Protein AF-X1F990-F1 (afdb_monomer_lite)

Radius of gyration: 34.31 Å; chains: 1; bounding box: 71×65×107 Å

Sequence (516 aa):
ATIVMFDCMPLAVFDMVDQRFFQLLRELHVYDAATDAAPYEYGYCLPLPPQQFTSSYEPVAVVFAPAGTKLKVTMGASLLGLRFLLVNPTTREPLGEGFLIDRHPSLYATPFRVALDMWKLDEDRINKLAQHGITNARVTDAHKKAEEYLKAAEDRLHERQYDEFFTAARSAWSYESRAYPDVRKTADDVVKGVLFYLALLMPFAFFAERLFLAGREIKVQILGVAGFFVGIFLLIAAVHPAFAITFTPMIILLAFIILALTVIVVSIIIQKFEEQMKQVKYEQTGIREADVGRLSATGAAFGLGIANMRRRKVRTLLTCSTLVLLTFTVLSCTSVVQTVRSNRIRLPHPAKYNGIMIRDKTWTPIGEPTARVMRNEFGEQYPVAPRAWYFSSRVGEQSFVNVSRGPLAYAATAMVGMTPEETLVSKPQECLKPGGRWFESGDHLACVVPQEMAEKLGIKPEDVGNVHVSVFGTSLRVLGIADSDELKKIEDIDGEQITPVDYLLMSEQMAQRQQM

Structure (mmCIF, N/CA/C/O backbone):
data_AF-X1F990-F1
#
_entry.id   AF-X1F990-F1
#
loop_
_atom_site.group_PDB
_atom_site.id
_atom_site.type_symbol
_atom_site.label_atom_id
_atom_site.label_alt_id
_atom_site.label_comp_id
_atom_site.label_asym_id
_atom_site.label_entity_id
_atom_site.label_seq_id
_atom_site.pdbx_PDB_ins_code
_atom_site.Cartn_x
_atom_site.Cartn_y
_atom_site.Cartn_z
_atom_site.occupancy
_atom_site.B_iso_or_equiv
_atom_site.auth_seq_id
_atom_site.auth_comp_id
_atom_site.auth_asym_id
_atom_site.auth_atom_id
_atom_site.pdbx_PDB_model_num
ATOM 1 N N . ALA A 1 1 ? 21.759 -20.761 14.686 1.00 53.62 1 ALA A N 1
ATOM 2 C CA . ALA A 1 1 ? 20.327 -20.623 15.009 1.00 53.62 1 ALA A CA 1
ATOM 3 C C . ALA A 1 1 ? 19.725 -22.018 15.051 1.00 53.62 1 ALA A C 1
ATOM 5 O O . ALA A 1 1 ? 20.041 -22.808 14.169 1.00 53.62 1 ALA A O 1
ATOM 6 N N . THR A 1 2 ? 18.941 -22.344 16.076 1.00 65.00 2 THR A N 1
ATOM 7 C CA . THR A 1 2 ? 18.201 -23.612 16.138 1.00 65.00 2 THR A CA 1
ATOM 8 C C . THR A 1 2 ? 17.088 -23.558 15.097 1.00 65.00 2 THR A C 1
ATOM 10 O O . THR A 1 2 ? 16.240 -22.673 15.166 1.00 65.00 2 THR A O 1
ATOM 13 N N . ILE A 1 3 ? 17.130 -24.445 14.104 1.00 71.75 3 ILE A N 1
ATOM 14 C CA . ILE A 1 3 ? 16.081 -24.559 13.088 1.00 71.75 3 ILE A CA 1
ATOM 15 C C . ILE A 1 3 ? 15.017 -25.489 13.666 1.00 71.75 3 ILE A C 1
ATOM 17 O O . ILE A 1 3 ? 15.294 -26.659 13.919 1.00 71.75 3 ILE A O 1
ATOM 21 N N . VAL A 1 4 ? 13.826 -24.954 13.929 1.00 74.62 4 VAL A N 1
ATOM 22 C CA . VAL A 1 4 ? 12.673 -25.758 14.347 1.00 74.62 4 VAL A CA 1
ATOM 23 C C . VAL A 1 4 ? 12.100 -26.414 13.095 1.00 74.62 4 VAL A C 1
ATOM 25 O O . VAL A 1 4 ? 11.736 -25.720 12.149 1.00 74.62 4 VAL A O 1
ATOM 28 N N . MET A 1 5 ? 12.074 -27.745 13.074 1.00 87.12 5 MET A N 1
ATOM 29 C CA . MET A 1 5 ? 11.506 -28.540 11.986 1.00 87.12 5 MET A CA 1
ATOM 30 C C . MET A 1 5 ? 10.202 -29.182 12.448 1.00 87.12 5 MET A C 1
ATOM 32 O O . MET A 1 5 ? 10.138 -29.704 13.557 1.00 87.12 5 MET A O 1
ATOM 36 N N . PHE A 1 6 ? 9.190 -29.155 11.588 1.00 92.75 6 PHE A N 1
ATOM 37 C CA . PHE A 1 6 ? 7.883 -29.764 11.811 1.00 92.75 6 PHE A CA 1
ATOM 38 C C . PHE A 1 6 ? 7.310 -30.232 10.468 1.00 92.75 6 PHE A C 1
ATOM 40 O O . PHE A 1 6 ? 7.681 -29.702 9.414 1.00 92.75 6 PHE A O 1
ATOM 47 N N . ASP A 1 7 ? 6.422 -31.225 10.499 1.00 93.56 7 ASP A N 1
ATOM 48 C CA . ASP A 1 7 ? 5.715 -31.675 9.301 1.00 93.56 7 ASP A CA 1
ATOM 49 C C . ASP A 1 7 ? 4.756 -30.575 8.842 1.00 93.56 7 ASP A C 1
ATOM 51 O O . ASP A 1 7 ? 3.873 -30.142 9.585 1.00 93.56 7 ASP A O 1
ATOM 55 N N . CYS A 1 8 ? 4.947 -30.089 7.617 1.00 94.00 8 CYS A N 1
ATOM 56 C CA . CYS A 1 8 ? 4.243 -28.914 7.126 1.00 94.00 8 CYS A CA 1
ATOM 57 C C . CYS A 1 8 ? 3.746 -29.069 5.691 1.00 94.00 8 CYS A C 1
ATOM 59 O O . CYS A 1 8 ? 4.297 -29.818 4.883 1.00 94.00 8 CYS A O 1
ATOM 61 N N . MET A 1 9 ? 2.700 -28.312 5.377 1.00 94.94 9 MET A N 1
ATOM 62 C CA . MET A 1 9 ? 2.215 -28.082 4.022 1.00 94.94 9 MET A CA 1
ATOM 63 C C . MET A 1 9 ? 2.496 -26.629 3.616 1.00 94.94 9 MET A C 1
ATOM 65 O O . MET A 1 9 ? 2.546 -25.762 4.490 1.00 94.94 9 MET A O 1
ATOM 69 N N . PRO A 1 10 ? 2.699 -26.342 2.319 1.00 95.19 10 PRO A N 1
ATOM 70 C CA . PRO A 1 10 ? 2.905 -24.984 1.833 1.00 95.19 10 PRO A CA 1
ATOM 71 C C . PRO A 1 10 ? 1.585 -24.302 1.441 1.00 95.19 10 PRO A C 1
ATOM 73 O O . PRO A 1 10 ? 0.685 -24.933 0.897 1.00 95.19 10 PRO A O 1
ATOM 76 N N . LEU A 1 11 ? 1.522 -22.987 1.631 1.00 95.81 11 LEU A N 1
ATOM 77 C CA . LEU A 1 11 ? 0.506 -22.072 1.115 1.00 95.81 11 LEU A CA 1
ATOM 78 C C . LEU A 1 11 ? 1.221 -20.952 0.352 1.00 95.81 11 LEU A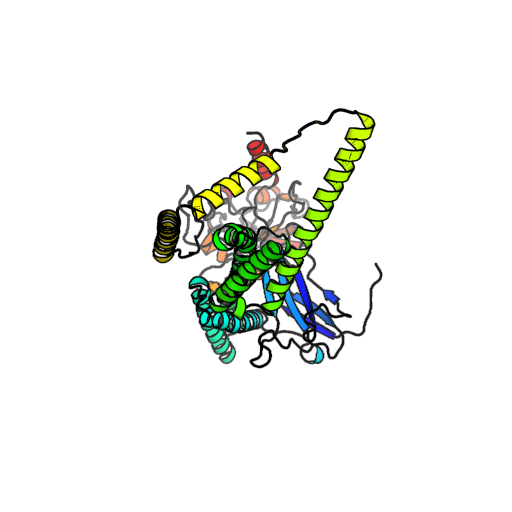 C 1
ATOM 80 O O . LEU A 1 11 ? 1.782 -20.041 0.966 1.00 95.81 11 LEU A O 1
ATOM 84 N N . ALA A 1 12 ? 1.221 -21.018 -0.979 1.00 95.44 12 ALA A N 1
ATOM 85 C CA . ALA A 1 12 ? 1.821 -19.979 -1.817 1.00 95.44 12 ALA A CA 1
ATOM 86 C C . ALA A 1 12 ? 0.870 -18.788 -2.026 1.00 95.44 12 ALA A C 1
ATOM 88 O O . ALA A 1 12 ? -0.315 -18.960 -2.330 1.00 95.44 12 ALA A O 1
ATOM 89 N N . VAL A 1 13 ? 1.411 -17.579 -1.903 1.00 94.44 13 VAL A N 1
ATOM 90 C CA . VAL A 1 13 ? 0.717 -16.295 -2.032 1.00 94.44 13 VAL A CA 1
ATOM 91 C C . VAL A 1 13 ? 1.468 -15.432 -3.046 1.00 94.44 13 VAL A C 1
ATOM 93 O O . VAL A 1 13 ? 2.682 -15.284 -2.937 1.00 94.44 13 VAL A O 1
ATOM 96 N N . PHE A 1 14 ? 0.763 -14.864 -4.026 1.00 92.31 14 PHE A N 1
ATOM 97 C CA . PHE A 1 14 ? 1.363 -14.143 -5.155 1.00 92.31 14 PHE A CA 1
ATOM 98 C C . PHE A 1 14 ? 1.057 -12.639 -5.111 1.00 92.31 14 PHE A C 1
ATOM 100 O O . PHE A 1 14 ? 0.181 -12.190 -4.378 1.00 92.31 14 PHE A O 1
ATOM 107 N N . ASP A 1 15 ? 1.753 -11.868 -5.949 1.00 88.12 15 ASP A N 1
ATOM 108 C CA . ASP A 1 15 ? 1.516 -10.435 -6.185 1.00 88.12 15 ASP A CA 1
ATOM 109 C C . ASP A 1 15 ? 1.535 -9.598 -4.890 1.00 88.12 15 ASP A C 1
ATOM 111 O O . ASP A 1 15 ? 0.641 -8.808 -4.595 1.00 88.12 15 ASP A O 1
ATOM 115 N N . MET A 1 16 ? 2.592 -9.780 -4.092 1.00 87.31 16 MET A N 1
ATOM 116 C CA . MET A 1 16 ? 2.819 -9.074 -2.820 1.00 87.31 16 MET A CA 1
ATOM 117 C C . MET A 1 16 ? 3.259 -7.612 -2.992 1.00 87.31 16 MET A C 1
ATOM 119 O O . MET A 1 16 ? 4.044 -7.088 -2.199 1.00 87.31 16 MET A O 1
ATOM 123 N N . VAL A 1 17 ? 2.813 -6.958 -4.059 1.00 86.94 17 VAL A N 1
ATOM 124 C CA . VAL A 1 17 ? 3.163 -5.577 -4.386 1.00 86.94 17 VAL A CA 1
ATOM 125 C C . VAL A 1 17 ? 1.984 -4.686 -4.023 1.00 86.94 17 VAL A C 1
ATOM 127 O O . VAL A 1 17 ? 0.855 -4.929 -4.440 1.00 86.94 17 VAL A O 1
ATOM 130 N N . ASP A 1 18 ? 2.232 -3.644 -3.235 1.00 85.06 18 ASP A N 1
ATOM 131 C CA . ASP A 1 18 ? 1.213 -2.640 -2.945 1.00 85.06 18 ASP A CA 1
ATOM 132 C C . ASP A 1 18 ? 0.819 -1.898 -4.231 1.00 85.06 18 ASP A C 1
ATOM 134 O O . ASP A 1 18 ? 1.667 -1.330 -4.918 1.00 85.06 18 ASP A O 1
ATOM 138 N N . GLN A 1 19 ? -0.478 -1.857 -4.538 1.00 85.06 19 GLN A N 1
ATOM 139 C CA . GLN A 1 19 ? -0.993 -1.305 -5.801 1.00 85.06 19 GLN A CA 1
ATOM 140 C C . GLN A 1 19 ? -0.987 0.231 -5.859 1.00 85.06 19 GLN A C 1
ATOM 142 O O . GLN A 1 19 ? -1.420 0.821 -6.846 1.00 85.06 19 GLN A O 1
ATOM 147 N N . ARG A 1 20 ? -0.538 0.909 -4.796 1.00 82.50 20 ARG A N 1
ATOM 148 C CA . ARG A 1 20 ? -0.490 2.376 -4.720 1.00 82.50 20 ARG A CA 1
ATOM 149 C C . ARG A 1 20 ? 0.930 2.913 -4.782 1.00 82.50 20 ARG A C 1
ATOM 151 O O . ARG A 1 20 ? 1.155 3.964 -5.375 1.00 82.50 20 ARG A O 1
ATOM 158 N N . PHE A 1 21 ? 1.855 2.232 -4.117 1.00 80.00 21 PHE A N 1
ATOM 159 C CA . PHE A 1 21 ? 3.254 2.631 -3.997 1.00 80.00 21 PHE A CA 1
ATOM 160 C C . PHE A 1 21 ? 4.197 1.738 -4.806 1.00 80.00 21 PHE A C 1
ATOM 162 O O . PHE A 1 21 ? 5.371 2.075 -4.928 1.00 80.00 21 PHE A O 1
ATOM 169 N N . PHE A 1 22 ? 3.707 0.616 -5.344 1.00 83.25 22 PHE A N 1
ATOM 170 C CA . PHE A 1 22 ? 4.496 -0.382 -6.072 1.00 83.25 22 PHE A CA 1
ATOM 171 C C . PHE A 1 22 ? 5.698 -0.901 -5.273 1.00 83.25 22 PHE A C 1
ATOM 173 O O . PHE A 1 22 ? 6.774 -1.192 -5.801 1.00 83.25 22 PHE A O 1
ATOM 180 N N . GLN A 1 23 ? 5.500 -1.004 -3.958 1.00 81.44 23 GLN A N 1
ATOM 181 C CA . GLN A 1 23 ? 6.483 -1.511 -3.016 1.00 81.44 23 GLN A CA 1
ATOM 182 C C . GLN A 1 23 ? 6.140 -2.939 -2.619 1.00 81.44 23 GLN A C 1
ATOM 184 O O . GLN A 1 23 ? 4.976 -3.286 -2.418 1.00 81.44 23 GLN A O 1
ATOM 189 N N . LEU A 1 24 ? 7.178 -3.752 -2.468 1.00 86.00 24 LEU A N 1
ATOM 190 C CA . LEU A 1 24 ? 7.056 -5.103 -1.952 1.00 86.00 24 LEU A CA 1
ATOM 191 C C . LEU A 1 24 ? 6.617 -5.064 -0.483 1.00 86.00 24 LEU A C 1
ATOM 193 O O . LEU A 1 24 ? 7.259 -4.421 0.351 1.00 86.00 24 LEU A O 1
ATOM 197 N N . LEU A 1 25 ? 5.546 -5.782 -0.164 1.00 88.38 25 LEU A N 1
ATOM 198 C CA . LEU A 1 25 ? 5.085 -5.981 1.203 1.00 88.38 25 LEU A CA 1
ATOM 199 C C . LEU A 1 25 ? 6.013 -6.984 1.892 1.00 88.38 25 LEU A C 1
ATOM 201 O O . LEU A 1 25 ? 6.135 -8.132 1.469 1.00 88.38 25 LEU A O 1
ATOM 205 N N . ARG A 1 26 ? 6.716 -6.532 2.933 1.00 84.62 26 ARG A N 1
ATOM 206 C CA . ARG A 1 26 ? 7.786 -7.305 3.592 1.00 84.62 26 ARG A CA 1
ATOM 207 C C . ARG A 1 26 ? 7.421 -7.792 4.983 1.00 84.62 26 ARG A C 1
ATOM 209 O O . ARG A 1 26 ? 8.068 -8.697 5.498 1.00 84.62 26 ARG A O 1
ATOM 216 N N . GLU A 1 27 ? 6.428 -7.180 5.606 1.00 89.19 27 GLU A N 1
ATOM 217 C CA . GLU A 1 27 ? 5.953 -7.594 6.919 1.00 89.19 27 GLU A CA 1
ATOM 218 C C . GLU A 1 27 ? 4.797 -8.554 6.698 1.00 89.19 27 GLU A C 1
ATOM 220 O O . GLU A 1 27 ? 3.735 -8.128 6.256 1.00 89.19 27 GLU A O 1
ATOM 225 N N . LEU A 1 28 ? 5.024 -9.842 6.946 1.00 91.69 28 LEU A N 1
ATOM 226 C CA . LEU A 1 28 ? 4.013 -10.887 6.841 1.00 91.69 28 LEU A CA 1
ATOM 227 C C . LEU A 1 28 ? 3.656 -11.374 8.244 1.00 91.69 28 LEU A C 1
ATOM 229 O O . LEU A 1 28 ? 4.535 -11.707 9.039 1.00 91.69 28 LEU A O 1
ATOM 233 N N . HIS A 1 29 ? 2.360 -11.433 8.528 1.00 93.75 29 HIS A N 1
ATOM 234 C CA . HIS A 1 29 ? 1.817 -11.988 9.759 1.00 93.75 29 HIS A CA 1
ATOM 235 C C . HIS A 1 29 ? 0.873 -13.140 9.426 1.00 93.75 29 HIS A C 1
ATOM 237 O O . HIS A 1 29 ? -0.026 -12.997 8.592 1.00 93.75 29 HIS A O 1
ATOM 243 N N . VAL A 1 30 ? 1.090 -14.269 10.097 1.00 94.50 30 VAL A N 1
ATOM 244 C CA . VAL A 1 30 ? 0.280 -15.484 9.980 1.00 94.50 30 VAL A CA 1
ATOM 245 C C . VAL A 1 30 ? -0.525 -15.646 11.257 1.00 94.50 30 VAL A C 1
ATOM 247 O O . VAL A 1 30 ? 0.034 -15.528 12.348 1.00 94.50 30 VAL A O 1
ATOM 250 N N . TYR A 1 31 ? -1.811 -15.945 11.117 1.00 95.19 31 TYR A N 1
ATOM 251 C CA . TYR A 1 31 ? -2.702 -16.214 12.239 1.00 95.19 31 TYR A CA 1
ATOM 252 C C . TYR A 1 31 ? -3.426 -17.542 12.045 1.00 95.19 31 TYR A C 1
ATOM 254 O O . TYR A 1 31 ? -3.820 -17.885 10.929 1.00 95.19 31 TYR A O 1
ATOM 262 N N . ASP A 1 32 ? -3.625 -18.266 13.138 1.00 94.06 32 ASP A N 1
ATOM 263 C CA . ASP A 1 32 ? -4.552 -19.385 13.212 1.00 94.06 32 ASP A CA 1
ATOM 264 C C . ASP A 1 32 ? -5.983 -18.838 13.306 1.00 94.06 32 ASP A C 1
ATOM 266 O O . ASP A 1 32 ? -6.293 -18.029 14.182 1.00 94.06 32 ASP A O 1
ATOM 270 N N . ALA A 1 33 ? -6.866 -19.278 12.411 1.00 92.56 33 ALA A N 1
ATOM 271 C CA . ALA A 1 33 ? -8.233 -18.776 12.343 1.00 92.56 33 ALA A CA 1
ATOM 272 C C . ALA A 1 33 ? -9.096 -19.102 13.575 1.00 92.56 33 ALA A C 1
ATOM 274 O O . ALA A 1 33 ? -10.105 -18.436 13.782 1.00 92.56 33 ALA A O 1
ATOM 275 N N . ALA A 1 34 ? -8.735 -20.107 14.379 1.00 89.88 34 ALA A N 1
ATOM 276 C CA . ALA A 1 34 ? -9.472 -20.474 15.586 1.00 89.88 34 ALA A CA 1
ATOM 277 C C . ALA A 1 34 ? -9.124 -19.591 16.793 1.00 89.88 34 ALA A C 1
ATOM 279 O O . ALA A 1 34 ? -9.944 -19.447 17.698 1.00 89.88 34 ALA A O 1
ATOM 280 N N . THR A 1 35 ? -7.913 -19.027 16.833 1.00 90.69 35 THR A N 1
ATOM 281 C CA . THR A 1 35 ? -7.426 -18.245 17.987 1.00 90.69 35 THR A CA 1
ATOM 282 C C . THR A 1 35 ? -7.129 -16.784 17.661 1.00 90.69 35 THR A C 1
ATOM 284 O O . THR A 1 35 ? -6.922 -15.999 18.584 1.00 90.69 35 THR A O 1
ATOM 287 N N . ASP A 1 36 ? -7.069 -16.423 16.374 1.00 89.56 36 ASP A N 1
ATOM 288 C CA . ASP A 1 36 ? -6.574 -15.137 15.864 1.00 89.56 36 ASP A CA 1
ATOM 289 C C . ASP A 1 36 ? -5.172 -14.762 16.394 1.00 89.56 36 ASP A C 1
ATOM 291 O O . ASP A 1 36 ? -4.757 -13.600 16.377 1.00 89.56 36 ASP A O 1
ATOM 295 N N . ALA A 1 37 ? -4.409 -15.762 16.841 1.00 92.75 37 ALA A N 1
ATOM 296 C CA . ALA A 1 37 ? -3.032 -15.639 17.293 1.00 92.75 37 ALA A CA 1
ATOM 297 C C . ALA A 1 37 ? -2.082 -16.320 16.302 1.00 92.75 37 ALA A C 1
ATOM 299 O O . ALA A 1 37 ? -2.507 -17.073 15.426 1.00 92.75 37 ALA A O 1
ATOM 300 N N . ALA A 1 38 ? -0.780 -16.058 16.430 1.00 93.00 38 ALA A N 1
ATOM 301 C CA . ALA A 1 38 ? 0.210 -16.788 15.647 1.00 93.00 38 ALA A CA 1
ATOM 302 C C . ALA A 1 38 ? 0.103 -18.298 15.952 1.00 93.00 38 ALA A C 1
ATOM 304 O O . ALA A 1 38 ? 0.041 -18.651 17.136 1.00 93.00 38 ALA A O 1
ATOM 305 N N . PRO A 1 39 ? 0.086 -19.182 14.934 1.00 92.25 39 PRO A N 1
ATOM 306 C CA . PRO A 1 39 ? 0.080 -20.621 15.166 1.00 92.25 39 PRO A CA 1
ATOM 307 C C . PRO A 1 39 ? 1.286 -21.049 16.011 1.00 92.25 39 PRO A C 1
ATOM 309 O O . PRO A 1 39 ? 2.346 -20.425 15.956 1.00 92.25 39 PRO A O 1
ATOM 312 N N . TYR A 1 40 ? 1.148 -22.138 16.768 1.00 89.75 40 TYR A N 1
ATOM 313 C CA . TYR A 1 40 ? 2.272 -22.694 17.533 1.00 89.75 40 TYR A CA 1
ATOM 314 C C . TYR A 1 40 ? 3.409 -23.167 16.619 1.00 89.75 40 TYR A C 1
ATOM 316 O O . TYR A 1 40 ? 4.580 -22.936 16.913 1.00 89.75 40 TYR A O 1
ATOM 324 N N . GLU A 1 41 ? 3.053 -23.795 15.498 1.00 92.06 41 GLU A N 1
ATOM 325 C CA . GLU A 1 41 ? 3.979 -24.338 14.509 1.00 92.06 41 GLU A CA 1
ATOM 326 C C . GLU A 1 41 ? 3.700 -23.674 13.161 1.00 92.06 41 GLU A C 1
ATOM 328 O O . GLU A 1 41 ? 2.680 -23.928 12.522 1.00 92.06 41 GLU A O 1
ATOM 333 N N . TYR A 1 42 ? 4.587 -22.776 12.737 1.00 93.62 42 TYR A N 1
ATOM 334 C CA . TYR A 1 42 ? 4.534 -22.187 11.404 1.00 93.62 42 TYR A CA 1
ATOM 335 C C . TYR A 1 42 ? 5.907 -21.671 10.977 1.00 93.62 42 TYR A C 1
ATOM 337 O O . TYR A 1 42 ? 6.801 -21.428 11.788 1.00 93.62 42 TYR A O 1
ATOM 345 N N . GLY A 1 43 ? 6.059 -21.475 9.675 1.00 92.75 43 GLY A N 1
ATOM 346 C CA . GLY A 1 43 ? 7.200 -20.805 9.073 1.00 92.75 43 GLY A CA 1
ATOM 347 C C . GLY A 1 43 ? 6.761 -20.067 7.821 1.00 92.75 43 GLY A C 1
ATOM 348 O O . GLY A 1 43 ? 5.646 -20.249 7.338 1.00 92.75 43 GLY A O 1
ATOM 349 N N . TYR A 1 44 ? 7.624 -19.225 7.272 1.00 93.38 44 TYR A N 1
ATOM 350 C CA . TYR A 1 44 ? 7.370 -18.624 5.971 1.00 93.38 44 TYR A CA 1
ATOM 351 C C . TYR A 1 44 ? 8.675 -18.275 5.266 1.00 93.38 44 TYR A C 1
ATOM 353 O O . TYR A 1 44 ? 9.687 -17.961 5.894 1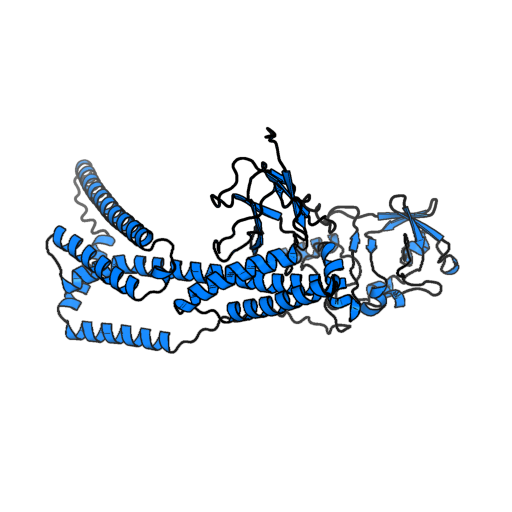.00 93.38 44 TYR A O 1
ATOM 361 N N . CYS A 1 45 ? 8.627 -18.295 3.943 1.00 91.25 45 CYS A N 1
ATOM 362 C CA . CYS A 1 45 ? 9.660 -17.766 3.076 1.00 91.25 45 CYS A CA 1
ATOM 363 C C . CYS A 1 45 ? 9.127 -16.496 2.421 1.00 91.25 45 CYS A C 1
ATOM 365 O O . CYS A 1 45 ? 8.093 -16.511 1.754 1.00 91.25 45 CYS A O 1
ATOM 367 N N . LEU A 1 46 ? 9.853 -15.404 2.629 1.00 89.50 46 LEU A N 1
ATOM 368 C CA . LEU A 1 46 ? 9.690 -14.166 1.884 1.00 89.50 46 LEU A CA 1
ATOM 369 C C . LEU A 1 46 ? 10.791 -14.090 0.825 1.00 89.50 46 LEU A C 1
ATOM 371 O O . LEU A 1 46 ? 11.872 -14.652 1.036 1.00 89.50 46 LEU A O 1
ATOM 375 N N . PRO A 1 47 ? 10.560 -13.373 -0.283 1.00 83.00 47 PRO A N 1
ATOM 376 C CA . PRO A 1 47 ? 11.620 -13.075 -1.222 1.00 83.00 47 PRO A CA 1
ATOM 377 C C . PRO A 1 47 ? 12.743 -12.361 -0.484 1.00 83.00 47 PRO A C 1
ATOM 379 O O . PRO A 1 47 ? 12.507 -11.530 0.405 1.00 83.00 47 PRO A O 1
ATOM 382 N N . LEU A 1 48 ? 13.977 -12.698 -0.858 1.00 74.12 48 LEU A N 1
ATOM 383 C CA . LEU A 1 48 ? 15.133 -11.976 -0.355 1.00 74.12 48 LEU A CA 1
ATOM 384 C C . LEU A 1 48 ? 14.902 -10.490 -0.626 1.00 74.12 48 LEU A C 1
ATOM 386 O O . LEU A 1 48 ? 14.495 -10.138 -1.739 1.00 74.12 48 LEU A O 1
ATOM 390 N N . PRO A 1 49 ? 15.121 -9.616 0.373 1.00 66.62 49 PRO A N 1
ATOM 391 C CA . PRO A 1 49 ? 15.029 -8.198 0.114 1.00 66.62 49 PRO A CA 1
ATOM 392 C C . PRO A 1 49 ? 15.951 -7.894 -1.062 1.00 66.62 49 PRO A C 1
ATOM 394 O O . PRO A 1 49 ? 17.096 -8.367 -1.045 1.00 66.62 49 PRO A O 1
ATOM 397 N N . PRO A 1 50 ? 15.464 -7.168 -2.084 1.00 65.31 50 PRO A N 1
ATOM 398 C CA . PRO A 1 50 ? 16.314 -6.827 -3.204 1.00 65.31 50 PRO A CA 1
ATOM 399 C C . PRO A 1 50 ? 17.581 -6.192 -2.640 1.00 65.31 50 PRO A C 1
ATOM 401 O O . PRO A 1 50 ? 17.519 -5.370 -1.715 1.00 65.31 50 PRO A O 1
ATOM 404 N N . GLN A 1 51 ? 18.735 -6.621 -3.154 1.00 68.94 51 GLN A N 1
ATOM 405 C CA . GLN A 1 51 ? 19.986 -5.955 -2.818 1.00 68.94 51 GLN A CA 1
ATOM 406 C C . GLN A 1 51 ? 19.820 -4.461 -3.106 1.00 68.94 51 GLN A C 1
ATOM 408 O O . GLN A 1 51 ? 19.015 -4.065 -3.955 1.00 68.94 51 GLN A O 1
ATOM 413 N N . GLN A 1 52 ? 20.548 -3.621 -2.374 1.00 67.50 52 GLN A N 1
ATOM 414 C CA . GLN A 1 52 ? 20.461 -2.177 -2.563 1.00 67.50 52 GLN A CA 1
ATOM 415 C C . GLN A 1 52 ? 20.604 -1.844 -4.060 1.00 67.50 52 GLN A C 1
ATOM 417 O O . GLN A 1 52 ? 21.510 -2.352 -4.714 1.00 67.50 52 GLN A O 1
ATOM 422 N N . PHE A 1 53 ? 19.688 -1.036 -4.596 1.00 71.25 53 PHE A N 1
ATOM 423 C CA . PHE A 1 53 ? 19.613 -0.689 -6.023 1.00 71.25 53 PHE A CA 1
ATOM 424 C C . PHE A 1 53 ? 19.253 -1.827 -7.004 1.00 71.25 53 PHE A C 1
ATOM 426 O O . PHE A 1 53 ? 19.448 -1.685 -8.206 1.00 71.25 53 PHE A O 1
ATOM 433 N N . THR A 1 54 ? 18.637 -2.917 -6.538 1.00 80.88 54 THR A N 1
ATOM 434 C CA . THR A 1 54 ? 18.061 -3.958 -7.411 1.00 80.88 54 THR A CA 1
ATOM 435 C C . THR A 1 54 ? 16.543 -3.800 -7.535 1.00 80.88 54 THR A C 1
ATOM 437 O O . THR A 1 54 ? 15.840 -3.721 -6.531 1.00 80.88 54 THR A O 1
ATOM 440 N N . SER A 1 55 ? 16.018 -3.774 -8.764 1.00 82.12 55 SER A N 1
ATOM 441 C CA . SER A 1 55 ? 14.570 -3.741 -9.043 1.00 82.12 55 SER A CA 1
ATOM 442 C C . SER A 1 55 ? 13.939 -5.127 -9.201 1.00 82.12 55 SER A C 1
ATOM 444 O O . SER A 1 55 ? 12.723 -5.260 -9.077 1.00 82.12 55 SER A O 1
ATOM 446 N N . SER A 1 56 ? 14.737 -6.158 -9.485 1.00 83.12 56 SER A N 1
ATOM 447 C CA . SER A 1 56 ? 14.239 -7.515 -9.715 1.00 83.12 56 SER A CA 1
ATOM 448 C C . SER A 1 56 ? 14.008 -8.255 -8.399 1.00 83.12 56 SER A C 1
ATOM 450 O O . SER A 1 56 ? 14.912 -8.370 -7.570 1.00 83.12 56 SER A O 1
ATOM 452 N N . TYR A 1 57 ? 12.792 -8.758 -8.216 1.00 83.62 57 TYR A N 1
ATOM 453 C CA . TYR A 1 57 ? 12.417 -9.655 -7.131 1.00 83.62 57 TYR A CA 1
ATOM 454 C C . TYR A 1 57 ? 11.186 -10.461 -7.541 1.00 83.62 57 TYR A C 1
ATOM 456 O O . TYR A 1 57 ? 10.358 -9.998 -8.325 1.00 83.62 57 TYR A O 1
ATOM 464 N N . GLU A 1 58 ? 11.040 -11.656 -6.978 1.00 85.44 58 GLU A N 1
ATOM 465 C CA . GLU A 1 58 ? 9.844 -12.472 -7.159 1.00 85.44 58 GLU A CA 1
ATOM 466 C C . GLU A 1 58 ? 8.822 -12.125 -6.060 1.00 85.44 58 GLU A C 1
ATOM 468 O O . GLU A 1 58 ? 9.098 -12.344 -4.882 1.00 85.44 58 GLU A O 1
ATOM 473 N N . PRO A 1 59 ? 7.650 -11.544 -6.380 1.00 88.06 59 PRO A N 1
ATOM 474 C CA . PRO A 1 59 ? 6.685 -11.095 -5.377 1.00 88.06 59 PRO A CA 1
ATOM 475 C C . PRO A 1 59 ? 5.812 -12.256 -4.871 1.00 88.06 59 PRO A C 1
ATOM 477 O O . PRO A 1 59 ? 4.585 -12.195 -4.963 1.00 88.06 59 PRO A O 1
ATOM 480 N N . VAL A 1 60 ? 6.442 -13.319 -4.364 1.00 91.81 60 VAL A N 1
ATOM 481 C CA . VAL A 1 60 ? 5.779 -14.539 -3.880 1.00 91.81 60 VAL A CA 1
ATOM 482 C C . VAL A 1 60 ? 6.218 -14.854 -2.454 1.00 91.81 60 VAL A C 1
ATOM 484 O O . VAL A 1 60 ? 7.411 -14.880 -2.164 1.00 91.81 60 VAL A O 1
ATOM 487 N N . ALA A 1 61 ? 5.258 -15.127 -1.572 1.00 93.06 61 ALA A N 1
ATOM 488 C CA . ALA A 1 61 ? 5.511 -15.703 -0.256 1.00 93.06 61 ALA A CA 1
ATOM 489 C C . ALA A 1 61 ? 5.014 -17.137 -0.211 1.00 93.06 61 ALA A C 1
ATOM 491 O O . ALA A 1 61 ? 4.010 -17.488 -0.831 1.00 93.06 61 ALA A O 1
ATOM 492 N N . VAL A 1 62 ? 5.682 -17.948 0.599 1.00 94.56 62 VAL A N 1
ATOM 493 C CA . VAL A 1 62 ? 5.207 -19.285 0.942 1.00 94.56 62 VAL A CA 1
ATOM 494 C C . VAL A 1 62 ? 5.095 -19.367 2.450 1.00 94.56 62 VAL A C 1
ATOM 496 O O . VAL A 1 62 ? 6.073 -19.123 3.151 1.00 94.56 62 VAL A O 1
ATOM 499 N N . VAL A 1 63 ? 3.907 -19.686 2.948 1.00 95.19 63 VAL A N 1
ATOM 500 C CA . VAL A 1 63 ? 3.657 -19.936 4.371 1.00 95.19 63 VAL A CA 1
ATOM 501 C C . VAL A 1 63 ? 3.594 -21.443 4.599 1.00 95.19 63 VAL A C 1
ATOM 503 O O . VAL A 1 63 ? 3.024 -22.162 3.787 1.00 95.19 63 VAL A O 1
ATOM 506 N N . PHE A 1 64 ? 4.173 -21.919 5.694 1.00 95.25 64 PHE A N 1
ATOM 507 C CA . PHE A 1 64 ? 4.212 -23.325 6.082 1.00 95.25 64 PHE A CA 1
ATOM 508 C C . PHE A 1 64 ? 3.491 -23.511 7.413 1.00 95.25 64 PHE A C 1
ATOM 510 O O . PHE A 1 64 ? 3.784 -22.786 8.364 1.00 95.25 64 PHE A O 1
ATOM 517 N N . ALA A 1 65 ? 2.586 -24.485 7.497 1.00 95.00 65 ALA A N 1
ATOM 518 C CA . ALA A 1 65 ? 1.922 -24.886 8.742 1.00 95.00 65 ALA A CA 1
ATOM 519 C C . ALA A 1 65 ? 1.547 -26.383 8.711 1.00 95.00 65 ALA A C 1
ATOM 521 O O . ALA A 1 65 ? 1.519 -26.971 7.623 1.00 95.00 65 ALA A O 1
ATOM 522 N N . PRO A 1 66 ? 1.257 -27.012 9.865 1.00 95.12 66 PRO A N 1
ATOM 523 C CA . PRO A 1 66 ? 0.772 -28.387 9.924 1.00 95.12 66 PRO A CA 1
ATOM 524 C C . PRO A 1 66 ? -0.543 -28.589 9.168 1.00 95.12 66 PRO A C 1
ATOM 526 O O . PRO A 1 66 ? -1.371 -27.678 9.061 1.00 95.12 66 PRO A O 1
ATOM 529 N N . ALA A 1 67 ? -0.761 -29.814 8.691 1.00 94.38 67 ALA A N 1
ATOM 530 C CA . ALA A 1 67 ? -2.030 -30.234 8.103 1.00 94.38 67 ALA A CA 1
ATOM 531 C C . ALA A 1 67 ? -3.206 -30.003 9.075 1.00 94.38 67 ALA A C 1
ATOM 533 O O . ALA A 1 67 ? -3.061 -30.127 10.291 1.00 94.38 67 ALA A O 1
ATOM 534 N N . GLY A 1 68 ? -4.377 -29.655 8.549 1.00 93.19 68 GLY A N 1
ATOM 535 C CA . GLY A 1 68 ? -5.568 -29.303 9.323 1.00 93.19 68 GLY A CA 1
ATOM 536 C C . GLY A 1 68 ? -5.623 -27.847 9.799 1.00 93.19 68 GLY A C 1
ATOM 537 O O . GLY A 1 68 ? -6.669 -27.413 10.287 1.00 93.19 68 GLY A O 1
ATOM 538 N N . THR A 1 69 ? -4.547 -27.070 9.635 1.00 94.25 69 THR A N 1
ATOM 539 C CA . THR A 1 69 ? -4.496 -25.675 10.096 1.00 94.25 69 THR A CA 1
ATOM 540 C C . THR A 1 69 ? -5.228 -24.742 9.130 1.00 94.25 69 THR A C 1
ATOM 542 O O . THR A 1 69 ? -4.998 -24.757 7.916 1.00 94.25 69 THR A O 1
ATOM 545 N N . LYS A 1 70 ? -6.101 -23.882 9.670 1.00 95.38 70 LYS A N 1
ATOM 546 C CA . LYS A 1 70 ? -6.724 -22.779 8.928 1.00 95.38 70 LYS A CA 1
ATOM 547 C C . LYS A 1 70 ? -5.941 -21.497 9.166 1.00 95.38 70 LYS A C 1
ATOM 549 O O . LYS A 1 70 ? -5.889 -21.006 10.290 1.00 95.38 70 LYS A O 1
ATOM 554 N N . LEU A 1 71 ? -5.364 -20.946 8.106 1.00 95.88 71 LEU A N 1
ATOM 555 C CA . LEU A 1 71 ? -4.500 -19.775 8.188 1.00 95.88 71 LEU A CA 1
ATOM 556 C C . LEU A 1 71 ? -5.190 -18.512 7.682 1.00 95.88 71 LEU A C 1
ATOM 558 O O . LEU A 1 71 ? -5.843 -18.513 6.639 1.00 95.88 71 LEU A O 1
ATOM 562 N N . LYS A 1 72 ? -4.961 -17.409 8.383 1.00 96.44 72 LYS A N 1
ATOM 563 C CA . LYS A 1 72 ? -5.163 -16.050 7.887 1.00 96.44 72 LYS A CA 1
ATOM 564 C C . LYS A 1 72 ? -3.791 -15.431 7.647 1.00 96.44 72 LYS A C 1
ATOM 566 O O . LYS A 1 72 ? -2.888 -15.584 8.469 1.00 96.44 72 LYS A O 1
ATOM 571 N N . VAL A 1 73 ? -3.628 -14.728 6.534 1.00 95.25 73 VAL A N 1
ATOM 572 C CA . VAL A 1 73 ? -2.369 -14.066 6.177 1.00 95.25 73 VAL A CA 1
ATOM 573 C C . VAL A 1 73 ? -2.639 -12.586 6.004 1.00 95.25 73 VAL A C 1
ATOM 575 O O . VAL A 1 73 ? -3.524 -12.186 5.251 1.00 95.25 73 VAL A O 1
ATOM 578 N N . THR A 1 74 ? -1.860 -11.756 6.684 1.00 94.19 74 THR A N 1
ATOM 579 C CA . THR A 1 74 ? -1.875 -10.314 6.441 1.00 94.19 74 THR A CA 1
ATOM 580 C C . THR A 1 74 ? -0.475 -9.833 6.127 1.00 94.19 74 THR A C 1
ATOM 582 O O . THR A 1 74 ? 0.500 -10.382 6.643 1.00 94.19 74 THR A O 1
ATOM 585 N N . MET A 1 75 ? -0.372 -8.815 5.278 1.00 92.25 75 MET A N 1
ATOM 586 C CA . MET A 1 75 ? 0.904 -8.182 4.989 1.00 92.25 75 MET A CA 1
ATOM 587 C C . MET A 1 75 ? 0.816 -6.663 5.038 1.00 92.25 75 MET A C 1
ATOM 589 O O . MET A 1 75 ? -0.232 -6.054 4.784 1.00 92.25 75 MET A O 1
ATOM 593 N N . GLY A 1 76 ? 1.943 -6.049 5.371 1.00 87.06 76 GLY A N 1
ATOM 594 C CA . GLY A 1 76 ? 2.085 -4.611 5.498 1.00 87.06 76 GLY A CA 1
ATOM 595 C C . GLY A 1 76 ? 3.420 -4.087 4.989 1.00 87.06 76 GLY A C 1
ATOM 596 O O . GLY A 1 76 ? 4.322 -4.828 4.580 1.00 87.06 76 GLY A O 1
ATOM 597 N N . ALA A 1 77 ? 3.513 -2.763 5.023 1.00 73.75 77 ALA A N 1
ATOM 598 C CA . ALA A 1 77 ? 4.721 -2.015 4.721 1.00 73.75 77 ALA A CA 1
ATOM 599 C C . ALA A 1 77 ? 5.005 -1.031 5.861 1.00 73.75 77 ALA A C 1
ATOM 601 O O . ALA A 1 77 ? 4.672 0.144 5.751 1.00 73.75 77 ALA A O 1
ATOM 602 N N . SER A 1 78 ? 5.582 -1.510 6.966 1.00 66.44 78 SER A N 1
ATOM 603 C CA . SER A 1 78 ? 6.111 -0.748 8.106 1.00 66.44 78 SER A CA 1
ATOM 604 C C . SER A 1 78 ? 5.274 0.472 8.518 1.00 66.44 78 SER A C 1
ATOM 606 O O . SER A 1 78 ? 4.298 0.351 9.256 1.00 66.44 78 SER A O 1
ATOM 608 N N . LEU A 1 79 ? 5.598 1.663 8.006 1.00 60.44 79 LEU A N 1
ATOM 609 C CA . LEU A 1 79 ? 4.920 2.924 8.334 1.00 60.44 79 LEU A CA 1
ATOM 610 C C . LEU A 1 79 ? 3.494 3.049 7.767 1.00 60.44 79 LEU A C 1
ATOM 612 O O . LEU A 1 79 ? 2.721 3.894 8.217 1.00 60.44 79 LEU A O 1
ATOM 616 N N . LEU A 1 80 ? 3.140 2.250 6.760 1.00 62.41 80 LEU A N 1
ATOM 617 C CA . LEU A 1 80 ? 1.876 2.335 6.025 1.00 62.41 80 LEU A CA 1
ATOM 618 C C . LEU A 1 80 ? 0.785 1.406 6.578 1.00 62.41 80 LEU A C 1
ATOM 620 O O . LEU A 1 80 ? -0.360 1.511 6.123 1.00 62.41 80 LEU A O 1
ATOM 624 N N . GLY A 1 81 ? 1.120 0.539 7.542 1.00 74.12 81 GLY A N 1
ATOM 625 C CA . GLY A 1 81 ? 0.218 -0.445 8.145 1.00 74.12 81 GLY A CA 1
ATOM 626 C C . GLY A 1 81 ? -0.093 -1.645 7.241 1.00 74.12 81 GLY A C 1
ATOM 627 O O . GLY A 1 81 ? 0.577 -1.874 6.232 1.00 74.12 81 GLY A O 1
ATOM 628 N N . LEU A 1 82 ? -1.125 -2.412 7.611 1.00 82.56 82 LEU A N 1
ATOM 629 C CA . LEU A 1 82 ? -1.614 -3.561 6.839 1.00 82.56 82 LEU A CA 1
ATOM 630 C C . LEU A 1 82 ? -2.273 -3.097 5.531 1.00 82.56 82 LEU A C 1
ATOM 632 O O . LEU A 1 82 ? -3.134 -2.215 5.542 1.00 82.56 82 LEU A O 1
ATOM 636 N N . ARG A 1 83 ? -1.865 -3.704 4.415 1.00 87.50 83 ARG A N 1
ATOM 637 C CA . ARG A 1 83 ? -2.324 -3.385 3.046 1.00 87.50 83 ARG A CA 1
ATOM 638 C C . ARG A 1 83 ? -2.818 -4.605 2.281 1.00 87.50 83 ARG A C 1
ATOM 640 O O . ARG A 1 83 ? -3.326 -4.464 1.176 1.00 87.50 83 ARG A O 1
ATOM 647 N N . PHE A 1 84 ? -2.660 -5.780 2.867 1.00 92.31 84 PHE A N 1
ATOM 648 C CA . PHE A 1 84 ? -2.935 -7.061 2.250 1.00 92.31 84 PHE A CA 1
ATOM 649 C C . PHE A 1 84 ? -3.577 -7.953 3.299 1.00 92.31 84 PHE A C 1
ATOM 651 O O . PHE A 1 84 ? -2.988 -8.174 4.359 1.00 92.31 84 PHE A O 1
ATOM 658 N N . LEU A 1 85 ? -4.794 -8.414 3.036 1.00 93.62 85 LEU A N 1
ATOM 659 C CA . LEU A 1 85 ? -5.557 -9.258 3.944 1.00 93.62 85 LEU A CA 1
ATOM 660 C C . LEU A 1 85 ? -6.104 -10.456 3.170 1.00 93.62 85 LEU A C 1
ATOM 662 O O . LEU A 1 85 ? -6.856 -10.290 2.219 1.00 93.62 85 LEU A O 1
ATOM 666 N N . LEU A 1 86 ? -5.730 -11.651 3.613 1.00 95.25 86 LEU A N 1
ATOM 667 C CA . LEU A 1 86 ? -6.304 -12.926 3.209 1.00 95.25 86 LEU A CA 1
ATOM 668 C C . LEU A 1 86 ? -6.853 -13.590 4.466 1.00 95.25 86 LEU A C 1
ATOM 670 O O . LEU A 1 86 ? -6.120 -14.234 5.219 1.00 95.25 86 LEU A O 1
ATOM 674 N N . VAL A 1 87 ? -8.145 -13.406 4.708 1.00 95.19 87 VAL A N 1
ATOM 675 C CA . VAL A 1 87 ? -8.825 -13.890 5.918 1.00 95.19 87 VAL A CA 1
ATOM 676 C C . VAL A 1 87 ? -10.059 -14.740 5.612 1.00 95.19 87 VAL A C 1
ATOM 678 O O . VAL A 1 87 ? -10.536 -15.433 6.504 1.00 95.19 87 VAL A O 1
ATOM 681 N N . ASN A 1 88 ? -10.533 -14.757 4.364 1.00 95.12 88 ASN A N 1
ATOM 682 C CA . ASN A 1 88 ? -11.715 -15.481 3.899 1.00 95.12 88 ASN A CA 1
ATOM 683 C C . ASN A 1 88 ? -12.999 -15.175 4.712 1.00 95.12 88 ASN A C 1
ATOM 685 O O . ASN A 1 88 ? -13.514 -16.072 5.391 1.00 95.12 88 ASN A O 1
ATOM 689 N N . PRO A 1 89 ? -13.520 -13.926 4.700 1.00 94.19 89 PRO A N 1
ATOM 690 C CA . PRO A 1 89 ? -14.767 -13.563 5.381 1.00 94.19 89 PRO A CA 1
ATOM 691 C C . PRO A 1 89 ? -15.973 -14.337 4.849 1.00 94.19 89 PRO A C 1
ATOM 693 O O . PRO A 1 89 ? -16.213 -14.395 3.634 1.00 94.19 89 PRO A O 1
ATOM 696 N N . THR A 1 90 ? -16.785 -14.866 5.765 1.00 91.81 90 THR A N 1
ATOM 697 C CA . THR A 1 90 ? -18.081 -15.480 5.456 1.00 91.81 90 THR A CA 1
ATOM 698 C C . THR A 1 90 ? -19.203 -14.751 6.190 1.00 91.81 90 THR A C 1
ATOM 700 O O . THR A 1 90 ? -18.974 -13.964 7.103 1.00 91.81 90 THR A O 1
ATOM 703 N N . THR A 1 91 ? -20.454 -15.011 5.808 1.00 87.44 91 THR A N 1
ATOM 704 C CA . THR A 1 91 ? -21.621 -14.444 6.506 1.00 87.44 91 THR A CA 1
ATOM 705 C C . THR A 1 91 ? -21.752 -14.943 7.945 1.00 87.44 91 THR A C 1
ATOM 707 O O . THR A 1 91 ? -22.384 -14.281 8.763 1.00 87.44 91 THR A O 1
ATOM 710 N N . ARG A 1 92 ? -21.176 -16.113 8.254 1.00 88.44 92 ARG A N 1
ATOM 711 C CA . ARG A 1 92 ? -21.151 -16.690 9.603 1.00 88.44 92 ARG A CA 1
ATOM 712 C C . ARG A 1 92 ? -19.986 -16.160 10.426 1.00 88.44 92 ARG A C 1
ATOM 714 O O . ARG A 1 92 ? -20.173 -15.912 11.610 1.00 88.44 92 ARG A O 1
ATOM 721 N N . GLU A 1 93 ? -18.833 -15.969 9.792 1.00 89.44 93 GLU A N 1
ATOM 722 C CA . GLU A 1 93 ? -17.617 -15.455 10.418 1.00 89.44 93 GLU A CA 1
ATOM 723 C C . GLU A 1 93 ? -17.107 -14.221 9.647 1.00 89.44 93 GLU A C 1
ATOM 725 O O . GLU A 1 93 ? -16.255 -14.341 8.755 1.00 89.44 93 GLU A O 1
ATOM 730 N N . PRO A 1 94 ? -17.624 -13.014 9.962 1.00 87.62 94 PRO A N 1
ATOM 731 C CA . PRO A 1 94 ? -17.250 -11.780 9.264 1.00 87.62 94 PRO A CA 1
ATOM 732 C C . PRO A 1 94 ? -15.765 -11.421 9.405 1.00 87.62 94 PRO A C 1
ATOM 734 O O . PRO A 1 94 ? -15.214 -10.727 8.555 1.00 87.62 94 PRO A O 1
ATOM 737 N N . LEU A 1 95 ? -15.098 -11.901 10.463 1.00 87.31 95 LEU A N 1
ATOM 738 C CA . LEU A 1 95 ? -13.661 -11.704 10.690 1.00 87.31 95 LEU A CA 1
ATOM 739 C C . LEU A 1 95 ? -12.784 -12.713 9.930 1.00 87.31 95 LEU A C 1
ATOM 741 O O . LEU A 1 95 ? -11.553 -12.640 10.004 1.00 87.31 95 LEU A O 1
ATOM 745 N N . GLY A 1 96 ? -13.401 -13.639 9.195 1.00 92.31 96 GLY A N 1
ATOM 746 C CA . GLY A 1 96 ? -12.718 -14.614 8.364 1.00 92.31 96 GLY A CA 1
ATOM 747 C C . GLY A 1 96 ? -12.629 -16.006 8.973 1.00 92.31 96 GLY A C 1
ATOM 748 O O . GLY A 1 96 ? -12.222 -16.166 10.120 1.00 92.31 96 GLY A O 1
ATOM 749 N N . GLU A 1 97 ? -12.928 -17.034 8.177 1.00 94.19 97 GLU A N 1
ATOM 750 C CA . GLU A 1 97 ? -12.725 -18.437 8.571 1.00 94.19 97 GLU A CA 1
ATOM 751 C C . GLU A 1 97 ? -11.291 -18.928 8.313 1.00 94.19 97 GLU A C 1
ATOM 753 O O . GLU A 1 97 ? -10.935 -20.035 8.718 1.00 94.19 97 GLU A O 1
ATOM 758 N N . GLY A 1 98 ? -10.470 -18.129 7.626 1.00 94.31 98 GLY A N 1
ATOM 759 C CA . GLY A 1 98 ? -9.151 -18.525 7.146 1.00 94.31 98 GLY A CA 1
ATOM 760 C C . GLY A 1 98 ? -9.190 -19.532 5.992 1.00 94.31 98 GLY A C 1
ATOM 761 O O . GLY A 1 98 ? -10.242 -19.990 5.534 1.00 94.31 98 GLY A O 1
ATOM 762 N N . PHE A 1 99 ? -8.001 -19.871 5.505 1.00 95.19 99 PHE A N 1
ATOM 763 C CA . PHE A 1 99 ? -7.764 -20.817 4.423 1.00 95.19 99 PHE A CA 1
ATOM 764 C C . PHE A 1 99 ? -7.189 -22.111 4.995 1.00 95.19 99 PHE A C 1
ATOM 766 O O . PHE A 1 99 ? -6.126 -22.104 5.612 1.00 95.19 99 PHE A O 1
ATOM 773 N N . LEU A 1 100 ? -7.890 -23.228 4.789 1.00 95.38 100 LEU A N 1
ATOM 774 C CA . LEU A 1 100 ? -7.396 -24.549 5.179 1.00 95.38 100 LEU A CA 1
ATOM 775 C C . LEU A 1 100 ? -6.213 -24.945 4.288 1.00 95.38 100 LEU A C 1
ATOM 777 O O . LEU A 1 100 ? -6.385 -25.076 3.072 1.00 95.38 100 LEU A O 1
ATOM 781 N N . ILE A 1 101 ? -5.045 -25.158 4.892 1.00 93.94 101 ILE A N 1
ATOM 782 C CA . ILE A 1 101 ? -3.799 -25.382 4.151 1.00 93.94 101 ILE A CA 1
ATOM 783 C C . ILE A 1 101 ? -3.852 -26.632 3.260 1.00 93.94 101 ILE A C 1
ATOM 785 O O . ILE A 1 101 ? -3.396 -26.601 2.122 1.00 93.94 101 ILE A O 1
ATOM 789 N N . ASP A 1 102 ? -4.545 -27.680 3.707 1.00 93.56 102 ASP A N 1
ATOM 790 C CA . ASP A 1 102 ? -4.721 -28.952 2.995 1.00 93.56 102 ASP A CA 1
ATOM 791 C C . ASP A 1 102 ? -5.431 -28.794 1.645 1.00 93.56 102 ASP A C 1
ATOM 793 O O . ASP A 1 102 ? -5.223 -29.573 0.717 1.00 93.56 102 ASP A O 1
ATOM 797 N N . ARG A 1 103 ? -6.317 -27.796 1.537 1.00 93.44 103 ARG A N 1
ATOM 798 C CA . ARG A 1 103 ? -7.115 -27.535 0.326 1.00 93.44 103 ARG A CA 1
ATOM 799 C C . ARG A 1 103 ? -6.532 -26.429 -0.538 1.00 93.44 103 ARG A C 1
ATOM 801 O O . ARG A 1 103 ? -6.959 -26.256 -1.679 1.00 93.44 103 ARG A O 1
ATOM 808 N N . HIS A 1 104 ? -5.590 -25.667 0.003 1.00 92.25 104 HIS A N 1
ATOM 809 C CA . HIS A 1 104 ? -5.053 -24.477 -0.629 1.00 92.25 104 HIS A CA 1
ATOM 810 C C . HIS A 1 104 ? -3.525 -24.525 -0.635 1.00 92.25 104 HIS A C 1
ATOM 812 O O . HIS A 1 104 ? -2.896 -23.764 0.086 1.00 92.25 104 HIS A O 1
ATOM 818 N N . PRO A 1 105 ? -2.896 -25.341 -1.500 1.00 89.88 105 PRO A N 1
ATOM 819 C CA . PRO A 1 105 ? -1.445 -25.274 -1.678 1.00 89.88 105 PRO A CA 1
ATOM 820 C C . PRO A 1 105 ? -0.996 -23.919 -2.258 1.00 89.88 105 PRO A C 1
ATOM 822 O O . PRO A 1 105 ? 0.162 -23.516 -2.161 1.00 89.88 105 PRO A O 1
ATOM 825 N N . SER A 1 106 ? -1.907 -23.201 -2.921 1.00 93.75 106 SER A N 1
ATOM 826 C CA . SER A 1 106 ? -1.652 -21.913 -3.564 1.00 93.75 106 SER A CA 1
ATOM 827 C C . SER A 1 106 ? -2.929 -21.077 -3.645 1.00 93.75 106 SER A C 1
ATOM 829 O O . SER A 1 106 ? -4.012 -21.594 -3.937 1.00 93.75 106 SER A O 1
ATOM 831 N N . LEU A 1 107 ? -2.809 -19.769 -3.418 1.00 93.31 107 LEU A N 1
ATOM 832 C CA . LEU A 1 107 ? -3.910 -18.813 -3.526 1.00 93.31 107 LEU A CA 1
ATOM 833 C C . LEU A 1 107 ? -3.819 -18.026 -4.836 1.00 93.31 107 LEU A C 1
ATOM 835 O O . LEU A 1 107 ? -3.342 -16.895 -4.860 1.00 93.31 107 LEU A O 1
ATOM 839 N N . TYR A 1 108 ? -4.296 -18.622 -5.929 1.00 90.94 108 TYR A N 1
ATOM 840 C CA . TYR A 1 108 ? -4.357 -17.966 -7.241 1.00 90.94 108 TYR A CA 1
ATOM 841 C C . TYR A 1 108 ? -5.248 -16.721 -7.244 1.00 90.94 108 TYR A C 1
ATOM 843 O O . TYR A 1 108 ? -6.157 -16.598 -6.422 1.00 90.94 108 TYR A O 1
ATOM 851 N N . ALA A 1 109 ? -5.015 -15.828 -8.212 1.00 92.19 109 ALA A N 1
ATOM 852 C CA . ALA A 1 109 ? -5.717 -14.549 -8.327 1.00 92.19 109 ALA A CA 1
ATOM 853 C C . ALA A 1 109 ? -5.674 -13.743 -7.015 1.00 92.19 109 ALA A C 1
ATOM 855 O O . ALA A 1 109 ? -6.676 -13.189 -6.563 1.00 92.19 109 ALA A O 1
ATOM 856 N N . THR A 1 110 ? -4.498 -13.709 -6.384 1.00 94.19 110 THR A N 1
ATOM 857 C CA . THR A 1 110 ? -4.301 -13.086 -5.074 1.00 94.19 110 THR A CA 1
ATOM 858 C C . THR A 1 110 ? -4.794 -11.634 -5.005 1.00 94.19 110 THR A C 1
ATOM 860 O O . THR A 1 110 ? -5.515 -11.347 -4.052 1.00 94.19 110 THR A O 1
ATOM 863 N N . PRO A 1 111 ? -4.545 -10.747 -5.998 1.00 93.69 111 PRO A N 1
ATOM 864 C CA . PRO A 1 111 ? -5.079 -9.380 -5.976 1.00 93.69 111 PRO A CA 1
ATOM 865 C C . PRO A 1 111 ? -6.600 -9.320 -5.814 1.00 93.69 111 PRO A C 1
ATOM 867 O O . PRO A 1 111 ? -7.107 -8.537 -5.016 1.00 93.69 111 PRO A O 1
ATOM 870 N N . PHE A 1 112 ? -7.326 -10.191 -6.522 1.00 96.06 112 PHE A N 1
ATOM 871 C CA . PHE A 1 112 ? -8.783 -10.263 -6.441 1.00 96.06 112 PHE A CA 1
ATOM 872 C C . PHE A 1 112 ? -9.240 -10.758 -5.068 1.00 96.06 112 PHE A C 1
ATOM 874 O O . PHE A 1 112 ? -10.122 -10.161 -4.463 1.00 96.06 112 PHE A O 1
ATOM 881 N N . ARG A 1 113 ? -8.608 -11.816 -4.539 1.00 95.81 113 ARG A N 1
ATOM 882 C CA . ARG A 1 113 ? -8.946 -12.355 -3.211 1.00 95.81 113 ARG A CA 1
ATOM 883 C C . ARG A 1 113 ? -8.695 -11.343 -2.102 1.00 95.81 113 ARG A C 1
ATOM 885 O O . ARG A 1 113 ? -9.533 -11.201 -1.226 1.00 95.81 113 ARG A O 1
ATOM 892 N N . VAL A 1 114 ? -7.575 -10.626 -2.166 1.00 95.62 114 VAL A N 1
ATOM 893 C CA . VAL A 1 114 ? -7.254 -9.568 -1.204 1.00 95.62 114 VAL A CA 1
ATOM 894 C C . VAL A 1 114 ? -8.281 -8.446 -1.281 1.00 95.62 114 VAL A C 1
ATOM 896 O O . VAL A 1 114 ? -8.817 -8.050 -0.251 1.00 95.62 114 VAL A O 1
ATOM 899 N N . ALA A 1 115 ? -8.593 -7.960 -2.486 1.00 96.25 115 ALA A N 1
ATOM 900 C CA . ALA A 1 115 ? -9.610 -6.929 -2.668 1.00 96.25 115 ALA A CA 1
ATOM 901 C C . ALA A 1 115 ? -10.972 -7.375 -2.117 1.00 96.25 115 ALA A C 1
ATOM 903 O O . ALA A 1 115 ? -11.608 -6.625 -1.385 1.00 96.25 115 ALA A O 1
ATOM 904 N N . LEU A 1 116 ? -11.391 -8.606 -2.416 1.00 96.44 116 LEU A N 1
ATOM 905 C CA . LEU A 1 116 ? -12.668 -9.160 -1.975 1.00 96.44 116 LEU A CA 1
ATOM 906 C C . LEU A 1 116 ? -12.734 -9.351 -0.455 1.00 96.44 116 LEU A C 1
ATOM 908 O O . LEU A 1 116 ? -13.746 -9.019 0.160 1.00 96.44 116 LEU A O 1
ATOM 912 N N . ASP A 1 117 ? -11.677 -9.884 0.156 1.00 96.06 117 ASP A N 1
ATOM 913 C CA . ASP A 1 117 ? -11.605 -10.091 1.603 1.00 96.06 117 ASP A CA 1
ATOM 914 C C . ASP A 1 117 ? -11.608 -8.755 2.353 1.00 96.06 117 ASP A C 1
ATOM 916 O O . ASP A 1 117 ? -12.315 -8.613 3.352 1.00 96.06 117 ASP A O 1
ATOM 920 N N . MET A 1 118 ? -10.859 -7.763 1.859 1.00 95.00 118 MET A N 1
ATOM 921 C CA . MET A 1 118 ? -10.875 -6.408 2.414 1.00 95.00 118 MET A CA 1
ATOM 922 C C . MET A 1 118 ? -12.256 -5.774 2.274 1.00 95.00 118 MET A C 1
ATOM 924 O O . MET A 1 118 ? -12.799 -5.315 3.275 1.00 95.00 118 MET A O 1
ATOM 928 N N . TRP A 1 119 ? -12.855 -5.848 1.081 1.00 96.44 119 TRP A N 1
ATOM 929 C CA . TRP A 1 119 ? -14.180 -5.301 0.812 1.00 96.44 119 TRP A CA 1
ATOM 930 C C . TRP A 1 119 ? -15.240 -5.923 1.728 1.00 96.44 119 TRP A C 1
ATOM 932 O O . TRP A 1 119 ? -15.960 -5.207 2.408 1.00 96.44 119 TRP A O 1
ATOM 942 N N . LYS A 1 120 ? -15.306 -7.254 1.851 1.00 95.94 120 LYS A N 1
ATOM 943 C CA . LYS A 1 120 ? -16.296 -7.908 2.730 1.00 95.94 120 LYS A CA 1
ATOM 944 C C . LYS A 1 120 ? -16.136 -7.516 4.199 1.00 95.94 120 LYS A C 1
ATOM 946 O O . LYS A 1 120 ? -17.129 -7.343 4.904 1.00 95.94 120 LYS A O 1
ATOM 951 N N . LEU A 1 121 ? -14.892 -7.412 4.665 1.00 93.06 121 LEU A N 1
ATOM 952 C CA . LEU A 1 121 ? -14.592 -7.015 6.036 1.00 93.06 121 LEU A CA 1
ATOM 953 C C . LEU A 1 121 ? -14.962 -5.547 6.286 1.00 93.06 121 LEU A C 1
ATOM 955 O O . LEU A 1 121 ? -15.496 -5.215 7.348 1.00 93.06 121 LEU A O 1
ATOM 959 N N . ASP A 1 122 ? -14.684 -4.676 5.320 1.00 93.75 122 ASP A N 1
ATOM 960 C CA . ASP A 1 122 ? -15.042 -3.266 5.389 1.00 93.75 122 ASP A CA 1
ATOM 961 C C . ASP A 1 122 ? -16.548 -3.052 5.270 1.00 93.75 122 ASP A C 1
ATOM 963 O O . ASP A 1 122 ? -17.073 -2.246 6.027 1.00 93.75 122 ASP A O 1
ATOM 967 N N . GLU A 1 123 ? -17.265 -3.815 4.448 1.00 94.81 123 GLU A N 1
ATOM 968 C CA . GLU A 1 123 ? -18.723 -3.734 4.311 1.00 94.81 123 GLU A CA 1
ATOM 969 C C . GLU A 1 123 ? -19.422 -4.000 5.659 1.00 94.81 123 GLU A C 1
ATOM 971 O O . GLU A 1 123 ? -20.261 -3.212 6.102 1.00 94.81 123 GLU A O 1
ATOM 976 N N . ASP A 1 124 ? -19.030 -5.053 6.390 1.00 91.56 124 ASP A N 1
ATOM 977 C CA . ASP A 1 124 ? -19.558 -5.323 7.740 1.00 91.56 124 ASP A CA 1
ATOM 978 C C . ASP A 1 124 ? -19.241 -4.177 8.718 1.00 91.56 124 ASP A C 1
ATOM 980 O O . ASP A 1 124 ? -20.107 -3.719 9.472 1.00 91.56 124 ASP A O 1
ATOM 984 N N . ARG A 1 125 ? -18.008 -3.662 8.690 1.00 90.44 125 ARG A N 1
ATOM 985 C CA . ARG A 1 125 ? -17.569 -2.582 9.586 1.00 90.44 125 ARG A CA 1
ATOM 986 C C . ARG A 1 125 ? -18.245 -1.250 9.274 1.00 90.44 125 ARG A C 1
ATOM 988 O O . ARG A 1 125 ? -18.680 -0.566 10.199 1.00 90.44 125 ARG A O 1
ATOM 995 N N . ILE A 1 126 ? -18.340 -0.879 8.002 1.00 92.69 126 ILE A N 1
ATOM 996 C CA . ILE A 1 126 ? -18.992 0.342 7.524 1.00 92.69 126 ILE A CA 1
ATOM 997 C C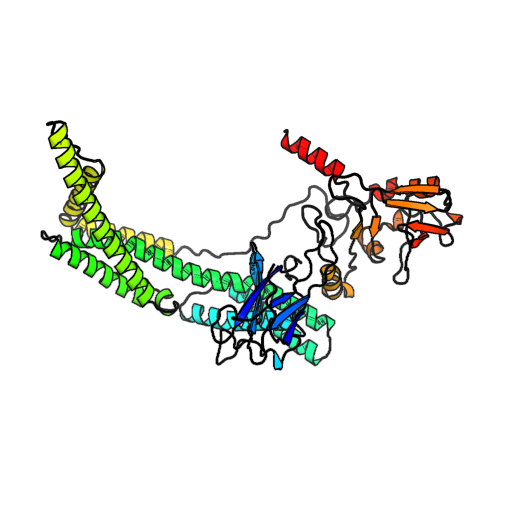 . ILE A 1 126 ? -20.469 0.297 7.898 1.00 92.69 126 ILE A C 1
ATOM 999 O O . ILE A 1 126 ? -20.964 1.261 8.478 1.00 92.69 126 ILE A O 1
ATOM 1003 N N . ASN A 1 127 ? -21.150 -0.827 7.665 1.00 91.69 127 ASN A N 1
ATOM 1004 C CA . ASN A 1 127 ? -22.553 -0.986 8.035 1.00 91.69 127 ASN A CA 1
ATOM 1005 C C . ASN A 1 127 ? -22.765 -0.886 9.551 1.00 91.69 127 ASN A C 1
ATOM 1007 O O . ASN A 1 127 ? -23.663 -0.167 9.996 1.00 91.69 127 ASN A O 1
ATOM 1011 N N . LYS A 1 128 ? -21.907 -1.520 10.362 1.00 88.06 128 LYS A N 1
ATOM 1012 C CA . LYS A 1 128 ? -21.942 -1.382 11.830 1.00 88.06 128 LYS A CA 1
ATOM 1013 C C . LYS A 1 128 ? -21.740 0.062 12.282 1.00 88.06 128 LYS A C 1
ATOM 1015 O O . LYS A 1 128 ? -22.462 0.524 13.163 1.00 88.06 128 LYS A O 1
ATOM 1020 N N . LEU A 1 129 ? -20.792 0.793 11.695 1.00 88.69 129 LEU A N 1
ATOM 1021 C CA . LEU A 1 129 ? -20.565 2.207 12.012 1.00 88.69 129 LEU A CA 1
ATOM 1022 C C . LEU A 1 129 ? -21.761 3.078 11.588 1.00 88.69 129 LEU A C 1
ATOM 1024 O O . LEU A 1 129 ? -22.228 3.909 12.371 1.00 88.69 129 LEU A O 1
ATOM 1028 N N . ALA A 1 130 ? -22.306 2.842 10.394 1.00 89.88 130 ALA A N 1
ATOM 1029 C CA . ALA A 1 130 ? -23.422 3.597 9.834 1.00 89.88 130 ALA A CA 1
ATOM 1030 C C . ALA A 1 130 ? -24.720 3.417 10.636 1.00 89.88 130 ALA A C 1
ATOM 1032 O O . ALA A 1 130 ? -25.415 4.401 10.888 1.00 89.88 130 ALA A O 1
ATOM 1033 N N . GLN A 1 131 ? -25.012 2.202 11.118 1.00 88.50 131 GLN A N 1
ATOM 1034 C CA . GLN A 1 131 ? -26.142 1.929 12.025 1.00 88.50 131 GLN A CA 1
ATOM 1035 C C . GLN A 1 131 ? -26.097 2.777 13.305 1.00 88.50 131 GLN A C 1
ATOM 1037 O O . GLN A 1 131 ? -27.132 3.073 13.895 1.00 88.50 131 GLN A O 1
ATOM 1042 N N . HIS A 1 132 ? -24.900 3.203 13.706 1.00 84.25 132 HIS A N 1
ATOM 1043 C CA . HIS A 1 132 ? -24.656 4.033 14.880 1.00 84.25 132 HIS A CA 1
ATOM 1044 C C . HIS A 1 132 ? -24.418 5.516 14.533 1.00 84.25 132 HIS A C 1
ATOM 1046 O O . HIS A 1 132 ? -23.921 6.278 15.363 1.00 84.25 132 HIS A O 1
ATOM 1052 N N . GLY A 1 133 ? -24.756 5.940 13.310 1.00 84.06 133 GLY A N 1
ATOM 1053 C CA . GLY A 1 133 ? -24.652 7.330 12.859 1.00 84.06 133 GLY A CA 1
ATOM 1054 C C . GLY A 1 133 ? -23.229 7.800 12.544 1.00 84.06 133 GLY A C 1
ATOM 1055 O O . GLY A 1 133 ? -23.013 8.995 12.350 1.00 84.06 133 GLY A O 1
ATOM 1056 N N . ILE A 1 134 ? -22.250 6.892 12.487 1.00 85.69 134 ILE A N 1
ATOM 1057 C CA . ILE A 1 134 ? -20.864 7.212 12.135 1.00 85.69 134 ILE A CA 1
ATOM 1058 C C . ILE A 1 134 ? -20.663 6.902 10.654 1.00 85.69 134 ILE A C 1
ATOM 1060 O O . ILE A 1 134 ? -20.498 5.752 10.255 1.00 85.69 134 ILE A O 1
ATOM 1064 N N . THR A 1 135 ? -20.667 7.946 9.830 1.00 85.38 135 THR A N 1
ATOM 1065 C CA . THR A 1 135 ? -20.484 7.828 8.379 1.00 85.38 135 THR A CA 1
ATOM 1066 C C . THR A 1 135 ? -19.255 8.592 7.920 1.00 85.38 135 THR A C 1
ATOM 1068 O O . THR A 1 135 ? -19.006 9.712 8.369 1.00 85.38 135 THR A O 1
ATOM 1071 N N . ASN A 1 136 ? -18.518 8.025 6.970 1.00 85.25 136 ASN A N 1
ATOM 1072 C CA . ASN A 1 136 ? -17.357 8.664 6.368 1.00 85.25 136 ASN A CA 1
ATOM 1073 C C . ASN A 1 136 ? -17.485 8.610 4.844 1.00 85.25 136 ASN A C 1
ATOM 1075 O O . ASN A 1 136 ? -17.168 7.595 4.233 1.00 85.25 136 ASN A O 1
ATOM 1079 N N . ALA A 1 137 ? -17.929 9.714 4.234 1.00 86.00 137 ALA A N 1
ATOM 1080 C CA . ALA A 1 137 ? -18.207 9.776 2.797 1.00 86.00 137 ALA A CA 1
ATOM 1081 C C . ALA A 1 137 ? -17.011 9.335 1.937 1.00 86.00 137 ALA A C 1
ATOM 1083 O O . ALA A 1 137 ? -17.177 8.606 0.969 1.00 86.00 137 ALA A O 1
ATOM 1084 N N . ARG A 1 138 ? -15.783 9.696 2.334 1.00 85.06 138 ARG A N 1
ATOM 1085 C CA . ARG A 1 138 ? -14.561 9.307 1.614 1.00 85.06 138 ARG A CA 1
ATOM 1086 C C . ARG A 1 138 ? -14.351 7.794 1.595 1.00 85.06 138 ARG A C 1
ATOM 1088 O O . ARG A 1 138 ? -13.884 7.259 0.592 1.00 85.06 138 ARG A O 1
ATOM 1095 N N . VAL A 1 139 ? -14.629 7.140 2.719 1.00 89.94 139 VAL A N 1
ATOM 1096 C CA . VAL A 1 139 ? -14.547 5.684 2.849 1.00 89.94 139 VAL A CA 1
ATOM 1097 C C . VAL A 1 139 ? -15.643 5.038 2.016 1.00 89.94 139 VAL A C 1
ATOM 1099 O O . VAL A 1 139 ? -15.337 4.178 1.203 1.00 89.94 139 VAL A O 1
ATOM 1102 N N . THR A 1 140 ? -16.884 5.510 2.150 1.00 91.25 140 THR A N 1
ATOM 1103 C CA . THR A 1 140 ? -18.031 4.997 1.393 1.00 91.25 140 THR A CA 1
ATOM 1104 C C . THR A 1 140 ? -17.819 5.112 -0.119 1.00 91.25 140 THR A C 1
ATOM 1106 O O . THR A 1 140 ? -18.070 4.154 -0.842 1.00 91.25 140 THR A O 1
ATOM 1109 N N . ASP A 1 141 ? -17.285 6.235 -0.606 1.00 91.88 141 ASP A N 1
ATOM 1110 C CA . ASP A 1 141 ? -16.989 6.433 -2.029 1.00 91.88 141 ASP A CA 1
ATOM 1111 C C . ASP A 1 141 ? -15.893 5.484 -2.533 1.00 91.88 141 ASP A C 1
ATOM 1113 O O . ASP A 1 141 ? -15.991 4.950 -3.638 1.00 91.88 141 ASP A O 1
ATOM 1117 N N . ALA A 1 142 ? -14.827 5.285 -1.749 1.00 92.62 142 ALA A N 1
ATOM 1118 C CA . ALA A 1 142 ? -13.760 4.352 -2.105 1.00 92.62 142 ALA A CA 1
ATOM 1119 C C . ALA A 1 142 ? -14.275 2.906 -2.118 1.00 92.62 142 ALA A C 1
ATOM 1121 O O . ALA A 1 142 ? -14.007 2.179 -3.070 1.00 92.62 142 ALA A O 1
ATOM 1122 N N . HIS A 1 143 ? -15.060 2.537 -1.110 1.00 96.00 143 HIS A N 1
ATOM 1123 C CA . HIS A 1 143 ? -15.643 1.212 -0.953 1.00 96.00 143 HIS A CA 1
ATOM 1124 C C . HIS A 1 143 ? -16.628 0.864 -2.080 1.00 96.00 143 HIS A C 1
ATOM 1126 O O . HIS A 1 143 ? -16.573 -0.214 -2.668 1.00 96.00 143 HIS A O 1
ATOM 1132 N N . LYS A 1 144 ? -17.470 1.826 -2.476 1.00 96.12 144 LYS A N 1
ATOM 1133 C CA . LYS A 1 144 ? -18.375 1.667 -3.618 1.00 96.12 144 LYS A CA 1
ATOM 1134 C C . LYS A 1 144 ? -17.618 1.495 -4.937 1.00 96.12 144 LYS A C 1
ATOM 1136 O O . LYS A 1 144 ? -17.966 0.642 -5.744 1.00 96.12 144 LYS A O 1
ATOM 1141 N N . LYS A 1 145 ? -16.553 2.273 -5.162 1.00 96.56 145 LYS A N 1
ATOM 1142 C CA . LYS A 1 145 ? -15.706 2.095 -6.354 1.00 96.56 145 LYS A CA 1
ATOM 1143 C C . LYS A 1 145 ? -15.029 0.730 -6.367 1.00 96.56 145 LYS A C 1
ATOM 1145 O O . LYS A 1 145 ? -14.945 0.112 -7.421 1.00 96.56 145 LYS A O 1
ATOM 1150 N N . ALA A 1 146 ? -14.555 0.253 -5.220 1.00 97.31 146 ALA A N 1
ATOM 1151 C CA . ALA A 1 146 ? -14.008 -1.092 -5.123 1.00 97.31 146 ALA A CA 1
ATOM 1152 C C . ALA A 1 146 ? -15.046 -2.163 -5.491 1.00 97.31 146 ALA A C 1
ATOM 1154 O O . ALA A 1 146 ? -14.704 -3.077 -6.234 1.00 97.31 146 ALA A O 1
ATOM 1155 N N . GLU A 1 147 ? -16.302 -2.016 -5.057 1.00 97.88 147 GLU A N 1
ATOM 1156 C CA . GLU A 1 147 ? -17.407 -2.901 -5.452 1.00 97.88 147 GLU A CA 1
ATOM 1157 C C . GLU A 1 147 ? -17.604 -2.930 -6.978 1.00 97.88 147 GLU A C 1
ATOM 1159 O O . GLU A 1 147 ? -17.723 -4.002 -7.570 1.00 97.88 147 GLU A O 1
ATOM 1164 N N . GLU A 1 148 ? -17.608 -1.760 -7.625 1.00 98.19 148 GLU A N 1
ATOM 1165 C CA . GLU A 1 148 ? -17.736 -1.634 -9.085 1.00 98.19 148 GLU A CA 1
ATOM 1166 C C . GLU A 1 148 ? -16.609 -2.389 -9.812 1.00 98.19 148 GLU A C 1
ATOM 1168 O O . GLU A 1 148 ? -16.875 -3.159 -10.736 1.00 98.19 148 GLU A O 1
ATOM 1173 N N . TYR A 1 149 ? -15.360 -2.233 -9.358 1.00 98.00 149 TYR A N 1
ATOM 1174 C CA . TYR A 1 149 ? -14.212 -2.941 -9.931 1.00 98.00 149 TYR A CA 1
ATOM 1175 C C . TYR A 1 149 ? -14.190 -4.440 -9.602 1.00 98.00 149 TYR A C 1
ATOM 1177 O O . TYR A 1 149 ? -13.748 -5.225 -10.438 1.00 98.00 149 TYR A O 1
ATOM 1185 N N . LEU A 1 150 ? -14.671 -4.863 -8.428 1.00 98.12 150 LEU A N 1
ATOM 1186 C CA . LEU A 1 150 ? -14.794 -6.282 -8.078 1.00 98.12 150 LEU A CA 1
ATOM 1187 C C . LEU A 1 150 ? -15.806 -6.991 -8.978 1.00 98.12 150 LEU A C 1
ATOM 1189 O O . LEU A 1 150 ? -15.491 -8.053 -9.507 1.00 98.12 150 LEU A O 1
ATOM 1193 N N . LYS A 1 151 ? -16.974 -6.378 -9.209 1.00 98.00 151 LYS A N 1
ATOM 1194 C CA . LYS A 1 151 ? -17.983 -6.904 -10.143 1.00 98.00 151 LYS A CA 1
ATOM 1195 C C . LYS A 1 151 ? -17.433 -6.988 -11.561 1.00 98.00 151 LYS A C 1
ATOM 1197 O O . LYS A 1 151 ? -17.517 -8.038 -12.186 1.00 98.00 151 LYS A O 1
ATOM 1202 N N . ALA A 1 152 ? -16.780 -5.920 -12.027 1.00 97.62 152 ALA A N 1
ATOM 1203 C CA . ALA A 1 152 ? -16.120 -5.934 -13.326 1.00 97.62 152 ALA A CA 1
ATOM 1204 C C . ALA A 1 152 ? -15.068 -7.053 -13.414 1.00 97.62 152 ALA A C 1
ATOM 1206 O O . ALA A 1 152 ? -15.015 -7.756 -14.414 1.00 97.62 152 ALA A O 1
ATOM 1207 N N . ALA A 1 153 ? -14.259 -7.267 -12.373 1.00 97.56 153 ALA A N 1
ATOM 1208 C CA . ALA A 1 153 ? -13.293 -8.361 -12.347 1.00 97.56 153 ALA A CA 1
ATOM 1209 C C . ALA A 1 153 ? -13.987 -9.734 -12.457 1.00 97.56 153 ALA A C 1
ATOM 1211 O O . ALA A 1 153 ? -13.570 -10.561 -13.265 1.00 97.56 153 ALA A O 1
ATOM 1212 N N . GLU A 1 154 ? -15.061 -9.979 -11.704 1.00 97.19 154 GLU A N 1
ATOM 1213 C CA . GLU A 1 154 ? -15.830 -11.228 -11.808 1.00 97.19 154 GLU A CA 1
ATOM 1214 C C . GLU A 1 154 ? -16.340 -11.469 -13.237 1.00 97.19 154 GLU A C 1
ATOM 1216 O O . GLU A 1 154 ? -16.112 -12.550 -13.788 1.00 97.19 154 GLU A O 1
ATOM 1221 N N . ASP A 1 155 ? -16.923 -10.452 -13.876 1.00 97.56 155 ASP A N 1
ATOM 1222 C CA . ASP A 1 155 ? -17.411 -10.536 -15.258 1.00 97.56 155 ASP A CA 1
ATOM 1223 C C . ASP A 1 155 ? -16.277 -10.889 -16.243 1.00 97.56 155 ASP A C 1
ATOM 1225 O O . ASP A 1 155 ? -16.392 -11.831 -17.032 1.00 97.56 155 ASP A O 1
ATOM 1229 N N . ARG A 1 156 ? -15.120 -10.216 -16.146 1.00 96.38 156 ARG A N 1
ATOM 1230 C CA . ARG A 1 156 ? -13.948 -10.489 -17.008 1.00 96.38 156 ARG A CA 1
ATOM 1231 C C . ARG A 1 156 ? -13.358 -11.872 -16.785 1.00 96.38 156 ARG A C 1
ATOM 1233 O O . ARG A 1 156 ? -12.891 -12.510 -17.731 1.00 96.38 156 ARG A O 1
ATOM 1240 N N . LEU A 1 157 ? -13.399 -12.368 -15.550 1.00 96.00 157 LEU A N 1
ATOM 1241 C CA . LEU A 1 157 ? -12.980 -13.728 -15.236 1.00 96.00 157 LEU A CA 1
ATOM 1242 C C . LEU A 1 157 ? -13.914 -14.758 -15.886 1.00 96.00 157 LEU A C 1
ATOM 1244 O O . LEU A 1 157 ? -13.429 -15.752 -16.434 1.00 96.00 157 LEU A O 1
ATOM 1248 N N . HIS A 1 158 ? -15.229 -14.515 -15.868 1.00 96.31 158 HIS A N 1
ATOM 1249 C CA . HIS A 1 158 ? -16.213 -15.355 -16.557 1.00 96.31 158 HIS A CA 1
ATOM 1250 C C . HIS A 1 158 ? -15.992 -15.378 -18.076 1.00 96.31 158 HIS A C 1
ATOM 1252 O O . HIS A 1 158 ? -16.076 -16.444 -18.693 1.00 96.31 158 HIS A O 1
ATOM 1258 N N . GLU A 1 159 ? -15.625 -14.239 -18.662 1.00 97.06 159 GLU A N 1
ATOM 1259 C CA . GLU A 1 159 ? -15.283 -14.094 -20.084 1.00 97.06 159 GLU A CA 1
ATOM 1260 C C . GLU A 1 159 ? -13.870 -14.593 -20.443 1.00 97.06 159 GLU A C 1
ATOM 1262 O O . GLU A 1 159 ? -13.516 -14.657 -21.620 1.00 97.06 159 GLU A O 1
ATOM 1267 N N . ARG A 1 160 ? -13.070 -15.013 -19.449 1.00 95.88 160 ARG A N 1
ATOM 1268 C CA . ARG A 1 160 ? -11.669 -15.463 -19.592 1.00 95.88 160 ARG A CA 1
ATOM 1269 C C . ARG A 1 160 ? -10.712 -14.377 -20.105 1.00 95.88 160 ARG A C 1
ATOM 1271 O O . ARG A 1 160 ? -9.661 -14.690 -20.663 1.00 95.88 160 ARG A O 1
ATOM 1278 N N . GLN A 1 161 ? -11.046 -13.110 -19.883 1.00 94.81 161 GLN A N 1
ATOM 1279 C CA . GLN A 1 161 ? -10.200 -11.954 -20.181 1.00 94.81 161 GLN A CA 1
ATOM 1280 C C . GLN A 1 161 ? -9.261 -11.687 -18.996 1.00 94.81 161 GLN A C 1
ATOM 1282 O O . GLN A 1 161 ? -9.528 -10.847 -18.139 1.00 94.81 161 GLN A O 1
ATOM 1287 N N . TYR A 1 162 ? -8.170 -12.454 -18.903 1.00 92.12 162 TYR A N 1
ATOM 1288 C CA . TYR A 1 162 ? -7.302 -12.442 -17.718 1.00 92.12 162 TYR A CA 1
ATOM 1289 C C . TYR A 1 162 ? -6.557 -11.121 -17.496 1.00 92.12 162 TYR A C 1
ATOM 1291 O O . TYR A 1 162 ? -6.371 -10.727 -16.345 1.00 92.12 162 TYR A O 1
ATOM 1299 N N . ASP A 1 163 ? -6.151 -10.429 -18.560 1.00 90.62 163 ASP A N 1
ATOM 1300 C CA . ASP A 1 163 ? -5.436 -9.156 -18.439 1.00 90.62 163 ASP A CA 1
ATOM 1301 C C . ASP A 1 163 ? -6.338 -8.085 -17.816 1.00 90.62 163 ASP A C 1
ATOM 1303 O O . ASP A 1 163 ? -5.997 -7.508 -16.780 1.00 90.62 163 ASP A O 1
ATOM 1307 N N . GLU A 1 164 ? -7.543 -7.922 -18.368 1.00 92.56 164 GLU A N 1
ATOM 1308 C CA . GLU A 1 164 ? -8.563 -7.007 -17.853 1.00 92.56 164 GLU A CA 1
ATOM 1309 C C . GLU A 1 164 ? -9.068 -7.408 -16.460 1.00 92.56 164 GLU A C 1
ATOM 1311 O O . GLU A 1 164 ? -9.300 -6.546 -15.610 1.00 92.56 164 GLU A O 1
ATOM 1316 N N . PHE A 1 165 ? -9.176 -8.713 -16.182 1.00 95.50 165 PHE A N 1
ATOM 1317 C CA . PHE A 1 165 ? -9.486 -9.223 -14.846 1.00 95.50 165 PHE A CA 1
ATOM 1318 C C . PHE A 1 165 ? -8.474 -8.738 -13.804 1.00 95.50 165 PHE A C 1
ATOM 1320 O O . PHE A 1 165 ? -8.865 -8.227 -12.752 1.00 95.50 165 PHE A O 1
ATOM 1327 N N . PHE A 1 166 ? -7.172 -8.879 -14.076 1.00 93.19 166 PHE A N 1
ATOM 1328 C CA . PHE A 1 166 ? -6.139 -8.445 -13.136 1.00 93.19 166 PHE A CA 1
ATOM 1329 C C . PHE A 1 166 ? -6.086 -6.923 -12.993 1.00 93.19 166 PHE A C 1
ATOM 1331 O O . PHE A 1 166 ? -5.861 -6.443 -11.882 1.00 93.19 166 PHE A O 1
ATOM 1338 N N . THR A 1 167 ? -6.332 -6.176 -14.069 1.00 93.00 167 THR A N 1
ATOM 1339 C CA . THR A 1 167 ? -6.481 -4.713 -14.043 1.00 93.00 167 THR A CA 1
ATOM 1340 C C . THR A 1 167 ? -7.625 -4.282 -13.113 1.00 93.00 167 THR A C 1
ATOM 1342 O O . THR A 1 167 ? -7.430 -3.509 -12.168 1.00 93.00 167 THR A O 1
ATOM 1345 N N . ALA A 1 168 ? -8.816 -4.864 -13.282 1.00 95.75 168 ALA A N 1
ATOM 1346 C CA . ALA A 1 168 ? -9.965 -4.581 -12.425 1.00 95.75 168 ALA A CA 1
ATOM 1347 C C . ALA A 1 168 ? -9.717 -5.006 -10.963 1.00 95.75 168 ALA A C 1
ATOM 1349 O O . ALA A 1 168 ? -9.985 -4.241 -10.035 1.00 95.75 168 ALA A O 1
ATOM 1350 N N . ALA A 1 169 ? -9.116 -6.177 -10.736 1.00 96.06 169 ALA A N 1
ATOM 1351 C CA . ALA A 1 169 ? -8.791 -6.667 -9.397 1.00 96.06 169 ALA A CA 1
ATOM 1352 C C . ALA A 1 169 ? -7.778 -5.771 -8.656 1.00 96.06 169 ALA A C 1
ATOM 1354 O O . ALA A 1 169 ? -7.967 -5.462 -7.476 1.00 96.06 169 ALA A O 1
ATOM 1355 N N . ARG A 1 170 ? -6.713 -5.318 -9.331 1.00 94.06 170 ARG A N 1
ATOM 1356 C CA . ARG A 1 170 ? -5.730 -4.381 -8.754 1.00 94.06 170 ARG A CA 1
ATOM 1357 C C . ARG A 1 170 ? -6.349 -3.017 -8.490 1.00 94.06 170 ARG A C 1
ATOM 1359 O O . ARG A 1 170 ? -6.087 -2.427 -7.441 1.00 94.06 170 ARG A O 1
ATOM 1366 N N . SER A 1 171 ? -7.217 -2.554 -9.388 1.00 94.00 171 SER A N 1
ATOM 1367 C CA . SER A 1 171 ? -7.991 -1.331 -9.190 1.00 94.00 171 SER A CA 1
ATOM 1368 C C . SER A 1 171 ? -8.856 -1.421 -7.935 1.00 94.00 171 SER A C 1
ATOM 1370 O O . SER A 1 171 ? -8.748 -0.546 -7.073 1.00 94.00 171 SER A O 1
ATOM 1372 N N . ALA A 1 172 ? -9.617 -2.505 -7.754 1.00 96.38 172 ALA A N 1
ATOM 1373 C CA . ALA A 1 172 ? -10.393 -2.743 -6.538 1.00 96.38 172 ALA A CA 1
ATOM 1374 C C . ALA A 1 172 ? -9.514 -2.742 -5.277 1.00 96.38 172 ALA A C 1
ATOM 1376 O O . ALA A 1 172 ? -9.794 -2.019 -4.317 1.00 96.38 172 ALA A O 1
ATOM 1377 N N . TRP A 1 173 ? -8.394 -3.473 -5.303 1.00 94.81 173 TRP A N 1
ATOM 1378 C CA . TRP A 1 173 ? -7.446 -3.511 -4.189 1.00 94.81 173 TRP A CA 1
ATOM 1379 C C . TRP A 1 173 ? -6.867 -2.121 -3.868 1.00 94.81 173 TRP A C 1
ATOM 1381 O O . TRP A 1 173 ? -6.705 -1.752 -2.702 1.00 94.81 173 TRP A O 1
ATOM 1391 N N . SER A 1 174 ? -6.598 -1.286 -4.874 1.00 91.69 174 SER A N 1
ATOM 1392 C CA . SER A 1 174 ? -6.103 0.080 -4.666 1.00 91.69 174 SER A CA 1
ATOM 1393 C C . SER A 1 174 ? -7.104 0.970 -3.906 1.00 91.69 174 SER A C 1
ATOM 1395 O O . SER A 1 174 ? -6.695 1.799 -3.083 1.00 91.69 174 SER A O 1
ATOM 1397 N N . TYR A 1 175 ? -8.409 0.780 -4.129 1.00 93.50 175 TYR A N 1
ATOM 1398 C CA . TYR A 1 175 ? -9.469 1.494 -3.418 1.00 93.50 175 TYR A CA 1
ATOM 1399 C C . TYR A 1 175 ? -9.663 0.947 -2.000 1.00 93.50 175 TYR A C 1
ATOM 1401 O O . TYR A 1 175 ? -9.665 1.737 -1.054 1.00 93.50 175 TYR A O 1
ATOM 1409 N N . GLU A 1 176 ? -9.704 -0.374 -1.822 1.00 93.25 176 GLU A N 1
ATOM 1410 C CA . GLU A 1 176 ? -9.841 -1.005 -0.499 1.00 93.25 176 GLU A CA 1
ATOM 1411 C C . GLU A 1 176 ? -8.629 -0.769 0.398 1.00 93.25 176 GLU A C 1
ATOM 1413 O O . GLU A 1 176 ? -8.753 -0.440 1.575 1.00 93.25 176 GLU A O 1
ATOM 1418 N N . SER A 1 177 ? -7.420 -0.796 -0.164 1.00 89.69 177 SER A N 1
ATOM 1419 C CA . SER A 1 177 ? -6.216 -0.428 0.583 1.00 89.69 177 SER A CA 1
ATOM 1420 C C . SER A 1 177 ? -6.273 1.015 1.095 1.00 89.69 177 SER A C 1
ATOM 1422 O O . SER A 1 177 ? -5.592 1.341 2.066 1.00 89.69 177 SER A O 1
ATOM 1424 N N . ARG A 1 178 ? -7.079 1.904 0.496 1.00 85.94 178 ARG A N 1
ATOM 1425 C CA . ARG A 1 178 ? -7.371 3.235 1.052 1.00 85.94 178 ARG A CA 1
ATOM 1426 C C . ARG A 1 178 ? -8.484 3.181 2.094 1.00 85.94 178 ARG A C 1
ATOM 1428 O O . ARG A 1 178 ? -8.294 3.779 3.145 1.00 85.94 178 ARG A O 1
ATOM 1435 N N . ALA A 1 179 ? -9.591 2.499 1.809 1.00 90.25 179 ALA A N 1
ATOM 1436 C CA . ALA A 1 179 ? -10.758 2.432 2.687 1.00 90.25 179 ALA A CA 1
ATOM 1437 C C . ALA A 1 179 ? -10.439 1.757 4.033 1.00 90.25 179 ALA A C 1
ATOM 1439 O O . ALA A 1 179 ? -10.675 2.358 5.081 1.00 90.25 179 ALA A O 1
ATOM 1440 N N . TYR A 1 180 ? -9.777 0.602 4.018 1.00 89.69 180 TYR A N 1
ATOM 1441 C CA . TYR A 1 180 ? -9.561 -0.237 5.199 1.00 89.69 180 TYR A CA 1
ATOM 1442 C C . TYR A 1 180 ? -8.855 0.462 6.372 1.00 89.69 180 TYR A C 1
ATOM 1444 O O . TYR A 1 180 ? -9.382 0.456 7.495 1.00 89.69 180 TYR A O 1
ATOM 1452 N N . PRO A 1 181 ? -7.696 1.133 6.181 1.00 87.75 181 PRO A N 1
ATOM 1453 C CA . PRO A 1 181 ? -7.070 1.882 7.268 1.00 87.75 181 PRO A CA 1
ATOM 1454 C C . PRO A 1 181 ? -7.965 2.999 7.807 1.00 87.75 181 PRO A C 1
ATOM 1456 O O . PRO A 1 181 ? -7.895 3.318 8.991 1.00 87.75 181 PRO A O 1
ATOM 1459 N N . ASP A 1 182 ? -8.798 3.594 6.956 1.00 87.69 182 ASP A N 1
ATOM 1460 C CA . ASP A 1 182 ? -9.662 4.709 7.318 1.00 87.69 182 ASP A CA 1
ATOM 1461 C C . ASP A 1 182 ? -10.923 4.254 8.062 1.00 87.69 182 ASP A C 1
ATOM 1463 O O . ASP A 1 182 ? -11.319 4.915 9.024 1.00 87.69 182 ASP A O 1
ATOM 1467 N N . VAL A 1 183 ? -11.514 3.113 7.692 1.00 89.38 183 VAL A N 1
ATOM 1468 C CA . VAL A 1 183 ? -12.587 2.448 8.454 1.00 89.38 183 VAL A CA 1
ATOM 1469 C C . VAL A 1 183 ? -12.087 2.124 9.856 1.00 89.38 183 VAL A C 1
ATOM 1471 O O . VAL A 1 183 ? -12.690 2.532 10.851 1.00 89.38 183 VAL A O 1
ATOM 1474 N N . ARG A 1 184 ? -10.932 1.451 9.945 1.00 86.38 184 ARG A N 1
ATOM 1475 C CA . ARG A 1 184 ? -10.314 1.091 11.225 1.00 86.38 184 ARG A CA 1
ATOM 1476 C C . ARG A 1 184 ? -9.995 2.326 12.059 1.00 86.38 184 ARG A C 1
ATOM 1478 O O . ARG A 1 184 ? -10.338 2.370 13.234 1.00 86.38 184 ARG A O 1
ATOM 1485 N N . LYS A 1 185 ? -9.378 3.344 11.454 1.00 86.38 185 LYS A N 1
ATOM 1486 C CA . LYS A 1 185 ? -9.062 4.595 12.145 1.00 86.38 185 LYS A CA 1
ATOM 1487 C C . LYS A 1 185 ? -10.323 5.299 12.641 1.00 86.38 185 LYS A C 1
ATOM 1489 O O . LYS A 1 185 ? -10.314 5.805 13.753 1.00 86.38 185 LYS A O 1
ATOM 1494 N N . THR A 1 186 ? -11.405 5.293 11.862 1.00 87.19 186 THR A N 1
ATOM 1495 C CA . THR A 1 186 ? -12.696 5.858 12.285 1.00 87.19 186 THR A CA 1
ATOM 1496 C C . THR A 1 186 ? -13.209 5.144 13.541 1.00 87.19 186 THR A C 1
ATOM 1498 O O . THR A 1 186 ? -13.594 5.806 14.501 1.00 87.19 186 THR A O 1
ATOM 1501 N N . ALA A 1 187 ? -13.145 3.810 13.582 1.00 84.06 187 ALA A N 1
ATOM 1502 C CA . ALA A 1 187 ? -13.510 3.040 14.772 1.00 84.06 187 ALA A CA 1
ATOM 1503 C C . ALA A 1 187 ? -12.583 3.332 15.973 1.00 84.06 187 ALA A C 1
ATOM 1505 O O . ALA A 1 187 ? -13.064 3.585 17.079 1.00 84.06 187 ALA A O 1
ATOM 1506 N N . ASP A 1 188 ? -11.265 3.368 15.759 1.00 84.50 188 ASP A N 1
ATOM 1507 C CA . ASP A 1 188 ? -10.279 3.678 16.802 1.00 84.50 188 ASP A CA 1
ATOM 1508 C C . ASP A 1 188 ? -10.467 5.098 17.365 1.00 84.50 188 ASP A C 1
ATOM 1510 O O . ASP A 1 188 ? -10.360 5.310 18.574 1.00 84.50 188 ASP A O 1
ATOM 1514 N N . ASP A 1 189 ? -10.753 6.080 16.508 1.00 85.50 189 ASP A N 1
ATOM 1515 C CA . ASP A 1 189 ? -10.971 7.476 16.894 1.00 85.50 189 ASP A CA 1
ATOM 1516 C C . ASP A 1 189 ? -12.257 7.625 17.723 1.00 85.50 189 ASP A C 1
ATOM 1518 O O . ASP A 1 189 ? -12.276 8.369 18.705 1.00 85.50 189 ASP A O 1
ATOM 1522 N N . VAL A 1 190 ? -13.299 6.848 17.410 1.00 83.56 190 VAL A N 1
ATOM 1523 C CA . VAL A 1 190 ? -14.539 6.770 18.198 1.00 83.56 190 VAL A CA 1
ATOM 1524 C C . VAL A 1 190 ? -14.269 6.226 19.610 1.00 83.56 190 VAL A C 1
ATOM 1526 O O . VAL A 1 190 ? -14.756 6.798 20.589 1.00 83.56 190 VAL A O 1
ATOM 1529 N N . VAL A 1 191 ? -13.443 5.181 19.749 1.00 83.12 191 VAL A N 1
ATOM 1530 C CA . VAL A 1 191 ? -13.042 4.636 21.063 1.00 83.12 191 VAL A CA 1
ATOM 1531 C C . VAL A 1 191 ? -12.160 5.625 21.831 1.00 83.12 191 VAL A C 1
ATOM 1533 O O . VAL A 1 191 ? -12.409 5.894 23.009 1.00 83.12 191 VAL A O 1
ATOM 1536 N N . LYS A 1 192 ? -11.153 6.220 21.179 1.00 84.50 192 LYS A N 1
ATOM 1537 C CA . LYS A 1 192 ? -10.275 7.232 21.796 1.00 84.50 192 LYS A CA 1
ATOM 1538 C C . LYS A 1 192 ? -11.057 8.455 22.272 1.00 84.50 192 LYS A C 1
ATOM 1540 O O . LYS A 1 192 ? -10.760 8.974 23.347 1.00 84.50 192 LYS A O 1
ATOM 1545 N N . GLY A 1 193 ? -12.068 8.880 21.514 1.00 85.44 193 GLY A N 1
ATOM 1546 C CA . GLY A 1 193 ? -12.982 9.952 21.904 1.00 85.44 193 GLY A CA 1
ATOM 1547 C C . GLY A 1 193 ? -13.683 9.660 23.233 1.00 85.44 193 GLY A C 1
ATOM 1548 O O . GLY A 1 193 ? -13.669 10.499 24.133 1.00 85.44 193 GLY A O 1
ATOM 1549 N N . VAL A 1 194 ? -14.199 8.439 23.416 1.00 83.38 194 VAL A N 1
ATOM 1550 C CA . VAL A 1 194 ? -14.798 8.018 24.696 1.00 83.38 194 VAL A CA 1
ATOM 1551 C C . VAL A 1 194 ? -13.790 8.029 25.833 1.00 83.38 194 VAL A C 1
ATOM 1553 O O . VAL A 1 194 ? -14.096 8.552 26.903 1.00 83.38 194 VAL A O 1
ATOM 1556 N N . LEU A 1 195 ? -12.590 7.481 25.624 1.00 84.38 195 LEU A N 1
ATOM 1557 C CA . LEU A 1 195 ? -11.549 7.479 26.656 1.00 84.38 195 LEU A CA 1
ATOM 1558 C C . LEU A 1 195 ? -11.207 8.906 27.104 1.00 84.38 195 LEU A C 1
ATOM 1560 O O . LEU A 1 195 ? -11.054 9.159 28.299 1.00 84.38 195 LEU A O 1
ATOM 1564 N N . PHE A 1 196 ? -11.152 9.852 26.165 1.00 86.62 196 PHE A N 1
ATOM 1565 C CA . PHE A 1 196 ? -10.944 11.263 26.471 1.00 86.62 196 PHE A CA 1
ATOM 1566 C C . PHE A 1 196 ? -12.102 11.864 27.284 1.00 86.62 196 PHE A C 1
ATOM 1568 O O . PHE A 1 196 ? -11.862 12.516 28.304 1.00 86.62 196 PHE A O 1
ATOM 1575 N N . TYR A 1 197 ? -13.358 11.610 26.897 1.00 85.62 197 TYR A N 1
ATOM 1576 C CA . TYR A 1 197 ? -14.519 12.087 27.656 1.00 85.62 197 TYR A CA 1
ATOM 1577 C C . TYR A 1 197 ? -14.579 11.503 29.071 1.00 85.62 197 TYR A C 1
ATOM 1579 O O . TYR A 1 197 ? -14.868 12.231 30.020 1.00 85.62 197 TYR A O 1
ATOM 1587 N N . LEU A 1 198 ? -14.246 10.222 29.242 1.00 84.06 198 LEU A N 1
ATOM 1588 C CA . LEU A 1 198 ? -14.185 9.578 30.556 1.00 84.06 198 LEU A CA 1
ATOM 1589 C C . LEU A 1 198 ? -13.049 10.124 31.429 1.00 84.06 198 LEU A C 1
ATOM 1591 O O . LEU A 1 198 ? -13.231 10.303 32.634 1.00 84.06 198 LEU A O 1
ATOM 1595 N N . ALA A 1 199 ? -11.902 10.461 30.837 1.00 85.31 199 ALA A N 1
ATOM 1596 C CA . ALA A 1 199 ? -10.820 11.126 31.557 1.00 85.31 199 ALA A CA 1
ATOM 1597 C C . ALA A 1 199 ? -11.243 12.511 32.071 1.00 85.31 199 ALA A C 1
ATOM 1599 O O . ALA A 1 199 ? -10.949 12.850 33.217 1.00 85.31 199 ALA A O 1
ATOM 1600 N N . LEU A 1 200 ? -11.985 13.286 31.270 1.00 88.88 200 LEU A N 1
ATOM 1601 C CA . LEU A 1 200 ? -12.540 14.581 31.683 1.00 88.88 200 LEU A CA 1
ATOM 1602 C C . LEU A 1 200 ? -13.675 14.433 32.713 1.00 88.88 200 LEU A C 1
ATOM 1604 O O . LEU A 1 200 ? -13.896 15.324 33.538 1.00 88.88 200 LEU A O 1
ATOM 1608 N N . LEU A 1 201 ? -14.366 13.291 32.706 1.00 88.06 201 LEU A N 1
ATOM 1609 C CA . LEU A 1 201 ? -15.441 13.002 33.644 1.00 88.06 201 LEU A CA 1
ATOM 1610 C C . LEU A 1 201 ? -14.943 12.856 35.089 1.00 88.06 201 LEU A C 1
ATOM 1612 O O . LEU A 1 201 ? -15.659 13.246 36.007 1.00 88.06 201 LEU A O 1
ATOM 1616 N N . MET A 1 202 ? -13.724 12.356 35.320 1.00 85.06 202 MET A N 1
ATOM 1617 C CA . MET A 1 202 ? -13.163 12.231 36.676 1.00 85.06 202 MET A CA 1
ATOM 1618 C C . MET A 1 202 ? -13.064 13.569 37.436 1.00 85.06 202 MET A C 1
ATOM 1620 O O . MET A 1 202 ? -13.658 13.681 38.514 1.00 85.06 202 MET A O 1
ATOM 1624 N N . PRO A 1 203 ? -12.372 14.609 36.924 1.00 86.81 203 PRO A N 1
ATOM 1625 C CA . PRO A 1 203 ? -12.344 15.905 37.593 1.00 86.81 203 PRO A CA 1
ATOM 1626 C C . PRO A 1 203 ? -13.735 16.548 37.621 1.00 86.81 203 PRO A C 1
ATOM 1628 O O . PRO A 1 203 ? -14.093 17.170 38.620 1.00 86.81 203 PRO A O 1
ATOM 1631 N N . PHE A 1 204 ? -14.557 16.356 36.583 1.00 90.12 204 PHE A N 1
ATOM 1632 C CA . PHE A 1 204 ? -15.931 16.855 36.582 1.00 90.12 204 PHE A CA 1
ATOM 1633 C C . PHE A 1 204 ? -16.759 16.270 37.733 1.00 90.12 204 PHE A C 1
ATOM 1635 O O . PHE A 1 204 ? -17.412 17.026 38.444 1.00 90.12 204 PHE A O 1
ATOM 1642 N N . ALA A 1 205 ? -16.711 14.955 37.956 1.00 89.12 205 ALA A N 1
ATOM 1643 C CA . ALA A 1 205 ? -17.453 14.286 39.022 1.00 89.12 205 ALA A CA 1
ATOM 1644 C C . ALA A 1 205 ? -17.029 14.789 40.411 1.00 89.12 205 ALA A C 1
ATOM 1646 O O . ALA A 1 205 ? -17.881 15.007 41.274 1.00 89.12 205 ALA A O 1
ATOM 1647 N N . PHE A 1 206 ? -15.732 15.062 40.601 1.00 86.56 206 PHE A N 1
ATOM 1648 C CA . PHE A 1 206 ? -15.222 15.725 41.803 1.00 86.56 206 PHE A CA 1
ATOM 1649 C C . PHE A 1 206 ? -15.826 17.122 41.997 1.00 86.56 206 PHE A C 1
ATOM 1651 O O . PHE A 1 206 ? -16.348 17.437 43.068 1.00 86.56 206 PHE A O 1
ATOM 1658 N N . PHE A 1 207 ? -15.799 17.966 40.964 1.00 88.44 207 PHE A N 1
ATOM 1659 C CA . PHE A 1 207 ? -16.363 19.315 41.048 1.00 88.44 207 PHE A CA 1
ATOM 1660 C C . PHE A 1 207 ? -17.890 19.311 41.197 1.00 88.44 207 PHE A C 1
ATOM 1662 O O . PHE A 1 207 ? -18.430 20.142 41.929 1.00 88.44 207 PHE A O 1
ATOM 1669 N N . ALA A 1 208 ? -18.583 18.371 40.554 1.00 88.81 208 ALA A N 1
ATOM 1670 C CA . ALA A 1 208 ? -20.025 18.192 40.654 1.00 88.81 208 ALA A CA 1
ATOM 1671 C C . ALA A 1 208 ? -20.437 17.796 42.077 1.00 88.81 208 ALA A C 1
ATOM 1673 O O . ALA A 1 208 ? -21.336 18.423 42.640 1.00 88.81 208 ALA A O 1
ATOM 1674 N N . GLU A 1 209 ? -19.736 16.848 42.710 1.00 89.56 209 GLU A N 1
ATOM 1675 C CA . GLU A 1 209 ? -19.966 16.517 44.122 1.00 89.56 209 GLU A CA 1
ATOM 1676 C C . GLU A 1 209 ? -19.845 17.762 45.004 1.00 89.56 209 GLU A C 1
ATOM 1678 O O . GLU A 1 209 ? -20.765 18.070 45.768 1.00 89.56 209 GLU A O 1
ATOM 1683 N N . ARG A 1 210 ? -18.763 18.533 44.834 1.00 86.44 210 ARG A N 1
ATOM 1684 C CA . ARG A 1 210 ? -18.510 19.750 45.617 1.00 86.44 210 ARG A CA 1
ATOM 1685 C C . ARG A 1 210 ? -19.540 20.852 45.370 1.00 86.44 210 ARG A C 1
ATOM 1687 O O . ARG A 1 210 ? -19.826 21.629 46.284 1.00 86.44 210 ARG A O 1
ATOM 1694 N N . LEU A 1 211 ? -20.086 20.945 44.158 1.00 87.19 211 LEU A N 1
ATOM 1695 C CA . LEU A 1 211 ? -21.068 21.960 43.782 1.00 87.19 211 LEU A CA 1
ATOM 1696 C C . LEU A 1 211 ? -22.479 21.621 44.290 1.00 87.19 211 LEU A C 1
ATOM 1698 O O . LEU A 1 211 ? -23.161 22.514 44.802 1.00 87.19 211 LEU A O 1
ATOM 1702 N N . PHE A 1 212 ? -22.910 20.359 44.167 1.00 86.44 212 PHE A N 1
ATOM 1703 C CA . PHE A 1 212 ? -24.289 19.933 44.445 1.00 86.44 212 PHE A CA 1
ATOM 1704 C C . PHE A 1 212 ? -24.499 19.363 45.855 1.00 86.44 212 PHE A C 1
ATOM 1706 O O . PHE A 1 212 ? -25.454 19.763 46.520 1.00 86.44 212 PHE A O 1
ATOM 1713 N N . LEU A 1 213 ? -23.632 18.455 46.318 1.00 84.75 213 LEU A N 1
ATOM 1714 C CA . LEU A 1 213 ? -23.794 17.742 47.596 1.00 84.75 213 LEU A CA 1
ATOM 1715 C C . LEU A 1 213 ? -22.988 18.406 48.714 1.00 84.75 213 LEU A C 1
ATOM 1717 O O . LEU A 1 213 ? -23.530 18.721 49.773 1.00 84.75 213 LEU A O 1
ATOM 1721 N N . ALA A 1 214 ? -21.702 18.659 48.453 1.00 83.12 214 ALA A N 1
ATOM 1722 C CA . ALA A 1 214 ? -20.740 19.226 49.393 1.00 83.12 214 ALA A CA 1
ATOM 1723 C C . ALA A 1 214 ? -20.733 18.518 50.760 1.00 83.12 214 ALA A C 1
ATOM 1725 O O . ALA A 1 214 ? -20.857 19.164 51.810 1.00 83.12 214 ALA A O 1
ATOM 1726 N N . GLY A 1 215 ? -20.589 17.191 50.746 1.00 79.12 215 GLY A N 1
ATOM 1727 C CA . GLY A 1 215 ? -20.529 16.398 51.971 1.00 79.12 215 GLY A CA 1
ATOM 1728 C C . GLY A 1 215 ? -19.359 16.829 52.862 1.00 79.12 215 GLY A C 1
ATOM 1729 O O . GLY A 1 215 ? -18.251 17.063 52.379 1.00 79.12 215 GLY A O 1
ATOM 1730 N N . ARG A 1 216 ? -19.575 16.943 54.180 1.00 78.88 216 ARG A N 1
ATOM 1731 C CA . ARG A 1 216 ? -18.485 17.225 55.140 1.00 78.88 216 ARG A CA 1
ATOM 1732 C C . ARG A 1 216 ? -17.616 15.996 55.398 1.00 78.88 216 ARG A C 1
ATOM 1734 O O . ARG A 1 216 ? -16.414 16.129 55.591 1.00 78.88 216 ARG A O 1
ATOM 1741 N N . GLU A 1 217 ? -18.221 14.814 55.365 1.00 84.06 217 GLU A N 1
ATOM 1742 C CA . GLU A 1 217 ? -17.531 13.546 55.576 1.00 84.06 217 GLU A CA 1
ATOM 1743 C C . GLU A 1 217 ? -16.882 13.034 54.290 1.00 84.06 217 GLU A C 1
ATOM 1745 O O . GLU A 1 217 ? -17.487 13.066 53.218 1.00 84.06 217 GLU A O 1
ATOM 1750 N N . ILE A 1 218 ? -15.674 12.476 54.415 1.00 78.44 218 ILE A N 1
ATOM 1751 C CA . ILE A 1 218 ? -14.931 11.878 53.295 1.00 78.44 218 ILE A CA 1
ATOM 1752 C C . ILE A 1 218 ? -15.738 10.747 52.644 1.00 78.44 218 ILE A C 1
ATOM 1754 O O . ILE A 1 218 ? -15.757 10.634 51.423 1.00 78.44 218 ILE A O 1
ATOM 1758 N N . LYS A 1 219 ? -16.467 9.949 53.437 1.00 82.56 219 LYS A N 1
ATOM 1759 C CA . LYS A 1 219 ? -17.327 8.870 52.920 1.00 82.56 219 LYS A CA 1
ATOM 1760 C C . LYS A 1 219 ? -18.402 9.405 51.973 1.00 82.56 219 LYS A C 1
ATOM 1762 O O . LYS A 1 219 ? -18.587 8.857 50.893 1.00 82.56 219 LYS A O 1
ATOM 1767 N N . VAL A 1 220 ? -19.064 10.499 52.355 1.00 83.25 220 VAL A N 1
ATOM 1768 C CA . VAL A 1 220 ? -20.106 11.144 51.541 1.00 83.25 220 VAL A CA 1
ATOM 1769 C C . VAL A 1 220 ? -19.503 11.777 50.288 1.00 83.25 220 VAL A C 1
ATOM 1771 O O . VAL A 1 220 ? -20.104 11.685 49.224 1.00 83.25 220 VAL A O 1
ATOM 1774 N N . GLN A 1 221 ? -18.300 12.350 50.384 1.00 82.38 221 GLN A N 1
ATOM 1775 C CA . GLN A 1 221 ? -17.586 12.893 49.223 1.00 82.38 221 GLN A CA 1
ATOM 1776 C C . GLN A 1 221 ? -17.234 11.789 48.223 1.00 82.38 221 GLN A C 1
ATOM 1778 O O . GLN A 1 221 ? -17.561 11.903 47.050 1.00 82.38 221 GLN A O 1
ATOM 1783 N N . ILE A 1 222 ? -16.626 10.689 48.678 1.00 83.31 222 ILE A N 1
ATOM 1784 C CA . ILE A 1 222 ? -16.272 9.558 47.807 1.00 83.31 222 ILE A CA 1
ATOM 1785 C C . ILE A 1 222 ? -17.528 8.985 47.143 1.00 83.31 222 ILE A C 1
ATOM 1787 O O . ILE A 1 222 ? -17.542 8.782 45.931 1.00 83.31 222 ILE A O 1
ATOM 1791 N N . LEU A 1 223 ? -18.594 8.769 47.917 1.00 85.81 223 LEU A N 1
ATOM 1792 C CA . LEU A 1 223 ? -19.842 8.210 47.402 1.00 85.81 223 LEU A CA 1
ATOM 1793 C C . LEU A 1 223 ? -20.552 9.174 46.439 1.00 85.81 223 LEU A C 1
ATOM 1795 O O . LEU A 1 223 ? -21.114 8.734 45.441 1.00 85.81 223 LEU A O 1
ATOM 1799 N N . GLY A 1 224 ? -20.473 10.483 46.687 1.00 87.62 224 GLY A N 1
ATOM 1800 C CA . GLY A 1 224 ? -20.986 11.520 45.796 1.00 87.62 224 GLY A CA 1
ATOM 1801 C C . GLY A 1 224 ? -20.220 11.597 44.475 1.00 87.62 224 GLY A C 1
ATOM 1802 O O . GLY A 1 224 ? -20.842 11.604 43.416 1.00 87.62 224 GLY A O 1
ATOM 1803 N N . VAL A 1 225 ? -18.882 11.586 44.514 1.00 86.44 225 VAL A N 1
ATOM 1804 C CA . VAL A 1 225 ? -18.037 11.560 43.306 1.00 86.44 225 VAL A CA 1
ATOM 1805 C C . VAL A 1 225 ? -18.296 10.294 42.496 1.00 86.44 225 VAL A C 1
ATOM 1807 O O . VAL A 1 225 ? -18.530 10.383 41.293 1.00 86.44 225 VAL A O 1
ATOM 1810 N N . ALA A 1 226 ? -18.320 9.129 43.149 1.00 85.88 226 ALA A N 1
ATOM 1811 C CA . ALA A 1 226 ? -18.642 7.864 42.495 1.00 85.88 226 ALA A CA 1
ATOM 1812 C C . ALA A 1 226 ? -20.055 7.883 41.893 1.00 85.88 226 ALA A C 1
ATOM 1814 O O . ALA A 1 226 ? -20.241 7.463 40.755 1.00 85.88 226 ALA A O 1
ATOM 1815 N N . GLY A 1 227 ? -21.038 8.431 42.612 1.00 89.44 227 GLY A N 1
ATOM 1816 C CA . GLY A 1 227 ? -22.411 8.574 42.133 1.00 89.44 227 GLY A CA 1
ATOM 1817 C C . GLY A 1 227 ? -22.524 9.468 40.896 1.00 89.44 227 GLY A C 1
ATOM 1818 O O . GLY A 1 227 ? -23.146 9.066 39.916 1.00 89.44 227 GLY A O 1
ATOM 1819 N N . PHE A 1 228 ? -21.887 10.646 40.897 1.00 91.25 228 PHE A N 1
ATOM 1820 C CA . PHE A 1 228 ? -21.862 11.534 39.727 1.00 91.25 228 PHE A CA 1
ATOM 1821 C C . PHE A 1 228 ? -21.122 10.911 38.545 1.00 91.25 228 PHE A C 1
ATOM 1823 O O . PHE A 1 228 ? -21.599 11.001 37.415 1.00 91.25 228 PHE A O 1
ATOM 1830 N N . PHE A 1 229 ? -19.991 10.252 38.801 1.00 89.44 229 PHE A N 1
ATOM 1831 C CA . PHE A 1 229 ? -19.237 9.546 37.774 1.00 89.44 229 PHE A CA 1
ATOM 1832 C C . PHE A 1 229 ? -20.087 8.449 37.123 1.00 89.44 229 PHE A C 1
ATOM 1834 O O . PHE A 1 229 ? -20.262 8.465 35.910 1.00 89.44 229 PHE A O 1
ATOM 1841 N N . VAL A 1 230 ? -20.676 7.544 37.915 1.00 88.69 230 VAL A N 1
ATOM 1842 C CA . VAL A 1 230 ? -21.513 6.443 37.405 1.00 88.69 230 VAL A CA 1
ATOM 1843 C C . VAL A 1 230 ? -22.772 6.974 36.720 1.00 88.69 230 VAL A C 1
ATOM 1845 O O . VAL A 1 230 ? -23.119 6.505 35.641 1.00 88.69 230 VAL A O 1
ATOM 1848 N N . GLY A 1 231 ? -23.444 7.973 37.293 1.00 90.62 231 GLY A N 1
ATOM 1849 C CA . GLY A 1 231 ? -24.662 8.538 36.711 1.00 90.62 231 GLY A CA 1
ATOM 1850 C C . GLY A 1 231 ? -24.426 9.162 35.335 1.00 90.62 231 GLY A C 1
ATOM 1851 O O . GLY A 1 231 ? -25.167 8.890 34.392 1.00 90.62 231 GLY A O 1
ATOM 1852 N N . ILE A 1 232 ? -23.365 9.958 35.189 1.00 89.44 232 ILE A N 1
ATOM 1853 C CA . ILE A 1 232 ? -23.025 10.578 33.902 1.00 89.44 232 ILE A CA 1
ATOM 1854 C C . ILE A 1 232 ? -22.438 9.550 32.943 1.00 89.44 232 ILE A C 1
ATOM 1856 O O . ILE A 1 232 ? -22.738 9.603 31.756 1.00 89.44 232 ILE A O 1
ATOM 1860 N N . PHE A 1 233 ? -21.659 8.589 33.441 1.00 87.38 233 PHE A N 1
ATOM 1861 C CA . PHE A 1 233 ? -21.204 7.458 32.643 1.00 87.38 233 PHE A CA 1
ATOM 1862 C C . PHE A 1 233 ? -22.387 6.740 31.991 1.00 87.38 233 PHE A C 1
ATOM 1864 O O . PHE A 1 233 ? -22.364 6.541 30.784 1.00 87.38 233 PHE A O 1
ATOM 1871 N N . LEU A 1 234 ? -23.435 6.405 32.752 1.00 87.38 234 LEU A N 1
ATOM 1872 C CA . LEU A 1 234 ? -24.631 5.748 32.217 1.00 87.38 234 LEU A CA 1
ATOM 1873 C C . LEU A 1 234 ? -25.347 6.618 31.175 1.00 87.38 234 LEU A C 1
ATOM 1875 O O . LEU A 1 234 ? -25.818 6.099 30.167 1.00 87.38 234 LEU A O 1
ATOM 1879 N N . LEU A 1 235 ? -25.384 7.937 31.383 1.00 88.12 235 LEU A N 1
ATOM 1880 C CA . LEU A 1 235 ? -25.952 8.875 30.415 1.00 88.12 235 LEU A CA 1
ATOM 1881 C C . LEU A 1 235 ? -25.150 8.885 29.107 1.00 88.12 235 LEU A C 1
ATOM 1883 O O . LEU A 1 235 ? -25.731 8.747 28.033 1.00 88.12 235 LEU A O 1
ATOM 1887 N N . ILE A 1 236 ? -23.820 8.999 29.179 1.00 85.94 236 ILE A N 1
ATOM 1888 C CA . ILE A 1 236 ? -22.958 8.941 27.990 1.00 85.94 236 ILE A CA 1
ATOM 1889 C C . ILE A 1 236 ? -23.055 7.554 27.345 1.00 85.94 236 ILE A C 1
ATOM 1891 O O . ILE A 1 236 ? -23.135 7.472 26.127 1.00 85.94 236 ILE A O 1
ATOM 1895 N N . ALA A 1 237 ? -23.113 6.475 28.125 1.00 83.12 237 ALA A N 1
ATOM 1896 C CA . ALA A 1 237 ? -23.258 5.115 27.615 1.00 83.12 237 ALA A CA 1
ATOM 1897 C C . ALA A 1 237 ? -24.562 4.908 26.831 1.00 83.12 237 ALA A C 1
ATOM 1899 O O . ALA A 1 237 ? -24.570 4.155 25.863 1.00 83.12 237 ALA A O 1
ATOM 1900 N N . ALA A 1 238 ? -25.639 5.601 27.209 1.00 83.75 238 ALA A N 1
ATOM 1901 C CA . ALA A 1 238 ? -26.911 5.550 26.495 1.00 83.75 238 ALA A CA 1
ATOM 1902 C C . ALA A 1 238 ? -26.925 6.388 25.203 1.00 83.75 238 ALA A C 1
ATOM 1904 O O . ALA A 1 238 ? -27.647 6.050 24.269 1.00 83.75 238 ALA A O 1
ATOM 1905 N N . VAL A 1 239 ? -26.164 7.487 25.148 1.00 83.06 239 VAL A N 1
ATOM 1906 C CA . VAL A 1 239 ? -26.202 8.446 24.026 1.00 83.06 239 VAL A CA 1
ATOM 1907 C C . VAL A 1 239 ? -25.056 8.239 23.031 1.00 83.06 239 VAL A C 1
ATOM 1909 O O . VAL A 1 239 ? -25.215 8.506 21.842 1.00 83.06 239 VAL A O 1
ATOM 1912 N N . HIS A 1 240 ? -23.884 7.798 23.490 1.00 80.62 240 HIS A N 1
ATOM 1913 C CA . HIS A 1 240 ? -22.669 7.776 22.685 1.00 80.62 240 HIS A CA 1
ATOM 1914 C C . HIS A 1 240 ? -22.499 6.435 21.942 1.00 80.62 240 HIS A C 1
ATOM 1916 O O . HIS A 1 240 ? -22.291 5.400 22.583 1.00 80.62 240 HIS A O 1
ATOM 1922 N N . PRO A 1 241 ? -22.459 6.436 20.594 1.00 77.12 241 PRO A N 1
ATOM 1923 C CA . PRO A 1 241 ? -22.486 5.216 19.776 1.00 77.12 241 PRO A CA 1
ATOM 1924 C C . PRO A 1 241 ? -21.316 4.253 20.018 1.00 77.12 241 PRO A C 1
ATOM 1926 O O . PRO A 1 241 ? -21.467 3.040 19.917 1.00 77.12 241 PRO A O 1
ATOM 1929 N N . ALA A 1 242 ? -20.146 4.774 20.391 1.00 76.25 242 ALA A N 1
ATOM 1930 C CA . ALA A 1 242 ? -18.963 3.970 20.717 1.00 76.25 242 ALA A CA 1
ATOM 1931 C C . ALA A 1 242 ? -19.208 2.837 21.731 1.00 76.25 242 ALA A C 1
ATOM 1933 O O . ALA A 1 242 ? -18.578 1.785 21.628 1.00 76.25 242 ALA A O 1
ATOM 1934 N N . PHE A 1 243 ? -20.100 3.035 22.709 1.00 77.31 243 PHE A N 1
ATOM 1935 C CA . PHE A 1 243 ? -20.407 2.002 23.700 1.00 77.31 243 PHE A CA 1
ATOM 1936 C C . PHE A 1 243 ? -21.233 0.855 23.114 1.00 77.31 243 PHE A C 1
ATOM 1938 O O . PHE A 1 243 ? -21.264 -0.209 23.703 1.00 77.31 243 PHE A O 1
ATOM 1945 N N . ALA A 1 244 ? -21.858 1.005 21.953 1.00 72.12 244 ALA A N 1
ATOM 1946 C CA . ALA A 1 244 ? -22.468 -0.126 21.260 1.00 72.12 244 ALA A CA 1
ATOM 1947 C C . ALA A 1 244 ? -21.476 -0.838 20.317 1.00 72.12 244 ALA A C 1
ATOM 1949 O O . ALA A 1 244 ? -21.622 -2.025 20.045 1.00 72.12 244 ALA A O 1
ATOM 1950 N N . ILE A 1 245 ? -20.438 -0.132 19.853 1.00 71.12 245 ILE A N 1
ATOM 1951 C CA . ILE A 1 245 ? -19.466 -0.630 18.862 1.00 71.12 245 ILE A CA 1
ATOM 1952 C C . ILE A 1 245 ? -18.292 -1.383 19.513 1.00 71.12 245 ILE A C 1
ATOM 1954 O O . ILE A 1 245 ? -17.667 -2.234 18.882 1.00 71.12 245 ILE A O 1
ATOM 1958 N N . THR A 1 246 ? -17.958 -1.082 20.771 1.00 67.56 246 THR A N 1
ATOM 1959 C CA . THR A 1 246 ? -16.775 -1.665 21.427 1.00 67.56 246 THR A CA 1
ATOM 1960 C C . THR A 1 246 ? -17.078 -3.046 22.015 1.00 67.56 246 THR A C 1
ATOM 1962 O O . THR A 1 246 ? -18.098 -3.221 22.675 1.00 67.56 246 THR A O 1
ATOM 1965 N N . PHE A 1 247 ? -16.146 -3.997 21.861 1.00 59.22 247 PHE A N 1
ATOM 1966 C CA . PHE A 1 247 ? -16.321 -5.422 22.198 1.00 59.22 247 PHE A CA 1
ATOM 1967 C C . PHE A 1 247 ? -16.743 -5.740 23.638 1.00 59.22 247 PHE A C 1
ATOM 1969 O O . PHE A 1 247 ? -17.273 -6.815 23.879 1.00 59.22 247 PHE A O 1
ATOM 1976 N N . THR A 1 248 ? -16.595 -4.816 24.583 1.00 66.94 248 THR A N 1
ATOM 1977 C CA . THR A 1 248 ? -17.166 -4.931 25.933 1.00 66.94 248 THR A CA 1
ATOM 1978 C C . THR A 1 248 ? -17.137 -3.552 26.600 1.00 66.94 248 THR A C 1
ATOM 1980 O O . THR A 1 248 ? -16.114 -3.164 27.175 1.00 66.94 248 THR A O 1
ATOM 1983 N N . PRO A 1 249 ? -18.242 -2.798 26.581 1.00 68.19 249 PRO A N 1
ATOM 1984 C CA . PRO A 1 249 ? -18.351 -1.467 27.202 1.00 68.19 249 PRO A CA 1
ATOM 1985 C C . PRO A 1 249 ? -17.958 -1.465 28.681 1.00 68.19 249 PRO A C 1
ATOM 1987 O O . PRO A 1 249 ? -17.343 -0.531 29.194 1.00 68.19 249 PRO A O 1
ATOM 1990 N N . MET A 1 250 ? -18.268 -2.576 29.349 1.00 72.88 250 MET A N 1
ATOM 1991 C CA . MET A 1 250 ? -17.995 -2.808 30.762 1.00 72.88 250 MET A CA 1
ATOM 1992 C C . MET A 1 250 ? -16.500 -2.850 31.089 1.00 72.88 250 MET A C 1
ATOM 1994 O O . MET A 1 250 ? -16.127 -2.454 32.189 1.00 72.88 250 MET A O 1
ATOM 1998 N N . ILE A 1 251 ? -15.633 -3.268 30.156 1.00 80.94 251 ILE A N 1
ATOM 1999 C CA . ILE A 1 251 ? -14.179 -3.257 30.390 1.00 80.94 251 ILE A CA 1
ATOM 2000 C C . ILE A 1 251 ? -13.666 -1.819 30.487 1.00 80.94 251 ILE A C 1
ATOM 2002 O O . ILE A 1 251 ? -12.843 -1.530 31.352 1.00 80.94 251 ILE A O 1
ATOM 2006 N N . ILE A 1 252 ? -14.187 -0.903 29.663 1.00 78.94 252 ILE A N 1
ATOM 2007 C CA . ILE A 1 252 ? -13.814 0.516 29.729 1.00 78.94 252 ILE A CA 1
ATOM 2008 C C . ILE A 1 252 ? -14.200 1.090 31.096 1.00 78.94 252 ILE A C 1
ATOM 2010 O O . ILE A 1 252 ? -13.378 1.723 31.758 1.00 78.94 252 ILE A O 1
ATOM 2014 N N . LEU A 1 253 ? -15.430 0.825 31.549 1.00 77.81 253 LEU A N 1
ATOM 2015 C CA . LEU A 1 253 ? -15.890 1.244 32.873 1.00 77.81 253 LEU A CA 1
ATOM 2016 C C . LEU A 1 253 ? -14.994 0.683 33.984 1.00 77.81 253 LEU A C 1
ATOM 2018 O O . LEU A 1 253 ? -14.534 1.434 34.843 1.00 77.81 253 LEU A O 1
ATOM 2022 N N . LEU A 1 254 ? -14.730 -0.625 33.954 1.00 83.31 254 LEU A N 1
ATOM 2023 C CA . LEU A 1 254 ? -13.902 -1.304 34.945 1.00 83.31 254 LEU A CA 1
ATOM 2024 C C . LEU A 1 254 ? -12.490 -0.707 34.996 1.00 83.31 254 LEU A C 1
ATOM 2026 O O . LEU A 1 254 ? -11.993 -0.424 36.083 1.00 83.31 254 LEU A O 1
ATOM 2030 N N . ALA A 1 255 ? -11.872 -0.451 33.841 1.00 84.06 255 ALA A N 1
ATOM 2031 C CA . ALA A 1 255 ? -10.552 0.164 33.755 1.00 84.06 255 ALA A CA 1
ATOM 2032 C C . ALA A 1 255 ? -10.521 1.558 34.404 1.00 84.06 255 ALA A C 1
ATOM 2034 O O . ALA A 1 255 ? -9.594 1.861 35.154 1.00 84.06 255 ALA A O 1
ATOM 2035 N N . PHE A 1 256 ? -11.548 2.386 34.187 1.00 79.69 256 PHE A N 1
ATOM 2036 C CA . PHE A 1 256 ? -11.643 3.699 34.830 1.00 79.69 256 PHE A CA 1
ATOM 2037 C C . PHE A 1 256 ? -11.928 3.621 36.331 1.00 79.69 256 PHE A C 1
ATOM 2039 O O . PHE A 1 256 ? -11.386 4.425 37.085 1.00 79.69 256 PHE A O 1
ATOM 2046 N N . ILE A 1 257 ? -12.731 2.656 36.787 1.00 81.19 257 ILE A N 1
ATOM 2047 C CA . ILE A 1 257 ? -12.949 2.422 38.222 1.00 81.19 257 ILE A CA 1
ATOM 2048 C C . ILE A 1 257 ? -11.637 2.006 38.893 1.00 81.19 257 ILE A C 1
ATOM 2050 O O . ILE A 1 257 ? -11.293 2.553 39.941 1.00 81.19 257 ILE A O 1
ATOM 2054 N N . ILE A 1 258 ? -10.888 1.083 38.280 1.00 85.88 258 ILE A N 1
ATOM 2055 C CA . ILE A 1 258 ? -9.567 0.667 38.764 1.00 85.88 258 ILE A CA 1
ATOM 2056 C C . ILE A 1 258 ? -8.637 1.880 38.807 1.00 85.88 258 ILE A C 1
ATOM 2058 O O . ILE A 1 258 ? -8.068 2.153 39.858 1.00 85.88 258 ILE A O 1
ATOM 2062 N N . LEU A 1 259 ? -8.549 2.658 37.722 1.00 82.62 259 LEU A N 1
ATOM 2063 C CA . LEU A 1 259 ? -7.733 3.872 37.662 1.00 82.62 259 LEU A CA 1
ATOM 2064 C C . LEU A 1 259 ? -8.102 4.868 38.771 1.00 82.62 259 LEU A C 1
ATOM 2066 O O . LEU A 1 259 ? -7.218 5.365 39.464 1.00 82.62 259 LEU A O 1
ATOM 2070 N N . ALA A 1 260 ? -9.393 5.142 38.971 1.00 76.81 260 ALA A N 1
ATOM 2071 C CA . ALA A 1 260 ? -9.871 6.049 40.010 1.00 76.81 260 ALA A CA 1
ATOM 2072 C C . ALA A 1 260 ? -9.503 5.547 41.414 1.00 76.81 260 ALA A C 1
ATOM 2074 O O . ALA A 1 260 ? -9.001 6.316 42.238 1.00 76.81 260 ALA A O 1
ATOM 2075 N N . LEU A 1 261 ? -9.693 4.251 41.681 1.00 81.81 261 LEU A N 1
ATOM 2076 C CA . LEU A 1 261 ? -9.323 3.633 42.952 1.00 81.81 261 LEU A CA 1
ATOM 2077 C C . LEU A 1 261 ? -7.807 3.702 43.178 1.00 81.81 261 LEU A C 1
ATOM 2079 O O . LEU A 1 261 ? -7.365 4.069 44.266 1.00 81.81 261 LEU A O 1
ATOM 2083 N N . THR A 1 262 ? -7.007 3.426 42.146 1.00 84.00 262 THR A N 1
ATOM 2084 C CA . THR A 1 262 ? -5.546 3.544 42.190 1.00 84.00 262 THR A CA 1
ATOM 2085 C C . THR A 1 262 ? -5.114 4.976 42.489 1.00 84.00 262 THR A C 1
ATOM 2087 O O . THR A 1 262 ? -4.269 5.170 43.358 1.00 84.00 262 THR A O 1
ATOM 2090 N N . VAL A 1 263 ? -5.711 5.988 41.850 1.00 80.25 263 VAL A N 1
ATOM 2091 C CA . VAL A 1 263 ? -5.398 7.406 42.113 1.00 80.25 263 VAL A CA 1
ATOM 2092 C C . VAL A 1 263 ? -5.692 7.778 43.567 1.00 80.25 263 VAL A C 1
ATOM 2094 O O . VAL A 1 263 ? -4.871 8.436 44.206 1.00 80.25 263 VAL A O 1
ATOM 2097 N N . ILE A 1 264 ? -6.822 7.326 44.121 1.00 76.81 264 ILE A N 1
ATOM 2098 C CA . ILE A 1 264 ? -7.170 7.555 45.531 1.00 76.81 264 ILE A CA 1
ATOM 2099 C C . ILE A 1 264 ? -6.138 6.899 46.459 1.00 76.81 264 ILE A C 1
ATOM 2101 O O . ILE A 1 264 ? -5.625 7.556 47.365 1.00 76.81 264 ILE A O 1
ATOM 2105 N N . VAL A 1 265 ? -5.801 5.627 46.226 1.00 82.31 265 VAL A N 1
ATOM 2106 C CA . VAL A 1 265 ? -4.822 4.890 47.043 1.00 82.31 265 VAL A CA 1
ATOM 2107 C C . VAL A 1 265 ? -3.445 5.552 46.978 1.00 82.31 265 VAL A C 1
ATOM 2109 O O . VAL A 1 265 ? -2.839 5.800 48.018 1.00 82.31 265 VAL A O 1
ATOM 2112 N N . VAL A 1 266 ? -2.975 5.907 45.780 1.00 80.94 266 VAL A N 1
ATOM 2113 C CA . VAL A 1 266 ? -1.706 6.620 45.580 1.00 80.94 266 VAL A CA 1
ATOM 2114 C C . VAL A 1 266 ? -1.722 7.969 46.299 1.00 80.94 266 VAL A C 1
ATOM 2116 O O . VAL A 1 266 ? -0.762 8.293 46.993 1.00 80.94 266 VAL A O 1
ATOM 2119 N N . SER A 1 267 ? -2.819 8.730 46.219 1.00 75.75 267 SER A N 1
ATOM 2120 C CA . SER A 1 267 ? -2.954 10.002 46.938 1.00 75.75 267 SER A CA 1
ATOM 2121 C C . SER A 1 267 ? -2.870 9.826 48.455 1.00 75.75 267 SER A C 1
ATOM 2123 O O . SER A 1 267 ? -2.237 10.646 49.116 1.00 75.75 267 SER A O 1
ATOM 2125 N N . ILE A 1 268 ? -3.486 8.781 49.020 1.00 80.88 268 ILE A N 1
ATOM 2126 C CA . ILE A 1 268 ? -3.404 8.489 50.460 1.00 80.88 268 ILE A CA 1
ATOM 2127 C C . ILE A 1 268 ? -1.969 8.125 50.853 1.00 80.88 268 ILE A C 1
ATOM 2129 O O . ILE A 1 268 ? -1.477 8.601 51.874 1.00 80.88 268 ILE A O 1
ATOM 2133 N N . ILE A 1 269 ? -1.282 7.313 50.044 1.00 85.19 269 ILE A N 1
ATOM 2134 C CA . ILE A 1 269 ? 0.116 6.933 50.289 1.00 85.19 269 ILE A CA 1
ATOM 2135 C C . ILE A 1 269 ? 1.020 8.169 50.259 1.00 85.19 269 ILE A C 1
ATOM 2137 O O . ILE A 1 269 ? 1.824 8.339 51.171 1.00 85.19 269 ILE A O 1
ATOM 2141 N N . ILE A 1 270 ? 0.860 9.052 49.267 1.00 79.50 270 ILE A N 1
ATOM 2142 C CA . ILE A 1 270 ? 1.632 10.300 49.164 1.00 79.50 270 ILE A CA 1
ATOM 2143 C C . ILE A 1 270 ? 1.361 11.202 50.370 1.00 79.50 270 ILE A C 1
ATOM 2145 O O . ILE A 1 270 ? 2.309 11.662 50.997 1.00 79.50 270 ILE A O 1
ATOM 2149 N N . GLN A 1 271 ? 0.094 11.410 50.748 1.00 78.06 271 GLN A N 1
ATOM 2150 C CA . GLN A 1 271 ? -0.258 12.218 51.924 1.00 78.06 271 GLN A CA 1
ATOM 2151 C C . GLN A 1 271 ? 0.364 11.655 53.205 1.00 78.06 271 GLN A C 1
ATOM 2153 O O . GLN A 1 271 ? 0.968 12.394 53.979 1.00 78.06 271 GLN A O 1
ATOM 2158 N N . LYS A 1 272 ? 0.276 10.337 53.408 1.00 83.69 272 LYS A N 1
ATOM 2159 C CA . LYS A 1 272 ? 0.859 9.674 54.576 1.00 83.69 272 LYS A CA 1
ATOM 2160 C C . LYS A 1 272 ? 2.387 9.750 54.569 1.00 83.69 272 LYS A C 1
ATOM 2162 O O . LYS A 1 272 ? 2.991 9.976 55.612 1.00 83.69 272 LYS A O 1
ATOM 2167 N N . PHE A 1 273 ? 3.014 9.595 53.406 1.00 82.19 273 PHE A N 1
ATOM 2168 C CA . PHE A 1 273 ? 4.455 9.763 53.241 1.00 82.19 273 PHE A CA 1
ATOM 2169 C C . PHE A 1 273 ? 4.890 11.197 53.565 1.00 82.19 273 PHE A C 1
ATOM 2171 O O . PHE A 1 273 ? 5.838 11.387 54.320 1.00 82.19 273 PHE A O 1
ATOM 2178 N N . GLU A 1 274 ? 4.174 12.208 53.068 1.00 80.56 274 GLU A N 1
ATOM 2179 C CA . GLU A 1 274 ? 4.430 13.613 53.400 1.00 80.56 274 GLU A CA 1
ATOM 2180 C C . GLU A 1 274 ? 4.271 13.894 54.899 1.00 80.56 274 GLU A C 1
ATOM 2182 O O . GLU A 1 274 ? 5.098 14.601 55.476 1.00 80.56 274 GLU A O 1
ATOM 2187 N N . GLU A 1 275 ? 3.246 13.335 55.550 1.00 81.50 275 GLU A N 1
ATOM 2188 C CA . GLU A 1 275 ? 3.062 13.437 57.003 1.00 81.50 275 GLU A CA 1
ATOM 2189 C C . GLU A 1 275 ? 4.251 12.844 57.769 1.00 81.50 275 GLU A C 1
ATOM 2191 O O . GLU A 1 275 ? 4.785 13.495 58.669 1.00 81.50 275 GLU A O 1
ATOM 2196 N N . GLN A 1 276 ? 4.705 11.647 57.386 1.00 83.31 276 GLN A N 1
ATOM 2197 C CA . GLN A 1 276 ? 5.871 10.999 57.994 1.00 83.31 276 GLN A CA 1
ATOM 2198 C C . GLN A 1 276 ? 7.159 11.796 57.744 1.00 83.31 276 GLN A C 1
ATOM 2200 O O . GLN A 1 276 ? 7.931 12.038 58.669 1.00 83.31 276 GLN A O 1
ATOM 2205 N N . MET A 1 277 ? 7.369 12.293 56.524 1.00 78.31 277 MET A N 1
ATOM 2206 C CA . MET A 1 277 ? 8.528 13.124 56.190 1.00 78.31 277 MET A CA 1
ATOM 2207 C C . MET A 1 277 ? 8.542 14.446 56.961 1.00 78.31 277 MET A C 1
ATOM 2209 O O . MET A 1 277 ? 9.612 14.911 57.358 1.00 78.31 277 MET A O 1
ATOM 2213 N N . LYS A 1 278 ? 7.375 15.057 57.204 1.00 76.62 278 LYS A N 1
ATOM 2214 C CA . LYS A 1 278 ? 7.257 16.248 58.058 1.00 76.62 278 LYS A CA 1
ATOM 2215 C C . LYS A 1 278 ? 7.609 15.941 59.512 1.00 76.62 278 LYS A C 1
ATOM 2217 O O . LYS A 1 278 ? 8.276 16.763 60.133 1.00 76.62 278 LYS A O 1
ATOM 2222 N N . GLN A 1 279 ? 7.206 14.783 60.040 1.00 78.69 279 GLN A N 1
ATOM 2223 C CA . GLN A 1 279 ? 7.580 14.346 61.392 1.00 78.69 279 GLN A CA 1
ATOM 2224 C C . GLN A 1 279 ? 9.097 14.148 61.519 1.00 78.69 279 GLN A C 1
ATOM 2226 O O . GLN A 1 279 ? 9.704 14.748 62.400 1.00 78.69 279 GLN A O 1
ATOM 2231 N N . VAL A 1 280 ? 9.729 13.437 60.577 1.00 78.81 280 VAL A N 1
ATOM 2232 C CA . VAL A 1 280 ? 11.191 13.231 60.567 1.00 78.81 280 VAL A CA 1
ATOM 2233 C C . VAL A 1 280 ? 11.955 14.555 60.439 1.00 78.81 280 VAL A C 1
ATOM 2235 O O . VAL A 1 280 ? 12.910 14.797 61.176 1.00 78.81 280 VAL A O 1
ATOM 2238 N N . LYS A 1 281 ? 11.527 15.456 59.541 1.00 70.31 281 LYS A N 1
ATOM 2239 C CA . LYS A 1 281 ? 12.138 16.793 59.419 1.00 70.31 281 LYS A CA 1
ATOM 2240 C C . LYS A 1 281 ? 12.003 17.599 60.710 1.00 70.31 281 LYS A C 1
ATOM 2242 O O . LYS A 1 281 ? 12.963 18.252 61.116 1.00 70.31 281 LYS A O 1
ATOM 2247 N N . TYR A 1 282 ? 10.839 17.549 61.356 1.00 73.56 282 TYR A N 1
ATOM 2248 C CA . TYR A 1 282 ? 10.596 18.236 62.623 1.00 73.56 282 TYR A CA 1
ATOM 2249 C C . TYR A 1 282 ? 11.501 17.706 63.743 1.00 73.56 282 TYR A C 1
ATOM 2251 O O . TYR A 1 282 ? 12.087 18.504 64.470 1.00 73.56 282 TYR A O 1
ATOM 2259 N N . GLU A 1 283 ? 11.684 16.388 63.836 1.00 76.56 283 GLU A N 1
ATOM 2260 C CA . GLU A 1 283 ? 12.580 15.752 64.813 1.00 76.56 283 GLU A CA 1
ATOM 2261 C C . GLU A 1 283 ? 14.057 16.123 64.606 1.00 76.56 283 GLU A C 1
ATOM 2263 O O . GLU A 1 283 ? 14.797 16.252 65.578 1.00 76.56 283 GLU A O 1
ATOM 2268 N N . GLN A 1 284 ? 14.489 16.343 63.360 1.00 71.19 284 GLN A N 1
ATOM 2269 C CA . GLN A 1 284 ? 15.881 16.687 63.041 1.00 71.19 284 GLN A CA 1
ATOM 2270 C C . GLN A 1 284 ? 16.201 18.186 63.117 1.00 71.19 284 GLN A C 1
ATOM 2272 O O . GLN A 1 284 ? 17.345 18.547 63.384 1.00 71.19 284 GLN A O 1
ATOM 2277 N N . THR A 1 285 ? 15.232 19.067 62.853 1.00 62.47 285 THR A N 1
ATOM 2278 C CA . THR A 1 285 ? 15.493 20.514 62.696 1.00 62.47 285 THR A CA 1
ATOM 2279 C C . THR A 1 285 ? 14.738 21.404 63.680 1.00 62.47 285 THR A C 1
ATOM 2281 O O . THR A 1 285 ? 15.096 22.568 63.820 1.00 62.47 285 THR A O 1
ATOM 2284 N N . GLY A 1 286 ? 13.710 20.901 64.376 1.00 59.56 286 GLY A N 1
ATOM 2285 C CA . GLY A 1 286 ? 12.934 21.651 65.376 1.00 59.56 286 GLY A CA 1
ATOM 2286 C C . GLY A 1 286 ? 12.132 22.848 64.838 1.00 59.56 286 GLY A C 1
ATOM 2287 O O . GLY A 1 286 ? 11.416 23.499 65.598 1.00 59.56 286 GLY A O 1
ATOM 2288 N N . ILE A 1 287 ? 12.217 23.147 63.538 1.00 60.56 287 ILE A N 1
ATOM 2289 C CA . ILE A 1 287 ? 11.577 24.300 62.901 1.00 60.56 287 ILE A CA 1
ATOM 2290 C C . ILE A 1 287 ? 10.336 23.821 62.154 1.00 60.56 287 ILE A C 1
ATOM 2292 O O . ILE A 1 287 ? 10.383 22.955 61.282 1.00 60.56 287 ILE A O 1
ATOM 2296 N N . ARG A 1 288 ? 9.190 24.407 62.498 1.00 53.00 288 ARG A N 1
ATOM 2297 C CA . ARG A 1 288 ? 7.911 24.129 61.847 1.00 53.00 288 ARG A CA 1
ATOM 2298 C C . ARG A 1 288 ? 7.773 25.044 60.634 1.00 53.00 288 ARG A C 1
ATOM 2300 O O . ARG A 1 288 ? 7.136 26.090 60.721 1.00 53.00 288 ARG A O 1
ATOM 2307 N N . GLU A 1 289 ? 8.391 24.676 59.514 1.00 54.62 289 GLU A N 1
ATOM 2308 C CA . GLU A 1 289 ? 8.126 25.363 58.248 1.00 54.62 289 GLU A CA 1
ATOM 2309 C C . GLU A 1 289 ? 6.652 25.162 57.877 1.00 54.62 289 GLU A C 1
ATOM 2311 O O . GLU A 1 289 ? 6.190 24.052 57.597 1.00 54.62 289 GLU A O 1
ATOM 2316 N N . ALA A 1 290 ? 5.891 26.256 57.911 1.00 48.41 290 ALA A N 1
ATOM 2317 C CA . ALA A 1 290 ? 4.555 26.328 57.344 1.00 48.41 290 ALA A CA 1
ATOM 2318 C C . ALA A 1 290 ? 4.682 26.365 55.818 1.00 48.41 290 ALA A C 1
ATOM 2320 O O . ALA A 1 290 ? 4.438 27.387 55.182 1.00 48.41 290 ALA A O 1
ATOM 2321 N N . ASP A 1 291 ? 5.106 25.246 55.236 1.00 50.66 291 ASP A N 1
ATOM 2322 C CA . ASP A 1 291 ? 5.164 25.096 53.793 1.00 50.66 291 ASP A CA 1
ATOM 2323 C C . ASP A 1 291 ? 3.724 24.924 53.293 1.00 50.66 291 ASP A C 1
ATOM 2325 O O . ASP A 1 291 ? 3.165 23.822 53.212 1.00 50.66 291 ASP A O 1
ATOM 2329 N N . VAL A 1 292 ? 3.060 26.057 53.046 1.00 53.81 292 VAL A N 1
ATOM 2330 C CA . VAL A 1 292 ? 1.831 26.107 52.256 1.00 53.81 292 VAL A CA 1
ATOM 2331 C C . VAL A 1 292 ? 2.256 25.805 50.826 1.00 53.81 292 VAL A C 1
ATOM 2333 O O . VAL A 1 292 ? 2.419 26.697 49.995 1.00 53.81 292 VAL A O 1
ATOM 2336 N N . GLY A 1 293 ? 2.473 24.518 50.553 1.00 60.31 293 GLY A N 1
ATOM 2337 C CA . GLY A 1 293 ? 2.833 24.046 49.229 1.00 60.31 293 GLY A CA 1
ATOM 2338 C C . GLY A 1 293 ? 1.848 24.606 48.206 1.00 60.31 293 GLY A C 1
ATOM 2339 O O . GLY A 1 293 ? 0.641 24.672 48.455 1.00 60.31 293 GLY A O 1
ATOM 2340 N N . ARG A 1 294 ? 2.355 25.019 47.040 1.00 64.50 294 ARG A N 1
ATOM 2341 C CA . ARG A 1 294 ? 1.570 25.652 45.958 1.00 64.50 294 ARG A CA 1
ATOM 2342 C C . ARG A 1 294 ? 0.292 24.869 45.600 1.00 64.50 294 ARG A C 1
ATOM 2344 O O . ARG A 1 294 ? -0.713 25.459 45.202 1.00 64.50 294 ARG A O 1
ATOM 2351 N N . LEU A 1 295 ? 0.305 23.551 45.807 1.00 61.12 295 LEU A N 1
ATOM 2352 C CA . LEU A 1 295 ? -0.841 22.648 45.663 1.00 61.12 295 LEU A CA 1
ATOM 2353 C C . LEU A 1 295 ? -1.968 22.904 46.685 1.00 61.12 295 LEU A C 1
ATOM 2355 O O . LEU A 1 295 ? -3.136 22.916 46.305 1.00 61.12 295 LEU A O 1
ATOM 2359 N N . SER A 1 296 ? -1.642 23.181 47.951 1.00 66.69 296 SER A N 1
ATOM 2360 C CA . SER A 1 296 ? -2.617 23.494 49.011 1.00 66.69 296 SER A CA 1
ATOM 2361 C C . SER A 1 296 ? -3.322 24.834 48.761 1.00 66.69 296 SER A C 1
ATOM 2363 O O . SER A 1 296 ? -4.549 24.921 48.840 1.00 66.69 296 SER A O 1
ATOM 2365 N N . ALA A 1 297 ? -2.568 25.861 48.348 1.00 74.38 297 ALA A N 1
ATOM 2366 C CA . ALA A 1 297 ? -3.126 27.169 47.987 1.00 74.38 297 ALA A CA 1
ATOM 2367 C C . ALA A 1 297 ? -4.076 27.082 46.777 1.00 74.38 297 ALA A C 1
ATOM 2369 O O . ALA A 1 297 ? -5.159 27.670 46.780 1.00 74.38 297 ALA A O 1
ATOM 2370 N N . THR A 1 298 ? -3.704 26.286 45.771 1.00 76.69 298 THR A N 1
ATOM 2371 C CA . THR A 1 298 ? -4.537 26.025 44.590 1.00 76.69 298 THR A CA 1
ATOM 2372 C C . THR A 1 298 ? -5.824 25.280 44.968 1.00 76.69 298 THR A C 1
ATOM 2374 O O . THR A 1 298 ? -6.914 25.664 44.542 1.00 76.69 298 THR A O 1
ATOM 2377 N N . GLY A 1 299 ? -5.730 24.261 45.830 1.00 76.62 299 GLY A N 1
ATOM 2378 C CA . GLY A 1 299 ? -6.893 23.534 46.347 1.00 76.62 299 GLY A CA 1
ATOM 2379 C C . GLY A 1 299 ? -7.866 24.429 47.125 1.00 76.62 299 GLY A C 1
ATOM 2380 O O . GLY A 1 299 ? -9.078 24.357 46.912 1.00 76.62 299 GLY A O 1
ATOM 2381 N N . ALA A 1 300 ? -7.349 25.328 47.970 1.00 76.81 300 ALA A N 1
ATOM 2382 C CA . ALA A 1 300 ? -8.162 26.299 48.704 1.00 76.81 300 ALA A CA 1
ATOM 2383 C C . ALA A 1 300 ? -8.872 27.293 47.766 1.00 76.81 300 ALA A C 1
ATOM 2385 O O . ALA A 1 300 ? -10.061 27.570 47.949 1.00 76.81 300 ALA A O 1
ATOM 2386 N N . ALA A 1 301 ? -8.180 27.780 46.731 1.00 83.44 301 ALA A N 1
ATOM 2387 C CA . ALA A 1 301 ? -8.757 28.663 45.719 1.00 83.44 301 ALA A CA 1
ATOM 2388 C C . ALA A 1 301 ? -9.903 27.987 44.942 1.00 83.44 301 ALA A C 1
ATOM 2390 O O . ALA A 1 301 ? -10.966 28.591 44.774 1.00 83.44 301 ALA A O 1
ATOM 2391 N N . PHE A 1 302 ? -9.741 26.719 44.539 1.00 83.69 302 PHE A N 1
ATOM 2392 C CA . PHE A 1 302 ? -10.820 25.945 43.913 1.00 83.69 302 PHE A CA 1
ATOM 2393 C C . PHE A 1 302 ? -12.015 25.758 44.852 1.00 83.69 302 PHE A C 1
ATOM 2395 O O . PHE A 1 302 ? -13.155 25.993 44.448 1.00 83.69 302 PHE A O 1
ATOM 2402 N N . GLY A 1 303 ? -11.774 25.405 46.119 1.00 81.75 303 GLY A N 1
ATOM 2403 C CA . GLY A 1 303 ? -12.831 25.271 47.124 1.00 81.75 303 GLY A CA 1
ATOM 2404 C C . GLY A 1 303 ? -13.634 26.564 47.322 1.00 81.75 303 GLY A C 1
ATOM 2405 O O . GLY A 1 303 ? -14.867 26.536 47.319 1.00 81.75 303 GLY A O 1
ATOM 2406 N N . LEU A 1 304 ? -12.950 27.709 47.418 1.00 84.81 304 LEU A N 1
ATOM 2407 C CA . LEU A 1 304 ? -13.568 29.040 47.498 1.00 84.81 304 LEU A CA 1
ATOM 2408 C C . LEU A 1 304 ? -14.370 29.390 46.234 1.00 84.81 304 LEU A C 1
ATOM 2410 O O . LEU A 1 304 ? -15.479 29.926 46.333 1.00 84.81 304 LEU A O 1
ATOM 2414 N N . GLY A 1 305 ? -13.848 29.064 45.048 1.00 86.62 305 GLY A N 1
ATOM 2415 C CA . GLY A 1 305 ? -14.538 29.258 43.770 1.00 86.62 305 GLY A CA 1
ATOM 2416 C C . GLY A 1 305 ? -15.861 28.491 43.696 1.00 86.62 305 GLY A C 1
ATOM 2417 O O . GLY A 1 305 ? -16.913 29.084 43.440 1.00 86.62 305 GLY A O 1
ATOM 2418 N N . ILE A 1 306 ? -15.834 27.194 44.016 1.00 87.44 306 ILE A N 1
ATOM 2419 C CA . ILE A 1 306 ? -17.025 26.329 44.010 1.00 87.44 306 ILE A CA 1
ATOM 2420 C C . ILE A 1 306 ? -18.046 26.799 45.055 1.00 87.44 306 ILE A C 1
ATOM 2422 O O . ILE A 1 306 ? -19.247 26.856 44.779 1.00 87.44 306 ILE A O 1
ATOM 2426 N N . ALA A 1 307 ? -17.586 27.212 46.241 1.00 85.62 307 ALA A N 1
ATOM 2427 C CA . ALA A 1 307 ? -18.464 27.739 47.284 1.00 85.62 307 ALA A CA 1
ATOM 2428 C C . ALA A 1 307 ? -19.211 29.008 46.827 1.00 85.62 307 ALA A C 1
ATOM 2430 O O . ALA A 1 307 ? -20.411 29.153 47.089 1.00 85.62 307 ALA A O 1
ATOM 2431 N N . ASN A 1 308 ? -18.534 29.898 46.095 1.00 87.56 308 ASN A N 1
ATOM 2432 C CA . ASN A 1 308 ? -19.143 31.094 45.511 1.00 87.56 308 ASN A CA 1
ATOM 2433 C C . ASN A 1 308 ? -20.160 30.761 44.408 1.00 87.56 308 ASN A C 1
ATOM 2435 O O . ASN A 1 308 ? -21.237 31.365 44.376 1.00 87.56 308 ASN A O 1
ATOM 2439 N N . MET A 1 309 ? -19.860 29.782 43.548 1.00 91.12 309 MET A N 1
ATOM 2440 C CA . MET A 1 309 ? -20.799 29.286 42.532 1.00 91.12 309 MET A CA 1
ATOM 2441 C C . MET A 1 309 ? -22.071 28.723 43.174 1.00 91.12 309 MET A C 1
ATOM 2443 O O . MET A 1 309 ? -23.185 29.092 42.803 1.00 91.12 309 MET A O 1
ATOM 2447 N N . ARG A 1 310 ? -21.922 27.913 44.227 1.00 86.81 310 ARG A N 1
ATOM 2448 C CA . ARG A 1 310 ? -23.057 27.350 44.967 1.00 86.81 310 ARG A CA 1
ATOM 2449 C C . ARG A 1 310 ? -23.920 28.423 45.639 1.00 86.81 310 ARG A C 1
ATOM 2451 O O . ARG A 1 310 ? -25.140 28.278 45.709 1.00 86.81 310 ARG A O 1
ATOM 2458 N N . ARG A 1 311 ? -23.312 29.510 46.130 1.00 89.25 311 ARG A N 1
ATOM 2459 C CA . ARG A 1 311 ? -24.040 30.635 46.743 1.00 89.25 311 ARG A CA 1
ATOM 2460 C C . ARG A 1 311 ? -24.876 31.411 45.718 1.00 89.25 311 ARG A C 1
ATOM 2462 O O . ARG A 1 311 ? -25.948 31.897 46.063 1.00 89.25 311 ARG A O 1
ATOM 2469 N N . ARG A 1 312 ? -24.419 31.526 44.464 1.00 90.75 312 ARG A N 1
ATOM 2470 C CA . ARG A 1 312 ? -25.076 32.301 43.390 1.00 90.75 312 ARG A CA 1
ATOM 2471 C C . ARG A 1 312 ? -25.721 31.401 42.326 1.00 90.75 312 ARG A C 1
ATOM 2473 O O . ARG A 1 312 ? -25.470 31.569 41.134 1.00 90.75 312 ARG A O 1
ATOM 2480 N N . LYS A 1 313 ? -26.608 30.499 42.760 1.00 88.25 313 LYS A N 1
ATOM 2481 C CA . LYS A 1 313 ? -27.231 29.439 41.937 1.00 88.25 313 LYS A CA 1
ATOM 2482 C C . LYS A 1 313 ? -27.770 29.915 40.581 1.00 88.25 313 LYS A C 1
ATOM 2484 O O . LYS A 1 313 ? -27.434 29.323 39.565 1.00 88.25 313 LYS A O 1
ATOM 2489 N N . VAL A 1 314 ? -28.550 31.002 40.555 1.00 91.38 314 VAL A N 1
ATOM 2490 C CA . VAL A 1 314 ? -29.170 31.522 39.317 1.00 91.38 314 VAL A CA 1
ATOM 2491 C C . VAL A 1 314 ? -28.116 31.977 38.309 1.00 91.38 314 VAL A C 1
ATOM 2493 O O . VAL A 1 314 ? -28.183 31.618 37.138 1.00 91.38 314 VAL A O 1
ATOM 2496 N N . ARG A 1 315 ? -27.107 32.729 38.769 1.00 91.62 315 ARG A N 1
ATOM 2497 C CA . ARG A 1 315 ? -26.027 33.210 37.901 1.00 91.62 315 ARG A CA 1
ATOM 2498 C C . ARG A 1 315 ? -25.233 32.039 37.342 1.00 91.62 315 ARG A C 1
ATOM 2500 O O . ARG A 1 315 ? -25.022 31.995 36.141 1.00 91.62 315 ARG A O 1
ATOM 2507 N N . THR A 1 316 ? -24.831 31.104 38.202 1.00 91.00 316 THR A N 1
ATOM 2508 C CA . THR A 1 316 ? -24.048 29.932 37.799 1.00 91.00 316 THR A CA 1
ATOM 2509 C C . THR A 1 316 ? -24.801 29.060 36.799 1.00 91.00 316 THR A C 1
ATOM 2511 O O . THR A 1 316 ? -24.209 28.662 35.798 1.00 91.00 316 THR A O 1
ATOM 2514 N N . LEU A 1 317 ? -26.096 28.812 37.026 1.00 89.88 317 LEU A N 1
ATOM 2515 C CA . LEU A 1 317 ? -26.937 28.048 36.105 1.00 89.88 317 LEU A CA 1
ATOM 2516 C C . LEU A 1 317 ? -27.013 28.734 34.736 1.00 89.88 317 LEU A C 1
ATOM 2518 O O . LEU A 1 317 ? -26.683 28.109 33.737 1.00 89.88 317 LEU A O 1
ATOM 2522 N N . LEU A 1 318 ? -27.364 30.025 34.699 1.00 92.44 318 LEU A N 1
ATOM 2523 C CA . LEU A 1 318 ? -27.453 30.787 33.451 1.00 92.44 318 LEU A CA 1
ATOM 2524 C C . LEU A 1 318 ? -26.116 30.799 32.704 1.00 92.44 318 LEU A C 1
ATOM 2526 O O . LEU A 1 318 ? -26.088 30.503 31.518 1.00 92.44 318 LEU A O 1
ATOM 2530 N N . THR A 1 319 ? -24.996 31.066 33.388 1.00 93.62 319 THR A N 1
ATOM 2531 C CA . THR A 1 319 ? -23.675 31.076 32.738 1.00 93.62 319 THR A CA 1
ATOM 2532 C C . THR A 1 319 ? -23.278 29.708 32.194 1.00 93.62 319 THR A C 1
ATOM 2534 O O . THR A 1 319 ? -22.735 29.631 31.097 1.00 93.62 319 THR A O 1
ATOM 2537 N N . CYS A 1 320 ? -23.559 28.631 32.934 1.00 90.38 320 CYS A N 1
ATOM 2538 C CA . CYS A 1 320 ? -23.239 27.276 32.498 1.00 90.38 320 CYS A CA 1
ATOM 2539 C C . CYS A 1 320 ? -24.095 26.884 31.288 1.00 90.38 320 CYS A C 1
ATOM 2541 O O . CYS A 1 320 ? -23.555 26.461 30.271 1.00 90.38 320 CYS A O 1
ATOM 2543 N N . SER A 1 321 ? -25.409 27.120 31.355 1.00 93.69 321 SER A N 1
ATOM 2544 C CA . SER A 1 321 ? -26.324 26.857 30.243 1.00 93.69 321 SER A CA 1
ATOM 2545 C C . SER A 1 321 ? -25.949 27.648 28.995 1.00 93.69 321 SER A C 1
ATOM 2547 O O . SER A 1 321 ? -25.939 27.075 27.912 1.00 93.69 321 SER A O 1
ATOM 2549 N N . THR A 1 322 ? -25.582 28.928 29.124 1.00 96.19 322 THR A N 1
ATOM 2550 C CA . THR A 1 322 ? -25.128 29.736 27.983 1.00 96.19 322 THR A CA 1
ATOM 2551 C C . THR A 1 322 ? -23.857 29.170 27.360 1.00 96.19 322 THR A C 1
ATOM 2553 O O . THR A 1 322 ? -23.782 29.091 26.139 1.00 96.19 322 THR A O 1
ATOM 2556 N N . LEU A 1 323 ? -22.876 28.741 28.164 1.00 94.44 323 LEU A N 1
ATOM 2557 C CA . LEU A 1 323 ? -21.661 28.107 27.640 1.00 94.44 323 LEU A CA 1
ATOM 2558 C C . LEU A 1 323 ? -21.984 26.799 26.910 1.00 94.44 323 LEU A C 1
ATOM 2560 O O . LEU A 1 323 ? -21.516 26.608 25.793 1.00 94.44 323 LEU A O 1
ATOM 2564 N N . VAL A 1 324 ? -22.833 25.943 27.489 1.00 91.75 324 VAL A N 1
ATOM 2565 C CA . VAL A 1 324 ? -23.264 24.683 26.860 1.00 91.75 324 VAL A CA 1
ATOM 2566 C C . VAL A 1 324 ? -23.995 24.944 25.542 1.00 91.75 324 VAL A C 1
ATOM 2568 O O . VAL A 1 324 ? -23.651 24.339 24.530 1.00 91.75 324 VAL A O 1
ATOM 2571 N N . LEU A 1 325 ? -24.959 25.870 25.527 1.00 93.94 325 LEU A N 1
ATOM 2572 C CA . LEU A 1 325 ? -25.709 26.255 24.328 1.00 93.94 325 LEU A CA 1
ATOM 2573 C C . LEU A 1 325 ? -24.796 26.841 23.251 1.00 93.94 325 LEU A C 1
ATOM 2575 O O . LEU A 1 325 ? -24.920 26.472 22.086 1.00 93.94 325 LEU A O 1
ATOM 2579 N N . LEU A 1 326 ? -23.867 27.723 23.626 1.00 95.06 326 LEU A N 1
ATOM 2580 C CA . LEU A 1 326 ? -22.912 28.317 22.695 1.00 95.06 326 LEU A CA 1
ATOM 2581 C C . LEU A 1 326 ? -22.023 27.235 22.072 1.00 95.06 326 LEU A C 1
ATOM 2583 O O . LEU A 1 326 ? -21.931 27.158 20.850 1.00 95.06 326 LEU A O 1
ATOM 2587 N N . THR A 1 327 ? -21.420 26.365 22.889 1.00 92.50 327 THR A N 1
ATOM 2588 C CA . THR A 1 327 ? -20.594 25.253 22.402 1.00 92.50 327 THR A CA 1
ATOM 2589 C C . THR A 1 327 ? -21.401 24.319 21.501 1.00 92.50 327 THR A C 1
ATOM 2591 O O . THR A 1 327 ? -20.943 24.003 20.408 1.00 92.50 327 THR A O 1
ATOM 2594 N N . PHE A 1 328 ? -22.620 23.937 21.898 1.00 90.94 328 PHE A N 1
ATOM 2595 C CA . PHE A 1 328 ? -23.506 23.104 21.081 1.00 90.94 328 PHE A CA 1
ATOM 2596 C C . PHE A 1 328 ? -23.852 23.761 19.740 1.00 90.94 328 PHE A C 1
ATOM 2598 O O . PHE A 1 328 ? -23.805 23.097 18.707 1.00 90.94 328 PHE A O 1
ATOM 2605 N N . THR A 1 329 ? -24.158 25.060 19.738 1.00 92.06 329 THR A N 1
ATOM 2606 C CA . THR A 1 329 ? -24.505 25.806 18.519 1.00 92.06 329 THR A CA 1
ATOM 2607 C C . THR A 1 329 ? -23.312 25.885 17.573 1.00 92.06 329 THR A C 1
ATOM 2609 O O . THR A 1 329 ? -23.458 25.600 16.389 1.00 92.06 329 THR A O 1
ATOM 2612 N N . VAL A 1 330 ? -22.118 26.210 18.085 1.00 91.75 330 VAL A N 1
ATOM 2613 C CA . VAL A 1 330 ? -20.900 26.229 17.263 1.00 91.75 330 VAL A CA 1
ATOM 2614 C C . VAL A 1 330 ? -20.627 24.839 16.691 1.00 91.75 330 VAL A C 1
ATOM 2616 O O . VAL A 1 330 ? -20.483 24.718 15.480 1.00 91.75 330 VAL A O 1
ATOM 2619 N N . LEU A 1 331 ? -20.621 23.781 17.511 1.00 86.75 331 LEU A N 1
ATOM 2620 C CA . LEU A 1 331 ? -20.353 22.421 17.027 1.00 86.75 331 LEU A CA 1
ATOM 2621 C C . LEU A 1 331 ? -21.394 21.948 16.002 1.00 86.75 331 LEU A C 1
ATOM 2623 O O . LEU A 1 331 ? -21.012 21.373 14.991 1.00 86.75 331 LEU A O 1
ATOM 2627 N N . SER A 1 332 ? -22.680 22.230 16.222 1.00 85.19 332 SER A N 1
ATOM 2628 C CA . SER A 1 332 ? -23.759 21.804 15.316 1.00 85.19 332 SER A CA 1
ATOM 2629 C C . SER A 1 332 ? -23.747 22.553 13.982 1.00 85.19 332 SER A C 1
ATOM 2631 O O . SER A 1 332 ? -24.122 21.990 12.958 1.00 85.19 332 SER A O 1
ATOM 2633 N N . CYS A 1 333 ? -23.305 23.813 13.974 1.00 87.88 333 CYS A N 1
ATOM 2634 C CA . CYS A 1 333 ? -23.201 24.616 12.754 1.00 87.88 333 CYS A CA 1
ATOM 2635 C C . CYS A 1 333 ? -21.880 24.404 11.994 1.00 87.88 333 CYS A C 1
ATOM 2637 O O . CYS A 1 333 ? -21.753 24.868 10.860 1.00 87.88 333 CYS A O 1
ATOM 2639 N N . THR A 1 334 ? -20.887 23.731 12.586 1.00 81.88 334 THR A N 1
ATOM 2640 C CA . THR A 1 334 ? -19.591 23.494 11.936 1.00 81.88 334 THR A CA 1
ATOM 2641 C C . THR A 1 334 ? -19.610 22.157 11.195 1.00 81.88 334 THR A C 1
ATOM 2643 O O . THR A 1 334 ? -19.582 21.101 11.817 1.00 81.88 334 THR A O 1
ATOM 2646 N N . SER A 1 335 ? -19.600 22.182 9.861 1.00 63.88 335 SER A N 1
ATOM 2647 C CA . SER A 1 335 ? -19.383 20.980 9.044 1.00 63.88 335 SER A CA 1
ATOM 2648 C C . SER A 1 335 ? -17.917 20.907 8.622 1.00 63.88 335 SER A C 1
ATOM 2650 O O . SER A 1 335 ? -17.420 21.800 7.935 1.00 63.88 335 SER A O 1
ATOM 2652 N N . VAL A 1 336 ? -17.207 19.857 9.042 1.00 64.06 336 VAL A N 1
ATOM 2653 C CA . VAL A 1 336 ? -15.825 19.585 8.622 1.00 64.06 336 VAL A CA 1
ATOM 2654 C C . VAL A 1 336 ? -15.832 18.350 7.730 1.00 64.06 336 VAL A C 1
ATOM 2656 O O . VAL A 1 336 ? -16.017 17.235 8.210 1.00 64.06 336 VAL A O 1
ATOM 2659 N N . VAL A 1 337 ? -15.604 18.538 6.429 1.00 64.12 337 VAL A N 1
ATOM 2660 C CA . VAL A 1 337 ? -15.459 17.429 5.476 1.00 64.12 337 VAL A CA 1
ATOM 2661 C C . VAL A 1 337 ? -13.975 17.159 5.252 1.00 64.12 337 VAL A C 1
ATOM 2663 O O . VAL A 1 337 ? -13.225 18.039 4.832 1.00 64.12 337 VAL A O 1
ATOM 2666 N N . GLN A 1 338 ? -13.529 15.934 5.528 1.00 58.81 338 GLN A N 1
ATOM 2667 C CA . GLN A 1 338 ? -12.155 15.521 5.246 1.00 58.81 338 GLN A CA 1
ATOM 2668 C C . GLN A 1 338 ? -12.010 15.127 3.769 1.00 58.81 338 GLN A C 1
ATOM 2670 O O . GLN A 1 338 ? -12.523 14.094 3.342 1.00 58.81 338 GLN A O 1
ATOM 2675 N N . THR A 1 339 ? -11.279 15.924 2.986 1.00 61.66 339 THR A N 1
ATOM 2676 C CA . THR A 1 339 ? -10.999 15.643 1.565 1.00 61.66 339 THR A CA 1
ATOM 2677 C C . THR A 1 339 ? -9.540 15.255 1.333 1.00 61.66 339 THR A C 1
ATOM 2679 O O . THR A 1 339 ? -8.639 15.773 1.995 1.00 61.66 339 THR A O 1
ATOM 2682 N N . VAL A 1 340 ? -9.277 14.401 0.338 1.00 62.31 340 VAL A N 1
ATOM 2683 C CA . VAL A 1 340 ? -7.904 14.073 -0.081 1.00 62.31 340 VAL A CA 1
ATOM 2684 C C . VAL A 1 340 ? -7.304 15.255 -0.835 1.00 62.31 340 VAL A C 1
ATOM 2686 O O . VAL A 1 340 ? -7.758 15.606 -1.922 1.00 62.31 340 VAL A O 1
ATOM 2689 N N . ARG A 1 341 ? -6.247 15.852 -0.283 1.00 66.56 341 ARG A N 1
ATOM 2690 C CA . ARG A 1 341 ? -5.467 16.872 -0.986 1.00 66.56 341 ARG A CA 1
ATOM 2691 C C . ARG A 1 341 ? -4.395 16.192 -1.834 1.00 66.56 341 ARG A C 1
ATOM 2693 O O . ARG A 1 341 ? -3.476 15.580 -1.300 1.00 66.56 341 ARG A O 1
ATOM 2700 N N . SER A 1 342 ? -4.495 16.325 -3.155 1.00 74.19 342 SER A N 1
ATOM 2701 C CA . SER A 1 342 ? -3.381 16.009 -4.053 1.00 74.19 342 SER A CA 1
ATOM 2702 C C . SER A 1 342 ? -2.288 17.058 -3.849 1.00 74.19 342 SER A C 1
ATOM 2704 O O . SER A 1 342 ? -2.537 18.256 -4.007 1.00 74.19 342 SER A O 1
ATOM 2706 N N . ASN A 1 343 ? -1.091 16.622 -3.453 1.00 77.69 343 ASN A N 1
ATOM 2707 C CA . ASN A 1 343 ? 0.060 17.509 -3.394 1.00 77.69 343 ASN A CA 1
ATOM 2708 C C . ASN A 1 343 ? 0.608 17.676 -4.815 1.00 77.69 343 ASN A C 1
ATOM 2710 O O . ASN A 1 343 ? 1.087 16.712 -5.408 1.00 77.69 343 ASN A O 1
ATOM 2714 N N . ARG A 1 344 ? 0.479 18.878 -5.378 1.00 84.25 344 ARG A N 1
ATOM 2715 C CA . ARG A 1 344 ? 0.933 19.195 -6.735 1.00 84.25 344 ARG A CA 1
ATOM 2716 C C . ARG A 1 344 ? 2.072 20.191 -6.641 1.00 84.25 344 ARG A C 1
ATOM 2718 O O . ARG A 1 344 ? 1.869 21.311 -6.176 1.00 84.25 344 ARG A O 1
ATOM 2725 N N . ILE A 1 345 ? 3.246 19.784 -7.103 1.00 83.75 345 ILE A N 1
ATOM 2726 C CA . ILE A 1 345 ? 4.408 20.657 -7.231 1.00 83.75 345 ILE A CA 1
ATOM 2727 C C . ILE A 1 345 ? 4.465 21.079 -8.694 1.00 83.75 345 ILE A C 1
ATOM 2729 O O . ILE A 1 345 ? 4.542 20.230 -9.578 1.00 83.75 345 ILE A O 1
ATOM 2733 N N . ARG A 1 346 ? 4.359 22.384 -8.959 1.00 85.12 346 ARG A N 1
ATOM 2734 C CA . ARG A 1 346 ? 4.553 22.905 -10.315 1.00 85.12 346 ARG A CA 1
ATOM 2735 C C . ARG A 1 346 ? 6.047 22.946 -10.605 1.00 85.12 346 ARG A C 1
ATOM 2737 O O . ARG A 1 346 ? 6.795 23.531 -9.825 1.00 85.12 346 ARG A O 1
ATOM 2744 N N . LEU A 1 347 ? 6.447 22.334 -11.711 1.00 84.50 347 LEU A N 1
ATOM 2745 C CA . LEU A 1 347 ? 7.805 22.448 -12.225 1.00 84.50 347 LEU A CA 1
ATOM 2746 C C . LEU A 1 347 ? 7.987 23.809 -12.919 1.00 84.50 347 LEU A C 1
ATOM 2748 O O . LEU A 1 347 ? 7.005 24.375 -13.410 1.00 84.50 347 LEU A O 1
ATOM 2752 N N . PRO A 1 348 ? 9.214 24.360 -12.942 1.00 85.56 348 PRO A N 1
ATOM 2753 C CA . PRO A 1 348 ? 9.484 25.665 -13.545 1.00 85.56 348 PRO A CA 1
ATOM 2754 C C . PRO A 1 348 ? 9.505 25.638 -15.084 1.00 85.56 348 PRO A C 1
ATOM 2756 O O . PRO A 1 348 ? 9.501 26.698 -15.705 1.00 85.56 348 PRO A O 1
ATOM 2759 N N . HIS A 1 349 ? 9.481 24.453 -15.697 1.00 84.00 349 HIS A N 1
ATOM 2760 C CA . HIS A 1 349 ? 9.509 24.248 -17.146 1.00 84.00 349 HIS A CA 1
ATOM 2761 C C . HIS A 1 349 ? 8.225 23.541 -17.616 1.00 84.00 349 HIS A C 1
ATOM 2763 O O . HIS A 1 349 ? 7.668 22.732 -16.865 1.00 84.00 349 HIS A O 1
ATOM 2769 N N . PRO A 1 350 ? 7.738 23.812 -18.842 1.00 85.75 350 PRO A N 1
ATOM 2770 C CA . PRO A 1 350 ? 6.662 23.031 -19.445 1.00 85.75 350 PRO A CA 1
ATOM 2771 C C . PRO A 1 350 ? 7.144 21.617 -19.811 1.00 85.75 350 PRO A C 1
ATOM 2773 O O . PRO A 1 350 ? 8.295 21.432 -20.201 1.00 85.75 350 PRO A O 1
ATOM 2776 N N . ALA A 1 351 ? 6.255 20.624 -19.724 1.00 86.56 351 ALA A N 1
ATOM 2777 C CA . ALA A 1 351 ? 6.566 19.255 -20.139 1.00 86.56 351 ALA A CA 1
ATOM 2778 C C . ALA A 1 351 ? 6.751 19.173 -21.666 1.00 86.56 351 ALA A C 1
ATOM 2780 O O . ALA A 1 351 ? 5.955 19.742 -22.417 1.00 86.56 351 ALA A O 1
ATOM 2781 N N . LYS A 1 352 ? 7.777 18.443 -22.128 1.00 86.44 352 LYS A N 1
ATOM 2782 C CA . LYS A 1 352 ? 8.079 18.269 -23.565 1.00 86.44 352 LYS A CA 1
ATOM 2783 C C . LYS A 1 352 ? 7.039 17.419 -24.305 1.00 86.44 352 LYS A C 1
ATOM 2785 O O . LYS A 1 352 ? 6.890 17.546 -25.517 1.00 86.44 352 LYS A O 1
ATOM 2790 N N . TYR A 1 353 ? 6.310 16.574 -23.580 1.00 89.12 353 TYR A N 1
ATOM 2791 C CA . TYR A 1 353 ? 5.229 15.744 -24.101 1.00 89.12 353 TYR A CA 1
ATOM 2792 C C . TYR A 1 353 ? 4.153 15.511 -23.028 1.00 89.12 353 TYR A C 1
ATOM 2794 O O . TYR A 1 353 ? 4.381 15.729 -21.836 1.00 89.12 353 TYR A O 1
ATOM 2802 N N . ASN A 1 354 ? 2.959 15.084 -23.449 1.00 89.81 354 ASN A N 1
ATOM 2803 C CA . ASN A 1 354 ? 1.876 14.723 -22.535 1.00 89.81 354 ASN A CA 1
ATOM 2804 C C . ASN A 1 354 ? 2.045 13.266 -22.098 1.00 89.81 354 ASN A C 1
ATOM 2806 O O . ASN A 1 354 ? 1.913 12.363 -22.920 1.00 89.81 354 ASN A O 1
ATOM 2810 N N . GLY A 1 355 ? 2.315 13.034 -20.817 1.00 91.56 355 GLY A N 1
ATOM 2811 C CA . GLY A 1 355 ? 2.512 11.688 -20.292 1.00 91.56 355 GLY A CA 1
ATOM 2812 C C . GLY A 1 355 ? 2.563 11.642 -18.770 1.00 91.56 355 GLY A C 1
ATOM 2813 O O . GLY A 1 355 ? 2.428 12.663 -18.092 1.00 91.56 355 GLY A O 1
ATOM 2814 N N . ILE A 1 356 ? 2.749 10.433 -18.240 1.00 92.00 356 ILE A N 1
ATOM 2815 C CA . ILE A 1 356 ? 2.911 10.164 -16.810 1.00 92.00 356 ILE A CA 1
ATOM 2816 C C . ILE A 1 356 ? 4.245 9.447 -16.618 1.00 92.00 356 ILE A C 1
ATOM 2818 O O . ILE A 1 356 ? 4.450 8.362 -17.152 1.00 92.00 356 ILE A O 1
ATOM 2822 N N . MET A 1 357 ? 5.127 10.035 -15.813 1.00 91.25 357 MET A N 1
ATOM 2823 C CA . MET A 1 357 ? 6.360 9.401 -15.359 1.00 91.25 357 MET A CA 1
ATOM 2824 C C . MET A 1 357 ? 6.162 8.923 -13.928 1.00 91.25 357 MET A C 1
ATOM 2826 O O . MET A 1 357 ? 5.773 9.694 -13.047 1.00 91.25 357 MET A O 1
ATOM 2830 N N . ILE A 1 358 ? 6.454 7.648 -13.695 1.00 90.56 358 ILE A N 1
ATOM 2831 C CA . ILE A 1 358 ? 6.454 7.055 -12.362 1.00 90.56 358 ILE A CA 1
ATOM 2832 C C . ILE A 1 358 ? 7.906 6.807 -11.981 1.00 90.56 358 ILE A C 1
ATOM 2834 O O . ILE A 1 358 ? 8.582 5.977 -12.583 1.00 90.56 358 ILE A O 1
ATOM 2838 N N . ARG A 1 359 ? 8.386 7.530 -10.971 1.00 89.44 359 ARG A N 1
ATOM 2839 C CA . ARG A 1 359 ? 9.707 7.315 -10.384 1.00 89.44 359 ARG A CA 1
ATOM 2840 C C . ARG A 1 359 ? 9.696 7.612 -8.897 1.00 89.44 359 ARG A C 1
ATOM 2842 O O . ARG A 1 359 ? 8.874 8.386 -8.404 1.00 89.44 359 ARG A O 1
ATOM 2849 N N . ASP A 1 360 ? 10.656 7.030 -8.198 1.00 86.12 360 ASP A N 1
ATOM 2850 C CA . ASP A 1 360 ? 10.953 7.427 -6.834 1.00 86.12 360 ASP A CA 1
ATOM 2851 C C . ASP A 1 360 ? 11.631 8.811 -6.798 1.00 86.12 360 ASP A C 1
ATOM 2853 O O . ASP A 1 360 ? 12.342 9.218 -7.725 1.00 86.12 360 ASP A O 1
ATOM 2857 N N . LYS A 1 361 ? 11.423 9.555 -5.706 1.00 82.00 361 LYS A N 1
ATOM 2858 C CA . LYS A 1 361 ? 11.977 10.909 -5.551 1.00 82.00 361 LYS A CA 1
ATOM 2859 C C . LYS A 1 361 ? 13.508 10.897 -5.514 1.00 82.00 361 LYS A C 1
ATOM 2861 O O . LYS A 1 361 ? 14.117 11.867 -5.960 1.00 82.00 361 LYS A O 1
ATOM 2866 N N . THR A 1 362 ? 14.115 9.831 -4.993 1.00 82.25 362 THR A N 1
ATOM 2867 C CA . THR A 1 362 ? 15.572 9.682 -4.867 1.00 82.25 362 THR A CA 1
ATOM 2868 C C . THR A 1 362 ? 16.158 8.709 -5.888 1.00 82.25 362 THR A C 1
ATOM 2870 O O . THR A 1 362 ? 17.269 8.228 -5.688 1.00 82.25 362 THR A O 1
ATOM 2873 N N . TRP A 1 363 ? 15.431 8.413 -6.974 1.00 84.06 363 TRP A N 1
ATOM 2874 C CA . TRP A 1 363 ? 15.854 7.451 -8.002 1.00 84.06 363 TRP A CA 1
ATOM 2875 C C . TRP A 1 363 ? 16.131 6.047 -7.448 1.00 84.06 363 TRP A C 1
ATOM 2877 O O . TRP A 1 363 ? 16.958 5.305 -7.975 1.00 84.06 363 TRP A O 1
ATOM 2887 N N . THR A 1 364 ? 15.437 5.672 -6.371 1.00 83.56 364 THR A N 1
ATOM 2888 C CA . THR A 1 364 ? 15.421 4.286 -5.899 1.00 83.56 364 THR A CA 1
ATOM 2889 C C . THR A 1 364 ? 14.719 3.420 -6.949 1.00 83.56 364 THR A C 1
ATOM 2891 O O . THR A 1 364 ? 13.699 3.855 -7.497 1.00 83.56 364 THR A O 1
ATOM 2894 N N . PRO A 1 365 ? 15.209 2.203 -7.243 1.00 85.62 365 PRO A N 1
ATOM 2895 C CA . PRO A 1 365 ? 14.546 1.347 -8.209 1.00 85.62 365 PRO A CA 1
ATOM 2896 C C . PRO A 1 365 ? 13.123 1.014 -7.768 1.00 85.62 365 PRO A C 1
ATOM 2898 O O . PRO A 1 365 ? 12.879 0.611 -6.629 1.00 85.62 365 PRO A O 1
ATOM 2901 N N . ILE A 1 366 ? 12.196 1.143 -8.708 1.00 88.31 366 ILE A N 1
ATOM 2902 C CA . ILE A 1 366 ? 10.849 0.599 -8.588 1.00 88.31 366 ILE A CA 1
ATOM 2903 C C . ILE A 1 366 ? 10.906 -0.869 -9.020 1.00 88.31 366 ILE A C 1
ATOM 2905 O O . ILE A 1 366 ? 11.666 -1.226 -9.921 1.00 88.31 366 ILE A O 1
ATOM 2909 N N . GLY A 1 367 ? 10.134 -1.732 -8.360 1.00 86.12 367 GLY A N 1
ATOM 2910 C CA . GLY A 1 367 ? 10.159 -3.163 -8.647 1.00 86.12 367 GLY A CA 1
ATOM 2911 C C . GLY A 1 367 ? 9.768 -3.503 -10.083 1.00 86.12 367 GLY A C 1
ATOM 2912 O O . GLY A 1 367 ? 8.808 -2.931 -10.603 1.00 86.12 367 GLY A O 1
ATOM 2913 N N . GLU A 1 368 ? 10.453 -4.485 -10.677 1.00 86.38 368 GLU A N 1
ATOM 2914 C CA . GLU A 1 368 ? 10.169 -5.027 -12.017 1.00 86.38 368 GLU A CA 1
ATOM 2915 C C . GLU A 1 368 ? 8.681 -5.343 -12.259 1.00 86.38 368 GLU A C 1
ATOM 2917 O O . GLU A 1 368 ? 8.187 -4.950 -13.322 1.00 86.38 368 GLU A O 1
ATOM 2922 N N . PRO A 1 369 ? 7.916 -5.906 -11.291 1.00 86.50 369 PRO A N 1
ATOM 2923 C CA . PRO A 1 369 ? 6.497 -6.190 -11.501 1.00 86.50 369 PRO A CA 1
ATOM 2924 C C . PRO A 1 369 ? 5.678 -4.973 -11.946 1.00 86.50 369 PRO A C 1
ATOM 2926 O O . PRO A 1 369 ? 4.681 -5.127 -12.647 1.00 86.50 369 PRO A O 1
ATOM 2929 N N . THR A 1 370 ? 6.112 -3.760 -11.597 1.00 88.56 370 THR A N 1
ATOM 2930 C CA . THR A 1 370 ? 5.443 -2.508 -11.972 1.00 88.56 370 THR A CA 1
ATOM 2931 C C . THR A 1 370 ? 5.391 -2.313 -13.479 1.00 88.56 370 THR A C 1
ATOM 2933 O O . THR A 1 370 ? 4.365 -1.884 -13.993 1.00 88.56 370 THR A O 1
ATOM 2936 N N . ALA A 1 371 ? 6.454 -2.662 -14.212 1.00 89.12 371 ALA A N 1
ATOM 2937 C CA . ALA A 1 371 ? 6.469 -2.527 -15.668 1.00 89.12 371 ALA A CA 1
ATOM 2938 C C . ALA A 1 371 ? 5.393 -3.413 -16.316 1.00 89.12 371 ALA A C 1
ATOM 2940 O O . ALA A 1 371 ? 4.684 -2.970 -17.220 1.00 89.12 371 ALA A O 1
ATOM 2941 N N . ARG A 1 372 ? 5.220 -4.637 -15.798 1.00 86.94 372 ARG A N 1
ATOM 2942 C CA . ARG A 1 372 ? 4.147 -5.550 -16.214 1.00 86.94 372 ARG A CA 1
ATOM 2943 C C . ARG A 1 372 ? 2.767 -4.994 -15.863 1.00 86.94 372 ARG A C 1
ATOM 2945 O O . ARG A 1 372 ? 1.887 -5.013 -16.712 1.00 86.94 372 ARG A O 1
ATOM 2952 N N . VAL A 1 373 ? 2.584 -4.459 -14.653 1.00 88.62 373 VAL A N 1
ATOM 2953 C CA . VAL A 1 373 ? 1.313 -3.831 -14.246 1.00 88.62 373 VAL A CA 1
ATOM 2954 C C . VAL A 1 373 ? 0.958 -2.661 -15.167 1.00 88.62 373 VAL A C 1
ATOM 2956 O O . VAL A 1 373 ? -0.145 -2.626 -15.695 1.00 88.62 373 VAL A O 1
ATOM 2959 N N . MET A 1 374 ? 1.899 -1.751 -15.436 1.00 91.31 374 MET A N 1
ATOM 2960 C CA . MET A 1 374 ? 1.661 -0.593 -16.310 1.00 91.31 374 MET A CA 1
ATOM 2961 C C . MET A 1 374 ? 1.336 -1.001 -17.746 1.00 91.31 374 MET A C 1
ATOM 2963 O O . MET A 1 374 ? 0.474 -0.393 -18.374 1.00 91.31 374 MET A O 1
ATOM 2967 N N . ARG A 1 375 ? 1.999 -2.040 -18.266 1.00 90.50 375 ARG A N 1
ATOM 2968 C CA . ARG A 1 375 ? 1.703 -2.576 -19.597 1.00 90.50 375 ARG A CA 1
ATOM 2969 C C . ARG A 1 375 ? 0.291 -3.156 -19.672 1.00 90.50 375 ARG A C 1
ATOM 2971 O O . ARG A 1 375 ? -0.394 -2.882 -20.647 1.00 90.50 375 ARG A O 1
ATOM 2978 N N . ASN A 1 376 ? -0.148 -3.895 -18.654 1.00 89.38 376 ASN A N 1
ATOM 2979 C CA . ASN A 1 376 ? -1.508 -4.438 -18.601 1.00 89.38 376 ASN A CA 1
ATOM 2980 C C . ASN A 1 376 ? -2.580 -3.338 -18.501 1.00 89.38 376 ASN A C 1
ATOM 2982 O O . ASN A 1 376 ? -3.650 -3.479 -19.074 1.00 89.38 376 ASN A O 1
ATOM 2986 N N . GLU A 1 377 ? -2.299 -2.257 -17.772 1.00 88.25 377 GLU A N 1
ATOM 2987 C CA . GLU A 1 377 ? -3.255 -1.163 -17.539 1.00 88.25 377 GLU A CA 1
ATOM 2988 C C . GLU A 1 377 ? -3.351 -0.186 -18.722 1.00 88.25 377 GLU A C 1
ATOM 2990 O O . GLU A 1 377 ? -4.434 0.285 -19.062 1.00 88.25 377 GLU A O 1
ATOM 2995 N N . PHE A 1 378 ? -2.219 0.145 -19.352 1.00 91.12 378 PHE A N 1
ATOM 2996 C CA . PHE A 1 378 ? -2.144 1.245 -20.321 1.00 91.12 378 PHE A CA 1
ATOM 2997 C C . PHE A 1 378 ? -1.634 0.839 -21.702 1.00 91.12 378 PHE A C 1
ATOM 2999 O O . PHE A 1 378 ? -1.815 1.607 -22.645 1.00 91.12 378 PHE A O 1
ATOM 3006 N N . GLY A 1 379 ? -1.016 -0.336 -21.842 1.00 90.62 379 GLY A N 1
ATOM 3007 C CA . GLY A 1 379 ? -0.279 -0.734 -23.045 1.00 90.62 379 GLY A CA 1
ATOM 3008 C C . GLY A 1 379 ? -1.124 -0.871 -24.312 1.00 90.62 379 GLY A C 1
ATOM 3009 O O . GLY A 1 379 ? -0.571 -0.800 -25.405 1.00 90.62 379 GLY A O 1
ATOM 3010 N N . GLU A 1 380 ? -2.446 -1.026 -24.192 1.00 88.75 380 GLU A N 1
ATOM 3011 C CA . GLU A 1 380 ? -3.348 -1.038 -25.352 1.00 88.75 380 GLU A CA 1
ATOM 3012 C C . GLU A 1 380 ? -3.598 0.358 -25.936 1.00 88.75 380 GLU A C 1
ATOM 3014 O O . GLU A 1 380 ? -3.808 0.501 -27.139 1.00 88.75 380 GLU A O 1
ATOM 3019 N N . GLN A 1 381 ? -3.592 1.396 -25.093 1.00 91.06 381 GLN A N 1
ATOM 3020 C CA . GLN A 1 381 ? -3.970 2.760 -25.484 1.00 91.06 381 GLN A CA 1
ATOM 3021 C C . GLN A 1 381 ? -2.769 3.703 -25.589 1.00 91.06 381 GLN A C 1
ATOM 3023 O O . GLN A 1 381 ? -2.802 4.658 -26.364 1.00 91.06 381 GLN A O 1
ATOM 3028 N N . TYR A 1 382 ? -1.717 3.455 -24.805 1.00 93.69 382 TYR A N 1
ATOM 3029 C CA . TYR A 1 382 ? -0.574 4.347 -24.656 1.00 93.69 382 TYR A CA 1
ATOM 3030 C C . TYR A 1 382 ? 0.752 3.572 -24.674 1.00 93.69 382 TYR A C 1
ATOM 3032 O O . TYR A 1 382 ? 0.824 2.455 -24.156 1.00 93.69 382 TYR A O 1
ATOM 3040 N N . PRO A 1 383 ? 1.836 4.165 -25.208 1.00 93.38 383 PRO A N 1
ATOM 3041 C CA . PRO A 1 383 ? 3.164 3.569 -25.129 1.00 93.38 383 PRO A CA 1
ATOM 3042 C C . PRO A 1 383 ? 3.653 3.534 -23.675 1.00 93.38 383 PRO A C 1
ATOM 3044 O O . PRO A 1 383 ? 3.683 4.556 -22.989 1.00 93.38 383 PRO A O 1
ATOM 3047 N N . VAL A 1 384 ? 4.073 2.355 -23.212 1.00 94.69 384 VAL A N 1
ATOM 3048 C CA . VAL A 1 384 ? 4.642 2.152 -21.872 1.00 94.69 384 VAL A CA 1
ATOM 3049 C C . VAL A 1 384 ? 6.129 1.850 -22.016 1.00 94.69 384 VAL A C 1
ATOM 3051 O O . VAL A 1 384 ? 6.498 0.739 -22.391 1.00 94.69 384 VAL A O 1
ATOM 3054 N N . ALA A 1 385 ? 6.973 2.834 -21.695 1.00 94.88 385 ALA A N 1
ATOM 3055 C CA . ALA A 1 385 ? 8.423 2.755 -21.863 1.00 94.88 385 ALA A CA 1
ATOM 3056 C C . ALA A 1 385 ? 9.159 2.675 -20.505 1.00 94.88 385 ALA A C 1
ATOM 3058 O O . ALA A 1 385 ? 9.575 3.698 -19.959 1.00 94.88 385 ALA A O 1
ATOM 3059 N N . PRO A 1 386 ? 9.305 1.479 -19.897 1.00 93.75 386 PRO A N 1
ATOM 3060 C CA . PRO A 1 386 ? 10.092 1.325 -18.680 1.00 93.75 386 PRO A CA 1
ATOM 3061 C C . PRO A 1 386 ? 11.586 1.498 -18.978 1.00 93.75 386 PRO A C 1
ATOM 3063 O O . PRO A 1 386 ? 12.083 1.051 -20.015 1.00 93.75 386 PRO A O 1
ATOM 3066 N N . ARG A 1 387 ? 12.313 2.086 -18.023 1.00 92.88 387 ARG A N 1
ATOM 3067 C CA . ARG A 1 387 ? 13.772 2.231 -18.074 1.00 92.88 387 ARG A CA 1
ATOM 3068 C C . ARG A 1 387 ? 14.418 1.514 -16.898 1.00 92.88 387 ARG A C 1
ATOM 3070 O O . ARG A 1 387 ? 13.919 1.581 -15.776 1.00 92.88 387 ARG A O 1
ATOM 3077 N N . ALA A 1 388 ? 15.539 0.851 -17.154 1.00 91.81 388 ALA A N 1
ATOM 3078 C CA . ALA A 1 388 ? 16.317 0.156 -16.133 1.00 91.81 388 ALA A CA 1
ATOM 3079 C C . ALA A 1 388 ? 17.769 0.626 -16.175 1.00 91.81 388 ALA A C 1
ATOM 3081 O O . ALA A 1 388 ? 18.361 0.709 -17.248 1.00 91.81 388 ALA A O 1
ATOM 3082 N N . TRP A 1 389 ? 18.354 0.934 -15.022 1.00 90.94 389 TRP A N 1
ATOM 3083 C CA . TRP A 1 389 ? 19.752 1.350 -14.929 1.00 90.94 389 TRP A CA 1
ATOM 3084 C C . TRP A 1 389 ? 20.589 0.240 -14.320 1.00 90.94 389 TRP A C 1
ATOM 3086 O O . TRP A 1 389 ? 20.150 -0.444 -13.397 1.00 90.94 389 TRP A O 1
ATOM 3096 N N . TYR A 1 390 ? 21.804 0.085 -14.829 1.00 88.50 390 TYR A N 1
ATOM 3097 C CA . TYR A 1 390 ? 22.790 -0.820 -14.269 1.00 88.50 390 TYR A CA 1
ATOM 3098 C C . TYR A 1 390 ? 24.071 -0.056 -13.938 1.00 88.50 390 TYR A C 1
ATOM 3100 O O . TYR A 1 390 ? 24.658 0.596 -14.806 1.00 88.50 390 TYR A O 1
ATOM 3108 N N . PHE A 1 391 ? 24.518 -0.207 -12.693 1.00 84.94 391 PHE A N 1
ATOM 3109 C CA . PHE A 1 391 ? 25.796 0.277 -12.180 1.00 84.94 391 PHE A CA 1
ATOM 3110 C C . PHE A 1 391 ? 26.611 -0.927 -11.695 1.00 84.94 391 PHE A C 1
ATOM 3112 O O . PHE A 1 391 ? 26.057 -1.849 -11.097 1.00 84.94 391 PHE A O 1
ATOM 3119 N N . SER A 1 392 ? 27.919 -0.942 -11.965 1.00 78.25 392 SER A N 1
ATOM 3120 C CA . SER A 1 392 ? 28.806 -2.041 -11.556 1.00 78.25 392 SER A CA 1
ATOM 3121 C C . SER A 1 392 ? 29.250 -1.939 -10.093 1.00 78.25 392 SER A C 1
ATOM 3123 O O . SER A 1 392 ? 29.726 -2.920 -9.527 1.00 78.25 392 SER A O 1
ATOM 3125 N N . SER A 1 393 ? 29.146 -0.749 -9.500 1.00 69.50 393 SER A N 1
ATOM 3126 C CA . SER A 1 393 ? 29.511 -0.444 -8.114 1.00 69.50 393 SER A CA 1
ATOM 3127 C C . SER A 1 393 ? 28.301 0.066 -7.331 1.00 69.50 393 SER A C 1
ATOM 3129 O O . SER A 1 393 ? 27.240 0.361 -7.889 1.00 69.50 393 SER A O 1
ATOM 3131 N N . ARG A 1 394 ? 28.450 0.158 -6.006 1.00 62.44 394 ARG A N 1
ATOM 3132 C CA . ARG A 1 394 ? 27.410 0.712 -5.133 1.00 62.44 394 ARG A CA 1
ATOM 3133 C C . ARG A 1 394 ? 27.307 2.227 -5.311 1.00 62.44 394 ARG A C 1
ATOM 3135 O O . ARG A 1 394 ? 28.264 2.895 -5.691 1.00 62.44 394 ARG A O 1
ATOM 3142 N N . VAL A 1 395 ? 26.145 2.778 -4.967 1.00 56.03 395 VAL A N 1
ATOM 3143 C CA . VAL A 1 395 ? 25.934 4.230 -4.916 1.00 56.03 395 VAL A CA 1
ATOM 3144 C C . VAL A 1 395 ? 26.946 4.884 -3.974 1.00 56.03 395 VAL A C 1
ATOM 3146 O O . VAL A 1 395 ? 27.048 4.495 -2.812 1.00 56.03 395 VAL A O 1
ATOM 3149 N N . GLY A 1 396 ? 27.690 5.862 -4.500 1.00 56.28 396 GLY A N 1
ATOM 3150 C CA . GLY A 1 396 ? 28.800 6.537 -3.817 1.00 56.28 396 GLY A CA 1
ATOM 3151 C C . GLY A 1 396 ? 30.197 6.069 -4.246 1.00 56.28 396 GLY A C 1
ATOM 3152 O O . GLY A 1 396 ? 31.179 6.704 -3.878 1.00 56.28 396 GLY A O 1
ATOM 3153 N N . GLU A 1 397 ? 30.303 5.008 -5.050 1.00 61.72 397 GLU A N 1
ATOM 3154 C CA . GLU A 1 397 ? 31.552 4.557 -5.674 1.00 61.72 397 GLU A CA 1
ATOM 3155 C C . GLU A 1 397 ? 31.492 4.747 -7.192 1.00 61.72 397 GLU A C 1
ATOM 3157 O O . GLU A 1 397 ? 30.432 4.605 -7.806 1.00 61.72 397 GLU A O 1
ATOM 3162 N N . GLN A 1 398 ? 32.636 5.019 -7.821 1.00 65.06 398 GLN A N 1
ATOM 3163 C CA . GLN A 1 398 ? 32.698 5.178 -9.271 1.00 65.06 398 GLN A CA 1
ATOM 3164 C C . GLN A 1 398 ? 32.419 3.841 -9.974 1.00 65.06 398 GLN A C 1
ATOM 3166 O O . GLN A 1 398 ? 33.126 2.853 -9.772 1.00 65.06 398 GLN A O 1
ATOM 3171 N N . SER A 1 399 ? 31.361 3.823 -10.784 1.00 72.56 399 SER A N 1
ATOM 3172 C CA . SER A 1 399 ? 30.942 2.656 -11.560 1.00 72.56 399 SER A CA 1
ATOM 3173 C C . SER A 1 399 ? 31.715 2.595 -12.876 1.00 72.56 399 SER A C 1
ATOM 3175 O O . SER A 1 399 ? 31.890 3.607 -13.554 1.00 72.56 399 SER A O 1
ATOM 3177 N N . PHE A 1 400 ? 32.180 1.398 -13.228 1.00 82.38 400 PHE A N 1
ATOM 3178 C CA . PHE A 1 400 ? 32.949 1.113 -14.434 1.00 82.38 400 PHE A CA 1
ATOM 3179 C C . PHE A 1 400 ? 32.450 -0.188 -15.067 1.00 82.38 400 PHE A C 1
ATOM 3181 O O . PHE A 1 400 ? 32.886 -1.293 -14.740 1.00 82.38 400 PHE A O 1
ATOM 3188 N N . VAL A 1 401 ? 31.544 -0.055 -16.025 1.00 88.12 401 VAL A N 1
ATOM 3189 C CA . VAL A 1 401 ? 31.108 -1.141 -16.895 1.00 88.12 401 VAL A CA 1
ATOM 3190 C C . VAL A 1 401 ? 32.108 -1.263 -18.042 1.00 88.12 401 VAL A C 1
ATOM 3192 O O . VAL A 1 401 ? 32.178 -0.398 -18.915 1.00 88.12 401 VAL A O 1
ATOM 3195 N N . ASN A 1 402 ? 32.907 -2.330 -18.037 1.00 91.25 402 ASN A N 1
ATOM 3196 C CA . ASN A 1 402 ? 33.886 -2.569 -19.092 1.00 91.25 402 ASN A CA 1
ATOM 3197 C C . ASN A 1 402 ? 33.201 -3.095 -20.364 1.00 91.25 402 ASN A C 1
ATOM 3199 O O . ASN A 1 402 ? 32.653 -4.199 -20.370 1.00 91.25 402 ASN A O 1
ATOM 3203 N N . VAL A 1 403 ? 33.268 -2.309 -21.435 1.00 94.56 403 VAL A N 1
ATOM 3204 C CA . VAL A 1 403 ? 32.783 -2.646 -22.775 1.00 94.56 403 VAL A CA 1
ATOM 3205 C C . VAL A 1 403 ? 33.992 -2.885 -23.665 1.00 94.56 403 VAL A C 1
ATOM 3207 O O . 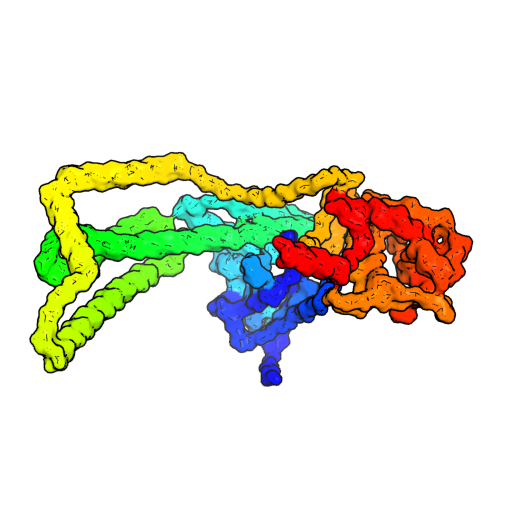VAL A 1 403 ? 34.849 -2.013 -23.792 1.00 94.56 403 VAL A O 1
ATOM 3210 N N . SER A 1 404 ? 34.085 -4.055 -24.291 1.00 95.44 404 SER A N 1
ATOM 3211 C CA . SER A 1 404 ? 35.273 -4.438 -25.063 1.00 95.44 404 SER A CA 1
ATOM 3212 C C . SER A 1 404 ? 34.951 -4.898 -26.479 1.00 95.44 404 SER A C 1
ATOM 3214 O O . SER A 1 404 ? 33.892 -5.459 -26.750 1.00 95.44 404 SER A O 1
ATOM 3216 N N . ARG A 1 405 ? 35.890 -4.681 -27.400 1.00 94.44 405 ARG A N 1
ATOM 3217 C CA . ARG A 1 405 ? 35.874 -5.217 -28.765 1.00 94.44 405 ARG A CA 1
ATOM 3218 C C . ARG A 1 405 ? 37.287 -5.675 -29.113 1.00 94.44 405 ARG A C 1
ATOM 3220 O O . ARG A 1 405 ? 38.153 -4.865 -29.441 1.00 94.44 405 ARG A O 1
ATOM 3227 N N . GLY A 1 406 ? 37.528 -6.982 -29.028 1.00 90.50 406 GLY A N 1
ATOM 3228 C CA . GLY A 1 406 ? 38.876 -7.534 -29.180 1.00 90.50 406 GLY A CA 1
ATOM 3229 C C . GLY A 1 406 ? 39.833 -6.936 -28.133 1.00 90.50 406 GLY A C 1
ATOM 3230 O O . GLY A 1 406 ? 39.523 -7.019 -26.947 1.00 90.50 406 GLY A O 1
ATOM 3231 N N . PRO A 1 407 ? 40.967 -6.326 -28.532 1.00 91.56 407 PRO A N 1
ATOM 3232 C CA . PRO A 1 407 ? 41.909 -5.709 -27.595 1.00 91.56 407 PRO A CA 1
ATOM 3233 C C . PRO A 1 407 ? 41.480 -4.313 -27.109 1.00 91.56 407 PRO A C 1
ATOM 3235 O O . PRO A 1 407 ? 42.106 -3.771 -26.201 1.00 91.56 407 PRO A O 1
ATOM 3238 N N . LEU A 1 408 ? 40.460 -3.702 -27.722 1.00 95.25 408 LEU A N 1
ATOM 3239 C CA . LEU A 1 408 ? 39.988 -2.366 -27.363 1.00 95.25 408 LEU A CA 1
ATOM 3240 C C . LEU A 1 408 ? 38.972 -2.457 -26.225 1.00 95.25 408 LEU A C 1
ATOM 3242 O O . LEU A 1 408 ? 38.106 -3.333 -26.230 1.00 95.25 408 LEU A O 1
ATOM 3246 N N . ALA A 1 409 ? 39.054 -1.528 -25.278 1.00 92.50 409 ALA A N 1
ATOM 3247 C CA . ALA A 1 409 ? 38.165 -1.462 -24.128 1.00 92.50 409 ALA A CA 1
ATOM 3248 C C . ALA A 1 409 ? 37.757 -0.017 -23.823 1.00 92.50 409 ALA A C 1
ATOM 3250 O O . ALA A 1 409 ? 38.523 0.926 -24.029 1.00 92.50 409 ALA A O 1
ATOM 3251 N N . TYR A 1 410 ? 36.544 0.140 -23.309 1.00 93.62 410 TYR A N 1
ATOM 3252 C CA . TYR A 1 410 ? 35.969 1.394 -22.855 1.00 93.62 410 TYR A CA 1
ATOM 3253 C C . TYR A 1 410 ? 35.292 1.165 -21.504 1.00 93.62 410 TYR A C 1
ATOM 3255 O O . TYR A 1 410 ? 34.476 0.257 -21.362 1.00 93.62 410 TYR A O 1
ATOM 3263 N N . ALA A 1 411 ? 35.602 2.002 -20.517 1.00 91.19 411 ALA A N 1
ATOM 3264 C CA . ALA A 1 411 ? 34.962 1.954 -19.209 1.00 91.19 411 ALA A CA 1
ATOM 3265 C C . ALA A 1 411 ? 33.776 2.930 -19.176 1.00 91.19 411 ALA A C 1
ATOM 3267 O O . ALA A 1 411 ? 33.970 4.141 -19.092 1.00 91.19 411 ALA A O 1
ATOM 3268 N N . ALA A 1 412 ? 32.556 2.406 -19.283 1.00 89.88 412 ALA A N 1
ATOM 3269 C CA . ALA A 1 412 ? 31.327 3.190 -19.215 1.00 89.88 412 ALA A CA 1
ATOM 3270 C C . ALA A 1 412 ? 30.869 3.381 -17.764 1.00 89.88 412 ALA A C 1
ATOM 3272 O O . ALA A 1 412 ? 30.988 2.467 -16.955 1.00 89.88 412 ALA A O 1
ATOM 3273 N N . THR A 1 413 ? 30.293 4.538 -17.437 1.00 87.12 413 THR A N 1
ATOM 3274 C CA . THR A 1 413 ? 29.797 4.807 -16.077 1.00 87.12 413 THR A CA 1
ATOM 3275 C C . THR A 1 413 ? 28.617 3.909 -15.710 1.00 87.12 413 THR A C 1
ATOM 3277 O O . THR A 1 413 ? 28.559 3.366 -14.611 1.00 87.12 413 THR A O 1
ATOM 3280 N N . ALA A 1 414 ? 27.670 3.723 -16.626 1.00 89.88 414 ALA A N 1
ATOM 3281 C CA . ALA A 1 414 ? 26.460 2.941 -16.402 1.00 89.88 414 ALA A CA 1
ATOM 3282 C C . ALA A 1 414 ? 25.929 2.378 -17.723 1.00 89.88 414 ALA A C 1
ATOM 3284 O O . ALA A 1 414 ? 26.319 2.827 -18.803 1.00 89.88 414 ALA A O 1
ATOM 3285 N N . MET A 1 415 ? 25.000 1.427 -17.630 1.00 91.75 415 MET A N 1
ATOM 3286 C CA . MET A 1 415 ? 24.150 1.042 -18.756 1.00 91.75 415 MET A CA 1
ATOM 3287 C C . MET A 1 415 ? 22.711 1.464 -18.491 1.00 91.75 415 MET A C 1
ATOM 3289 O O . MET A 1 415 ? 22.240 1.423 -17.353 1.00 91.75 415 MET A O 1
ATOM 3293 N N . VAL A 1 416 ? 22.001 1.809 -19.561 1.00 93.38 416 VAL A N 1
ATOM 3294 C CA . VAL A 1 416 ? 20.565 2.071 -19.531 1.00 93.38 416 VAL A CA 1
ATOM 3295 C C . VAL A 1 416 ? 19.855 1.106 -20.473 1.00 93.38 416 VAL A C 1
ATOM 3297 O O . VAL A 1 416 ? 20.176 1.017 -21.654 1.00 93.38 416 VAL A O 1
ATOM 3300 N N . GLY A 1 417 ? 18.908 0.353 -19.926 1.00 94.12 417 GLY A N 1
ATOM 3301 C CA . GLY A 1 417 ? 17.936 -0.419 -20.679 1.00 94.12 417 GLY A CA 1
ATOM 3302 C C . GLY A 1 417 ? 16.747 0.468 -21.020 1.00 94.12 417 GLY A C 1
ATOM 3303 O O . GLY A 1 417 ? 16.140 1.055 -20.122 1.00 94.12 417 GLY A O 1
ATOM 3304 N N . MET A 1 418 ? 16.428 0.552 -22.307 1.00 94.75 418 MET A N 1
ATOM 3305 C CA . MET A 1 418 ? 15.256 1.239 -22.844 1.00 94.75 418 MET A CA 1
ATOM 3306 C C . MET A 1 418 ? 14.497 0.278 -23.750 1.00 94.75 418 MET A C 1
ATOM 3308 O O . MET A 1 418 ? 15.073 -0.652 -24.314 1.00 94.75 418 MET A O 1
ATOM 3312 N N . THR A 1 419 ? 13.200 0.506 -23.880 1.00 94.56 419 THR A N 1
ATOM 3313 C CA . THR A 1 419 ? 12.319 -0.316 -24.710 1.00 94.56 419 THR A CA 1
ATOM 3314 C C . THR A 1 419 ? 12.101 0.325 -26.091 1.00 94.56 419 THR A C 1
ATOM 3316 O O . THR A 1 419 ? 12.390 1.516 -26.266 1.00 94.56 419 THR A O 1
ATOM 3319 N N . PRO A 1 420 ? 11.622 -0.427 -27.101 1.00 95.44 420 PRO A N 1
ATOM 3320 C CA . PRO A 1 420 ? 11.249 0.135 -28.404 1.00 95.44 420 PRO A CA 1
ATOM 3321 C C . PRO A 1 420 ? 10.236 1.288 -28.307 1.00 95.44 420 PRO A C 1
ATOM 3323 O O . PRO A 1 420 ? 10.298 2.252 -29.071 1.00 95.44 420 PRO A O 1
ATOM 3326 N N . GLU A 1 421 ? 9.335 1.225 -27.328 1.00 94.88 421 GLU A N 1
ATOM 3327 C CA . GLU A 1 421 ? 8.277 2.205 -27.078 1.00 94.88 421 GLU A CA 1
ATOM 3328 C C . GLU A 1 421 ? 8.821 3.586 -26.682 1.00 94.88 421 GLU A C 1
ATOM 3330 O O . GLU A 1 421 ? 8.127 4.588 -26.848 1.00 94.88 421 GLU A O 1
ATOM 3335 N N . GLU A 1 422 ? 10.078 3.675 -26.233 1.00 95.19 422 GLU A N 1
ATOM 3336 C CA . GLU A 1 422 ? 10.745 4.942 -25.903 1.00 95.19 422 GLU A CA 1
ATOM 3337 C C . GLU A 1 422 ? 10.771 5.912 -27.102 1.00 95.19 422 GLU A C 1
ATOM 3339 O O . GLU A 1 422 ? 10.775 7.134 -26.931 1.00 95.19 422 GLU A O 1
ATOM 3344 N N . THR A 1 423 ? 10.689 5.373 -28.325 1.00 94.94 423 THR A N 1
ATOM 3345 C CA . THR A 1 423 ? 10.590 6.147 -29.572 1.00 94.94 423 THR A CA 1
ATOM 3346 C C . THR A 1 423 ? 9.343 7.014 -29.685 1.00 94.94 423 THR A C 1
ATOM 3348 O O . THR A 1 423 ? 9.346 7.992 -30.434 1.00 94.94 423 THR A O 1
ATOM 3351 N N . LEU A 1 424 ? 8.293 6.677 -28.935 1.00 93.56 424 LEU A N 1
ATOM 3352 C CA . LEU A 1 424 ? 7.034 7.414 -28.864 1.00 93.56 424 LEU A CA 1
ATOM 3353 C C . LEU A 1 424 ? 6.966 8.333 -27.634 1.00 93.56 424 LEU A C 1
ATOM 3355 O O . LEU A 1 424 ? 6.010 9.096 -27.504 1.00 93.56 424 LEU A O 1
ATOM 3359 N N . VAL A 1 425 ? 7.968 8.263 -26.750 1.00 93.81 425 VAL A N 1
ATOM 3360 C CA . VAL A 1 425 ? 8.020 8.977 -25.468 1.00 93.81 425 VAL A CA 1
ATOM 3361 C C . VAL A 1 425 ? 9.093 10.068 -25.511 1.00 93.81 425 VAL A C 1
ATOM 3363 O O . VAL A 1 425 ? 8.778 11.214 -25.828 1.00 93.81 425 VAL A O 1
ATOM 3366 N N . SER A 1 426 ? 10.363 9.730 -25.253 1.00 92.44 426 SER A N 1
ATOM 3367 C CA . SER A 1 426 ? 11.474 10.698 -25.248 1.00 92.44 426 SER A CA 1
ATOM 3368 C C . SER A 1 426 ? 12.195 10.834 -26.593 1.00 92.44 426 SER A C 1
ATOM 3370 O O . SER A 1 426 ? 13.009 11.738 -26.765 1.00 92.44 426 SER A O 1
ATOM 3372 N N . LYS A 1 427 ? 11.860 9.974 -27.561 1.00 94.06 427 LYS A N 1
ATOM 3373 C CA . LYS A 1 427 ? 12.377 9.979 -28.938 1.00 94.06 427 LYS A CA 1
ATOM 3374 C C . LYS A 1 427 ? 13.915 9.916 -29.087 1.00 94.06 427 LYS A C 1
ATOM 3376 O O . LYS A 1 427 ? 14.480 10.611 -29.933 1.00 94.06 427 LYS A O 1
ATOM 3381 N N . PRO A 1 428 ? 14.625 9.049 -28.342 1.00 94.19 428 PRO A N 1
ATOM 3382 C CA . PRO A 1 428 ? 16.090 8.976 -28.385 1.00 94.19 428 PRO A CA 1
ATOM 3383 C C . PRO A 1 428 ? 16.655 8.518 -29.740 1.00 94.19 428 PRO A C 1
ATOM 3385 O O . PRO A 1 428 ? 17.827 8.750 -30.033 1.00 94.19 428 PRO A O 1
ATOM 3388 N N . GLN A 1 429 ? 15.834 7.898 -30.594 1.00 95.25 429 GLN A N 1
ATOM 3389 C CA . GLN A 1 429 ? 16.203 7.511 -31.955 1.00 95.25 429 GLN A CA 1
ATOM 3390 C C . GLN A 1 429 ? 16.610 8.698 -32.832 1.00 95.25 429 GLN A C 1
ATOM 3392 O O . GLN A 1 429 ? 17.356 8.507 -33.788 1.00 95.25 429 GLN A O 1
ATOM 3397 N N . GLU A 1 430 ? 16.139 9.910 -32.521 1.00 93.88 430 GLU A N 1
ATOM 3398 C CA . GLU A 1 430 ? 16.467 11.123 -33.280 1.00 93.88 430 GLU A CA 1
ATOM 3399 C C . GLU A 1 430 ? 17.951 11.511 -33.139 1.00 93.88 430 GLU A C 1
ATOM 3401 O O . GLU A 1 430 ? 18.491 12.197 -34.003 1.00 93.88 430 GLU A O 1
ATOM 3406 N N . CYS A 1 431 ? 18.641 11.009 -32.108 1.00 94.62 431 CYS A N 1
ATOM 3407 C CA . CYS A 1 431 ? 20.075 11.225 -31.896 1.00 94.62 431 CYS A CA 1
ATOM 3408 C C . CYS A 1 431 ? 20.967 10.197 -32.607 1.00 94.62 431 CYS A C 1
ATOM 3410 O O . CYS A 1 431 ? 22.192 10.261 -32.481 1.00 94.62 431 CYS A O 1
ATOM 3412 N N . LEU A 1 432 ? 20.402 9.205 -33.302 1.00 95.19 432 LEU A N 1
ATOM 3413 C CA . LEU A 1 432 ? 21.201 8.189 -33.982 1.00 95.19 432 LEU A CA 1
ATOM 3414 C C . LEU A 1 432 ? 21.843 8.746 -35.253 1.00 95.19 432 LEU A C 1
ATOM 3416 O O . LEU A 1 432 ? 21.194 9.378 -36.087 1.00 95.19 432 LEU A O 1
ATOM 3420 N N . LYS A 1 433 ? 23.126 8.439 -35.444 1.00 93.12 433 LYS A N 1
ATOM 3421 C CA . LYS A 1 433 ? 23.826 8.729 -36.696 1.00 93.12 433 LYS A CA 1
ATOM 3422 C C . LYS A 1 433 ? 23.261 7.896 -37.858 1.00 93.12 433 LYS A C 1
ATOM 3424 O O . LYS A 1 433 ? 22.759 6.789 -37.632 1.00 93.12 433 LYS A O 1
ATOM 3429 N N . PRO A 1 434 ? 23.400 8.378 -39.110 1.00 89.25 434 PRO A N 1
ATOM 3430 C CA . PRO A 1 434 ? 22.989 7.627 -40.292 1.00 89.25 434 PRO A CA 1
ATOM 3431 C C . PRO A 1 434 ? 23.579 6.211 -40.311 1.00 89.25 434 PRO A C 1
ATOM 3433 O O . PRO A 1 434 ? 24.754 6.023 -40.001 1.00 89.25 434 PRO A O 1
ATOM 3436 N N . GLY A 1 435 ? 22.757 5.226 -40.681 1.00 84.25 435 GLY A N 1
ATOM 3437 C CA . GLY A 1 435 ? 23.122 3.802 -40.677 1.00 84.25 435 GLY A CA 1
ATOM 3438 C C . GLY A 1 435 ? 22.751 3.054 -39.391 1.00 84.25 435 GLY A C 1
ATOM 3439 O O . GLY A 1 435 ? 22.753 1.827 -39.391 1.00 84.25 435 GLY A O 1
ATOM 3440 N N . GLY A 1 436 ? 22.381 3.766 -38.320 1.00 90.81 436 GLY A N 1
ATOM 3441 C CA . GLY A 1 436 ? 21.832 3.171 -37.102 1.00 90.81 436 GLY A CA 1
ATOM 3442 C C . GLY A 1 436 ? 20.307 3.072 -37.094 1.00 90.81 436 GLY A C 1
ATOM 3443 O O . GLY A 1 436 ? 19.616 3.822 -37.782 1.00 90.81 436 GLY A O 1
ATOM 3444 N N . ARG A 1 437 ? 19.779 2.170 -36.262 1.00 94.69 437 ARG A N 1
ATOM 3445 C CA . ARG A 1 437 ? 18.352 2.087 -35.920 1.00 94.69 437 ARG A CA 1
ATOM 3446 C C . ARG A 1 437 ? 18.147 1.909 -34.418 1.00 94.69 437 ARG A C 1
ATOM 3448 O O . ARG A 1 437 ? 19.049 1.463 -33.709 1.00 94.69 437 ARG A O 1
ATOM 3455 N N . TRP A 1 438 ? 16.949 2.244 -33.947 1.00 96.06 438 TRP A N 1
ATOM 3456 C CA . TRP A 1 438 ? 16.537 1.968 -32.571 1.00 96.06 438 TRP A CA 1
ATOM 3457 C C . TRP A 1 438 ? 16.124 0.500 -32.388 1.00 96.06 438 TRP A C 1
ATOM 3459 O O . TRP A 1 438 ? 16.029 -0.254 -33.359 1.00 96.06 438 TRP A O 1
ATOM 3469 N N . PHE A 1 439 ? 15.905 0.104 -31.135 1.00 96.25 439 PHE A N 1
ATOM 3470 C CA . PHE A 1 439 ? 15.475 -1.239 -30.752 1.00 96.25 439 PHE A CA 1
ATOM 3471 C C . PHE A 1 439 ? 14.088 -1.588 -31.306 1.00 96.25 439 PHE A C 1
ATOM 3473 O O . PHE A 1 439 ? 13.192 -0.746 -31.327 1.00 96.25 439 PHE A O 1
ATOM 3480 N N . GLU A 1 440 ? 13.905 -2.857 -31.667 1.00 95.06 440 GLU A N 1
ATOM 3481 C CA . GLU A 1 440 ? 12.629 -3.476 -32.038 1.00 95.06 440 GLU A CA 1
ATOM 3482 C C . GLU A 1 440 ? 12.308 -4.643 -31.087 1.00 95.06 440 GLU A C 1
ATOM 3484 O O . GLU A 1 440 ? 13.196 -5.183 -30.428 1.00 95.06 440 GLU A O 1
ATOM 3489 N N . SER A 1 441 ? 11.045 -5.079 -31.008 1.00 88.94 441 SER A N 1
ATOM 3490 C CA . SER A 1 441 ? 10.599 -6.093 -30.031 1.00 88.94 441 SER A CA 1
ATOM 3491 C C . SER A 1 441 ? 11.301 -7.457 -30.149 1.00 88.94 441 SER A C 1
ATOM 3493 O O . SER A 1 441 ? 11.300 -8.221 -29.187 1.00 88.94 441 SER A O 1
ATOM 3495 N N . GLY A 1 442 ? 11.888 -7.770 -31.309 1.00 89.50 442 GLY A N 1
ATOM 3496 C CA . GLY A 1 442 ? 12.656 -8.999 -31.546 1.00 89.50 442 GLY A CA 1
ATOM 3497 C C . GLY A 1 442 ? 14.163 -8.870 -31.304 1.00 89.50 442 GLY A C 1
ATOM 3498 O O . GLY A 1 442 ? 14.893 -9.846 -31.479 1.00 89.50 442 GLY A O 1
ATOM 3499 N N . ASP A 1 443 ? 14.659 -7.684 -30.941 1.00 92.50 443 ASP A N 1
ATOM 3500 C CA . ASP A 1 443 ? 16.076 -7.503 -30.653 1.00 92.50 443 ASP A CA 1
ATOM 3501 C C . ASP A 1 443 ? 16.431 -8.075 -29.282 1.00 92.50 443 ASP A C 1
ATOM 3503 O O . ASP A 1 443 ? 16.013 -7.589 -28.231 1.00 92.50 443 ASP A O 1
ATOM 3507 N N . HIS A 1 444 ? 17.281 -9.094 -29.302 1.00 91.19 444 HIS A N 1
ATOM 3508 C CA . HIS A 1 444 ? 17.891 -9.667 -28.113 1.00 91.19 444 HIS A CA 1
ATOM 3509 C C . HIS A 1 444 ? 19.391 -9.397 -28.136 1.00 91.19 444 HIS A C 1
ATOM 3511 O O . HIS A 1 444 ? 20.009 -9.447 -29.199 1.00 91.19 444 HIS A O 1
ATOM 3517 N N . LEU A 1 445 ? 19.975 -9.135 -26.961 1.00 94.00 445 LEU A N 1
ATOM 3518 C CA . LEU A 1 445 ? 21.414 -8.889 -26.805 1.00 94.00 445 LEU A CA 1
ATOM 3519 C C . LEU A 1 445 ? 21.933 -7.855 -27.817 1.00 94.00 445 LEU A C 1
ATOM 3521 O O . LEU A 1 445 ? 22.834 -8.114 -28.612 1.00 94.00 445 LEU A O 1
ATOM 3525 N N . ALA A 1 446 ? 21.324 -6.676 -27.801 1.00 95.94 446 ALA A N 1
ATOM 3526 C CA . ALA A 1 446 ? 21.648 -5.585 -28.701 1.00 95.94 446 ALA A CA 1
ATOM 3527 C C . ALA A 1 446 ? 21.876 -4.289 -27.920 1.00 95.94 446 ALA A C 1
ATOM 3529 O O . ALA A 1 446 ? 21.333 -4.111 -26.830 1.00 95.94 446 ALA A O 1
ATOM 3530 N N . CYS A 1 447 ? 22.677 -3.380 -28.469 1.00 96.69 447 CYS A N 1
ATOM 3531 C CA . CYS A 1 447 ? 22.976 -2.102 -27.836 1.00 96.69 447 CYS A CA 1
ATOM 3532 C C . CYS A 1 447 ? 23.107 -0.960 -28.847 1.00 96.69 447 CYS A C 1
ATOM 3534 O O . CYS A 1 447 ? 23.465 -1.155 -30.010 1.00 96.69 447 CYS A O 1
ATOM 3536 N N . VAL A 1 448 ? 22.885 0.255 -28.359 1.00 96.38 448 VAL A N 1
ATOM 3537 C CA . VAL A 1 448 ? 23.285 1.505 -29.009 1.00 96.38 448 VAL A CA 1
ATOM 3538 C C . VAL A 1 448 ? 24.465 2.056 -28.218 1.00 96.38 448 VAL A C 1
ATOM 3540 O O . VAL A 1 448 ? 24.429 2.061 -26.987 1.00 96.38 448 VAL A O 1
ATOM 3543 N N . VAL A 1 449 ? 25.519 2.490 -28.907 1.00 95.75 449 VAL A N 1
ATOM 3544 C CA . VAL A 1 449 ? 26.730 3.023 -28.262 1.00 95.75 449 VAL A CA 1
ATOM 3545 C C . VAL A 1 449 ? 26.836 4.538 -28.474 1.00 95.75 449 VAL A C 1
ATOM 3547 O O . VAL A 1 449 ? 26.547 5.010 -29.573 1.00 95.75 449 VAL A O 1
ATOM 3550 N N . PRO A 1 450 ? 27.258 5.328 -27.471 1.00 95.31 450 PRO A N 1
ATOM 3551 C CA . PRO A 1 450 ? 27.568 6.742 -27.673 1.00 95.31 450 PRO A CA 1
ATOM 3552 C C . PRO A 1 450 ? 28.748 6.933 -28.631 1.00 95.31 450 PRO A C 1
ATOM 3554 O O . PRO A 1 450 ? 29.649 6.091 -28.694 1.00 95.31 450 PRO A O 1
ATOM 3557 N N . GLN A 1 451 ? 28.787 8.067 -29.328 1.00 94.81 451 GLN A N 1
ATOM 3558 C CA . GLN A 1 451 ? 29.827 8.391 -30.304 1.00 94.81 451 GLN A CA 1
ATOM 3559 C C . GLN A 1 451 ? 31.250 8.235 -29.745 1.00 94.81 451 GLN A C 1
ATOM 3561 O O . GLN A 1 451 ? 32.083 7.588 -30.375 1.00 94.81 451 GLN A O 1
ATOM 3566 N N . GLU A 1 452 ? 31.524 8.759 -28.549 1.00 92.81 452 GLU A N 1
ATOM 3567 C CA . GLU A 1 452 ? 32.859 8.676 -27.930 1.00 92.81 452 GLU A CA 1
ATOM 3568 C C . GLU A 1 452 ? 33.303 7.226 -27.666 1.00 92.81 452 GLU A C 1
ATOM 3570 O O . GLU A 1 452 ? 34.489 6.890 -27.743 1.00 92.81 452 GLU A O 1
ATOM 3575 N N . MET A 1 453 ? 32.346 6.348 -27.348 1.00 94.81 453 MET A N 1
ATOM 3576 C CA . MET A 1 453 ? 32.601 4.922 -27.155 1.00 94.81 453 MET A CA 1
ATOM 3577 C C . MET A 1 453 ? 32.871 4.242 -28.498 1.00 94.81 453 MET A C 1
ATOM 3579 O O . MET A 1 453 ? 33.815 3.459 -28.604 1.00 94.81 453 MET A O 1
ATOM 3583 N N . ALA A 1 454 ? 32.083 4.565 -29.527 1.00 95.12 454 ALA A N 1
ATOM 3584 C CA . ALA A 1 454 ? 32.281 4.043 -30.874 1.00 95.12 454 ALA A CA 1
ATOM 3585 C C . ALA A 1 454 ? 33.672 4.403 -31.422 1.00 95.12 454 ALA A C 1
ATOM 3587 O O . ALA A 1 454 ? 34.366 3.526 -31.934 1.00 95.12 454 ALA A O 1
ATOM 3588 N N . GLU A 1 455 ? 34.118 5.648 -31.238 1.00 94.88 455 GLU A N 1
ATOM 3589 C CA . GLU A 1 455 ? 35.441 6.119 -31.665 1.00 94.88 455 GLU A CA 1
ATOM 3590 C C . GLU A 1 455 ? 36.579 5.344 -30.981 1.00 94.88 455 GLU A C 1
ATOM 3592 O O . GLU A 1 455 ? 37.475 4.835 -31.657 1.00 94.88 455 GLU A O 1
ATOM 3597 N N . LYS A 1 456 ? 36.516 5.162 -29.653 1.00 95.25 456 LYS A N 1
ATOM 3598 C CA . LYS A 1 456 ? 37.530 4.398 -28.898 1.00 95.25 456 LYS A CA 1
ATOM 3599 C C . LYS A 1 456 ? 37.526 2.898 -29.204 1.00 95.25 456 LYS A C 1
ATOM 3601 O O . LYS A 1 456 ? 38.576 2.262 -29.133 1.00 95.25 456 LYS A O 1
ATOM 3606 N N . LEU A 1 457 ? 36.371 2.329 -29.548 1.00 95.31 457 LEU A N 1
ATOM 3607 C CA . LEU A 1 457 ? 36.232 0.923 -29.950 1.00 95.31 457 LEU A CA 1
ATOM 3608 C C . LEU A 1 457 ? 36.403 0.712 -31.468 1.00 95.31 457 LEU A C 1
ATOM 3610 O O . LEU A 1 457 ? 36.220 -0.405 -31.963 1.00 95.31 457 LEU A O 1
ATOM 3614 N N . GLY A 1 458 ? 36.738 1.766 -32.221 1.00 94.38 458 GLY A N 1
ATOM 3615 C CA . GLY A 1 458 ? 36.953 1.717 -33.667 1.00 94.38 458 GLY A CA 1
ATOM 3616 C C . GLY A 1 458 ? 35.722 1.281 -34.471 1.00 94.38 458 GLY A C 1
ATOM 3617 O O . GLY A 1 458 ? 35.870 0.582 -35.473 1.00 94.38 458 GLY A O 1
ATOM 3618 N N . ILE A 1 459 ? 34.511 1.592 -34.002 1.00 94.50 459 ILE A N 1
ATOM 3619 C CA . ILE A 1 459 ? 33.239 1.259 -34.659 1.00 94.50 459 ILE A CA 1
ATOM 3620 C C . ILE A 1 459 ? 32.853 2.413 -35.584 1.00 94.50 459 ILE A C 1
ATOM 3622 O O . ILE A 1 459 ? 32.627 3.531 -35.118 1.00 94.50 459 ILE A O 1
ATOM 3626 N N . LYS A 1 460 ? 32.765 2.151 -36.891 1.00 92.75 460 LYS A N 1
ATOM 3627 C CA . LYS A 1 460 ? 32.306 3.142 -37.871 1.00 92.75 460 LYS A CA 1
ATOM 3628 C C . LYS A 1 460 ? 30.795 3.015 -38.105 1.00 92.75 460 LYS A C 1
ATOM 3630 O O . LYS A 1 460 ? 30.252 1.929 -37.912 1.00 92.75 460 LYS A O 1
ATOM 3635 N N . PRO A 1 461 ? 30.111 4.077 -38.573 1.00 90.75 461 PRO A N 1
ATOM 3636 C CA . PRO A 1 461 ? 28.688 4.006 -38.926 1.00 90.75 461 PRO A CA 1
ATOM 3637 C C . PRO A 1 461 ? 28.348 2.892 -39.931 1.00 90.75 461 PRO A C 1
ATOM 3639 O O . PRO A 1 461 ? 27.277 2.305 -39.857 1.00 90.75 461 PRO A O 1
ATOM 3642 N N . GLU A 1 462 ? 29.279 2.559 -40.826 1.00 89.69 462 GLU A N 1
ATOM 3643 C CA . GLU A 1 462 ? 29.141 1.489 -41.827 1.00 89.69 462 GLU A CA 1
ATOM 3644 C C . GLU A 1 462 ? 29.170 0.072 -41.220 1.00 89.69 462 GLU A C 1
ATOM 3646 O O . GLU A 1 462 ? 28.627 -0.862 -41.805 1.00 89.69 462 GLU A O 1
ATOM 3651 N N . ASP A 1 463 ? 29.779 -0.094 -40.039 1.00 89.19 463 ASP A N 1
ATOM 3652 C CA . ASP A 1 463 ? 29.911 -1.389 -39.353 1.00 89.19 463 ASP A CA 1
ATOM 3653 C C . ASP A 1 463 ? 28.664 -1.743 -38.517 1.00 89.19 463 ASP A C 1
ATOM 3655 O O . ASP A 1 463 ? 28.539 -2.858 -37.987 1.00 89.19 463 ASP A O 1
ATOM 3659 N N . VAL A 1 464 ? 27.753 -0.780 -38.349 1.00 92.12 464 VAL A N 1
ATOM 3660 C CA . VAL A 1 464 ? 26.554 -0.905 -37.518 1.00 92.12 464 VAL A CA 1
ATOM 3661 C C . VAL A 1 464 ? 25.649 -2.021 -38.052 1.00 92.12 464 VAL A C 1
ATOM 3663 O O . VAL A 1 464 ? 25.472 -2.200 -39.253 1.00 92.12 464 VAL A O 1
ATOM 3666 N N . GLY A 1 465 ? 25.104 -2.828 -37.143 1.00 89.38 465 GLY A N 1
ATOM 3667 C CA . GLY A 1 465 ? 24.297 -4.011 -37.450 1.00 89.38 465 GLY A CA 1
ATOM 3668 C C . GLY A 1 465 ? 25.103 -5.302 -37.625 1.00 89.38 465 GLY A C 1
ATOM 3669 O O . GLY A 1 465 ? 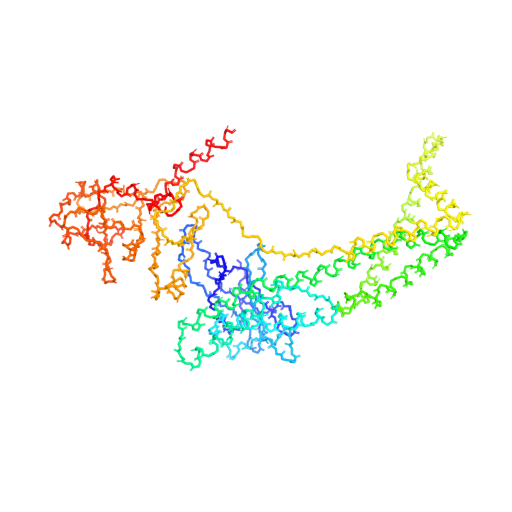24.557 -6.377 -37.382 1.00 89.38 465 GLY A O 1
ATOM 3670 N N . ASN A 1 466 ? 26.396 -5.219 -37.962 1.00 91.62 466 ASN A N 1
ATOM 3671 C CA . ASN A 1 466 ? 27.265 -6.390 -38.161 1.00 91.62 466 ASN A CA 1
ATOM 3672 C C . ASN A 1 466 ? 28.338 -6.547 -37.073 1.00 91.62 466 ASN A C 1
ATOM 3674 O O . ASN A 1 466 ? 28.919 -7.624 -36.913 1.00 91.62 466 ASN A O 1
ATOM 3678 N N . VAL A 1 467 ? 28.605 -5.491 -36.302 1.00 95.00 467 VAL A N 1
ATOM 3679 C CA . VAL A 1 467 ? 29.612 -5.504 -35.239 1.00 95.00 467 VAL A CA 1
ATOM 3680 C C . VAL A 1 467 ? 29.014 -5.846 -33.874 1.00 95.00 467 VAL A C 1
ATOM 3682 O O . VAL A 1 467 ? 27.854 -5.549 -33.582 1.00 95.00 467 VAL A O 1
ATOM 3685 N N . HIS A 1 468 ? 29.840 -6.449 -33.021 1.00 96.31 468 HIS A N 1
ATOM 3686 C CA . HIS A 1 468 ? 29.478 -6.812 -31.657 1.00 96.31 468 HIS A CA 1
ATOM 3687 C C . HIS A 1 468 ? 30.485 -6.251 -30.649 1.00 96.31 468 HIS A C 1
ATOM 3689 O O . HIS A 1 468 ? 31.677 -6.130 -30.947 1.00 96.31 468 HIS A O 1
ATOM 3695 N N . VAL A 1 469 ? 29.998 -5.939 -29.451 1.00 96.75 469 VAL A N 1
ATOM 3696 C CA . VAL A 1 469 ? 30.798 -5.561 -28.278 1.00 96.75 469 VAL A CA 1
ATOM 3697 C C . VAL A 1 469 ? 30.531 -6.545 -27.142 1.00 96.75 469 VAL A C 1
ATOM 3699 O O . VAL A 1 469 ? 29.432 -7.070 -27.020 1.00 96.75 469 VAL A O 1
ATOM 3702 N N . SER A 1 470 ? 31.530 -6.819 -26.312 1.00 95.75 470 SER A N 1
ATOM 3703 C CA . SER A 1 470 ? 31.421 -7.726 -25.171 1.00 95.75 470 SER A CA 1
ATOM 3704 C C . SER A 1 470 ? 31.285 -6.945 -23.869 1.00 95.75 470 SER A C 1
ATOM 3706 O O . SER A 1 470 ? 32.119 -6.085 -23.567 1.00 95.75 470 SER A O 1
ATOM 3708 N N . VAL A 1 471 ? 30.250 -7.278 -23.097 1.00 93.44 471 VAL A N 1
ATOM 3709 C CA . VAL A 1 471 ? 29.959 -6.729 -21.767 1.00 93.44 471 VAL A CA 1
ATOM 3710 C C . VAL A 1 471 ? 29.613 -7.893 -20.838 1.00 93.44 471 VAL A C 1
ATOM 3712 O O . VAL A 1 471 ? 28.768 -8.716 -21.173 1.00 93.44 471 VAL A O 1
ATOM 3715 N N . PHE A 1 472 ? 30.293 -8.017 -19.693 1.00 89.50 472 PHE A N 1
ATOM 3716 C CA . PHE A 1 472 ? 30.151 -9.162 -18.767 1.00 89.50 472 PHE A CA 1
ATOM 3717 C C . PHE A 1 472 ? 30.294 -10.544 -19.437 1.00 89.50 472 PHE A C 1
ATOM 3719 O O . PHE A 1 472 ? 29.638 -11.507 -19.048 1.00 89.50 472 PHE A O 1
ATOM 3726 N N . GLY A 1 473 ? 31.123 -10.644 -20.481 1.00 89.38 473 GLY A N 1
ATOM 3727 C CA . GLY A 1 473 ? 31.283 -11.872 -21.269 1.00 89.38 473 GLY A CA 1
ATOM 3728 C C . GLY A 1 473 ? 30.123 -12.172 -22.228 1.00 89.38 473 GLY A C 1
ATOM 3729 O O . GLY A 1 473 ? 30.144 -13.202 -22.896 1.00 89.38 473 GLY A O 1
ATOM 3730 N N . THR A 1 474 ? 29.134 -11.281 -22.326 1.00 94.44 474 THR A N 1
ATOM 3731 C CA . THR A 1 474 ? 27.999 -11.383 -23.249 1.00 94.44 474 THR A CA 1
ATOM 3732 C C . THR A 1 474 ? 28.243 -10.519 -24.482 1.00 94.44 474 THR A C 1
ATOM 3734 O O . THR A 1 474 ? 28.600 -9.348 -24.366 1.00 94.44 474 THR A O 1
ATOM 3737 N N . SER A 1 475 ? 28.036 -11.096 -25.666 1.00 95.94 475 SER A N 1
ATOM 3738 C CA . SER A 1 475 ? 28.175 -10.398 -26.946 1.00 95.94 475 SER A CA 1
ATOM 3739 C C . SER A 1 475 ? 26.891 -9.638 -27.283 1.00 95.94 475 SER A C 1
ATOM 3741 O O . SER A 1 475 ? 25.833 -10.252 -27.411 1.00 95.94 475 SER A O 1
ATOM 3743 N N . LEU A 1 476 ? 26.987 -8.317 -27.424 1.00 96.69 476 LEU A N 1
ATOM 3744 C CA . LEU A 1 476 ? 25.895 -7.417 -27.781 1.00 96.69 476 LEU A CA 1
ATOM 3745 C C . LEU A 1 476 ? 26.084 -6.895 -29.207 1.00 96.69 476 LEU A C 1
ATOM 3747 O O . LEU A 1 476 ? 27.132 -6.332 -29.529 1.00 96.69 476 LEU A O 1
ATOM 3751 N N . ARG A 1 477 ? 25.067 -7.045 -30.058 1.00 96.88 477 ARG A N 1
ATOM 3752 C CA . ARG A 1 477 ? 25.061 -6.487 -31.417 1.00 96.88 477 ARG A CA 1
ATOM 3753 C C . ARG A 1 477 ? 24.858 -4.975 -31.373 1.00 96.88 477 ARG A C 1
ATOM 3755 O O . ARG A 1 477 ? 23.884 -4.501 -30.793 1.00 96.88 477 ARG A O 1
ATOM 3762 N N . VAL A 1 478 ? 25.727 -4.215 -32.032 1.00 97.25 478 VAL A N 1
ATOM 3763 C CA . VAL A 1 478 ? 25.604 -2.751 -32.084 1.00 97.25 478 VAL A CA 1
ATOM 3764 C C . VAL A 1 478 ? 24.614 -2.356 -33.178 1.00 97.25 478 VAL A C 1
ATOM 3766 O O . VAL A 1 478 ? 24.879 -2.581 -34.356 1.00 97.25 478 VAL A O 1
ATOM 3769 N N . LEU A 1 479 ? 23.480 -1.765 -32.797 1.00 96.56 479 LEU A N 1
ATOM 3770 C CA . LEU A 1 479 ? 22.399 -1.357 -33.710 1.00 96.56 479 LEU A CA 1
ATOM 3771 C C . LEU A 1 479 ? 22.467 0.109 -34.139 1.00 96.56 479 LEU A C 1
ATOM 3773 O O . LEU A 1 479 ? 21.848 0.486 -35.131 1.00 96.56 479 LEU A O 1
ATOM 3777 N N . GLY A 1 480 ? 23.213 0.936 -33.410 1.00 96.06 480 GLY A N 1
ATOM 3778 C CA . GLY A 1 480 ? 23.319 2.361 -33.691 1.00 96.06 480 GLY A CA 1
ATOM 3779 C C . GLY A 1 480 ? 24.450 3.029 -32.925 1.00 96.06 480 GLY A C 1
ATOM 3780 O O . GLY A 1 480 ? 24.894 2.535 -31.885 1.00 96.06 480 GLY A O 1
ATOM 3781 N N . ILE A 1 481 ? 24.889 4.172 -33.453 1.00 97.00 481 ILE A N 1
ATOM 3782 C CA . ILE A 1 481 ? 25.793 5.103 -32.775 1.00 97.00 481 ILE A CA 1
ATOM 3783 C C . ILE A 1 481 ? 24.985 6.361 -32.458 1.00 97.00 481 ILE A C 1
ATOM 3785 O O . ILE A 1 481 ? 24.484 7.002 -33.381 1.00 97.00 481 ILE A O 1
ATOM 3789 N N . ALA A 1 482 ? 24.849 6.700 -31.179 1.00 96.25 482 ALA A N 1
ATOM 3790 C CA . ALA A 1 482 ? 24.151 7.904 -30.736 1.00 96.25 482 ALA A CA 1
ATOM 3791 C C . ALA A 1 482 ? 25.115 9.093 -30.642 1.00 96.25 482 ALA A C 1
ATOM 3793 O O . ALA A 1 482 ? 26.222 8.958 -30.115 1.00 96.25 482 ALA A O 1
ATOM 3794 N N . ASP A 1 483 ? 24.692 10.257 -31.128 1.00 95.38 483 ASP A N 1
ATOM 3795 C CA . ASP A 1 483 ? 25.385 11.520 -30.895 1.00 95.38 483 ASP A CA 1
ATOM 3796 C C . ASP A 1 483 ? 25.328 11.876 -29.401 1.00 95.38 483 ASP A C 1
ATOM 3798 O O . ASP A 1 483 ? 24.250 11.998 -28.812 1.00 95.38 483 ASP A O 1
ATOM 3802 N N . SER A 1 484 ? 26.502 11.987 -28.773 1.00 91.12 484 SER A N 1
ATOM 3803 C CA . SER A 1 484 ? 26.620 12.196 -27.328 1.00 91.12 484 SER A CA 1
ATOM 3804 C C . SER A 1 484 ? 26.053 13.542 -26.872 1.00 91.12 484 SER A C 1
ATOM 3806 O O . SER A 1 484 ? 25.553 13.629 -25.749 1.00 91.12 484 SER A O 1
ATOM 3808 N N . ASP A 1 485 ? 26.150 14.586 -27.698 1.00 91.38 485 ASP A N 1
ATOM 3809 C CA . ASP A 1 485 ? 25.739 15.940 -27.325 1.00 91.38 485 ASP A CA 1
ATOM 3810 C C . ASP A 1 485 ? 24.238 16.133 -27.522 1.00 91.38 485 ASP A C 1
ATOM 3812 O O . ASP A 1 485 ? 23.586 16.752 -26.680 1.00 91.38 485 ASP A O 1
ATOM 3816 N N . GLU A 1 486 ? 23.668 15.560 -28.582 1.00 92.81 486 GLU A N 1
ATOM 3817 C CA . GLU A 1 486 ? 22.217 15.568 -28.783 1.00 92.81 486 GLU A CA 1
ATOM 3818 C C . GLU A 1 486 ? 21.498 14.700 -27.742 1.00 92.81 486 GLU A C 1
ATOM 3820 O O . GLU A 1 486 ? 20.505 15.140 -27.161 1.00 92.81 486 GLU A O 1
ATOM 3825 N N . LEU A 1 487 ? 22.040 13.521 -27.403 1.00 91.00 487 LEU A N 1
ATOM 3826 C CA . LEU A 1 487 ? 21.427 12.637 -26.405 1.00 91.00 487 LEU A CA 1
ATOM 3827 C C . LEU A 1 487 ? 21.345 13.291 -25.014 1.00 91.00 487 LEU A C 1
ATOM 3829 O O . LEU A 1 487 ? 20.345 13.131 -24.318 1.00 91.00 487 LEU A O 1
ATOM 3833 N N . LYS A 1 488 ? 22.360 14.075 -24.619 1.00 89.44 488 LYS A N 1
ATOM 3834 C CA . LYS A 1 488 ? 22.382 14.817 -23.340 1.00 89.44 488 LYS A CA 1
ATOM 3835 C C . LYS A 1 488 ? 21.359 15.958 -23.269 1.00 89.44 488 LYS A C 1
ATOM 3837 O O . LYS A 1 488 ? 21.053 16.418 -22.171 1.00 89.44 488 LYS A O 1
ATOM 3842 N N . LYS A 1 489 ? 20.855 16.443 -24.410 1.00 90.75 489 LYS A N 1
ATOM 3843 C CA . LYS A 1 489 ? 19.833 17.507 -24.479 1.00 90.75 489 LYS A CA 1
ATOM 3844 C C . LYS A 1 489 ? 18.408 16.962 -24.371 1.00 90.75 489 LYS A C 1
ATOM 3846 O O . LYS A 1 489 ? 17.465 17.739 -24.179 1.00 90.75 489 LYS A O 1
ATOM 3851 N N . ILE A 1 490 ? 18.228 15.647 -24.510 1.00 91.75 490 ILE A N 1
ATOM 3852 C CA . ILE A 1 490 ? 16.928 15.019 -24.299 1.00 91.75 490 ILE A CA 1
ATOM 3853 C C . ILE A 1 490 ? 16.636 15.013 -22.799 1.00 91.75 490 ILE A C 1
ATOM 3855 O O . ILE A 1 490 ? 17.355 14.410 -22.004 1.00 91.75 490 ILE A O 1
ATOM 3859 N N . GLU A 1 491 ? 15.540 15.674 -22.435 1.00 90.50 491 GLU A N 1
ATOM 3860 C CA . GLU A 1 491 ? 15.043 15.714 -21.059 1.00 90.50 491 GLU A CA 1
ATOM 3861 C C . GLU A 1 491 ? 13.656 15.084 -21.031 1.00 90.50 491 GLU A C 1
ATOM 3863 O O . GLU A 1 491 ? 12.913 15.162 -22.016 1.00 90.50 491 GLU A O 1
ATOM 3868 N N . ASP A 1 492 ? 13.311 14.483 -19.903 1.00 91.50 492 ASP A N 1
ATOM 3869 C CA . ASP A 1 492 ? 12.001 13.899 -19.666 1.00 91.50 492 ASP A CA 1
ATOM 3870 C C . ASP A 1 492 ? 10.991 14.943 -19.137 1.00 91.50 492 ASP A C 1
ATOM 3872 O O . ASP A 1 492 ? 11.294 16.132 -19.018 1.00 91.50 492 ASP A O 1
ATOM 3876 N N . ILE A 1 493 ? 9.762 14.528 -18.810 1.00 91.12 493 ILE A N 1
ATOM 3877 C CA . ILE A 1 493 ? 8.699 15.422 -18.315 1.00 91.12 493 ILE A CA 1
ATOM 3878 C C . ILE A 1 493 ? 9.037 16.117 -16.994 1.00 91.12 493 ILE A C 1
ATOM 3880 O O . ILE A 1 493 ? 8.399 17.115 -16.655 1.00 91.12 493 ILE A O 1
ATOM 3884 N N . ASP A 1 494 ? 9.997 15.590 -16.236 1.00 88.25 494 ASP A N 1
ATOM 3885 C CA . ASP A 1 494 ? 10.482 16.204 -15.006 1.00 88.25 494 ASP A CA 1
ATOM 3886 C C . ASP A 1 494 ? 11.619 17.215 -15.236 1.00 88.25 494 ASP A C 1
ATOM 3888 O O . ASP A 1 494 ? 12.007 17.911 -14.297 1.00 88.25 494 ASP A O 1
ATOM 3892 N N . GLY A 1 495 ? 12.080 17.362 -16.483 1.00 88.31 495 GLY A N 1
ATOM 3893 C CA . GLY A 1 495 ? 13.174 18.248 -16.877 1.00 88.31 495 GLY A CA 1
ATOM 3894 C C . GLY A 1 495 ? 14.567 17.668 -16.628 1.00 88.31 495 GLY A C 1
ATOM 3895 O O . GLY A 1 495 ? 15.546 18.382 -16.808 1.00 88.31 495 GLY A O 1
ATOM 3896 N N . GLU A 1 496 ? 14.672 16.404 -16.213 1.00 88.44 496 GLU A N 1
ATOM 3897 C CA . GLU A 1 496 ? 15.949 15.714 -16.017 1.00 88.44 496 GLU A CA 1
ATOM 3898 C C . GLU A 1 496 ? 16.348 14.947 -17.286 1.00 88.44 496 GLU A C 1
ATOM 3900 O O . GLU A 1 496 ? 15.505 14.597 -18.115 1.00 88.44 496 GLU A O 1
ATOM 3905 N N . GLN A 1 497 ? 17.640 14.656 -17.448 1.00 90.44 497 GLN A N 1
ATOM 3906 C CA . GLN A 1 497 ? 18.132 13.861 -18.578 1.00 90.44 497 GLN A CA 1
ATOM 3907 C C . GLN A 1 497 ? 17.597 12.423 -18.531 1.00 90.44 497 GLN A C 1
ATOM 3909 O O . GLN A 1 497 ? 17.436 11.832 -17.464 1.00 90.44 497 GLN A O 1
ATOM 3914 N N . ILE A 1 498 ? 17.387 11.815 -19.702 1.00 91.00 498 ILE A N 1
ATOM 3915 C CA . ILE A 1 498 ? 16.944 10.409 -19.797 1.00 91.00 498 ILE A CA 1
ATOM 3916 C C . ILE A 1 498 ? 18.061 9.394 -19.492 1.00 91.00 498 ILE A C 1
ATOM 3918 O O . ILE A 1 498 ? 17.805 8.192 -19.364 1.00 91.00 498 ILE A O 1
ATOM 3922 N N . THR A 1 499 ? 19.305 9.866 -19.396 1.00 90.06 499 THR A N 1
ATOM 3923 C CA . THR A 1 499 ? 20.480 9.077 -19.019 1.00 90.06 499 THR A CA 1
ATOM 3924 C C . THR A 1 499 ? 20.517 8.818 -17.510 1.00 90.06 499 THR A C 1
ATOM 3926 O O . THR A 1 499 ? 19.972 9.609 -16.741 1.00 90.06 499 THR A O 1
ATOM 3929 N N . PRO A 1 500 ? 21.175 7.735 -17.054 1.00 89.12 500 PRO A N 1
ATOM 3930 C CA . PRO A 1 500 ? 21.302 7.449 -15.629 1.00 89.12 500 PRO A CA 1
ATOM 3931 C C . PRO A 1 500 ? 21.905 8.610 -14.837 1.00 89.12 500 PRO A C 1
ATOM 3933 O O . PRO A 1 500 ? 22.837 9.268 -15.299 1.00 89.12 500 PRO A O 1
ATOM 3936 N N . VAL A 1 501 ? 21.393 8.821 -13.624 1.00 83.94 501 VAL A N 1
ATOM 3937 C CA . VAL A 1 501 ? 21.910 9.838 -12.700 1.00 83.94 501 VAL A CA 1
ATOM 3938 C C . VAL A 1 501 ? 23.344 9.511 -12.294 1.00 83.94 501 VAL A C 1
ATOM 3940 O O . VAL A 1 501 ? 23.663 8.376 -11.933 1.00 83.94 501 VAL A O 1
ATOM 3943 N N . ASP A 1 502 ? 24.195 10.534 -12.286 1.00 79.69 502 ASP A N 1
ATOM 3944 C CA . ASP A 1 502 ? 25.515 10.457 -11.673 1.00 79.69 502 ASP A CA 1
ATOM 3945 C C . ASP A 1 502 ? 25.393 10.668 -10.156 1.00 79.69 502 ASP A C 1
ATOM 3947 O O . ASP A 1 502 ? 25.277 11.790 -9.652 1.00 79.69 502 ASP A O 1
ATOM 3951 N N . TYR A 1 503 ? 25.384 9.562 -9.410 1.00 75.44 503 TYR A N 1
ATOM 3952 C CA . TYR A 1 503 ? 25.253 9.598 -7.955 1.00 75.44 503 TYR A CA 1
ATOM 3953 C C . TYR A 1 503 ? 26.438 10.274 -7.248 1.00 75.44 503 TYR A C 1
ATOM 3955 O O . TYR A 1 503 ? 26.249 10.791 -6.145 1.00 75.44 503 TYR A O 1
ATOM 3963 N N . LEU A 1 504 ? 27.634 10.303 -7.854 1.00 73.25 504 LEU A N 1
ATOM 3964 C CA . LEU A 1 504 ? 28.784 11.009 -7.282 1.00 73.25 504 LEU A CA 1
ATOM 3965 C C . LEU A 1 504 ? 28.527 12.513 -7.336 1.00 73.25 504 LEU A C 1
ATOM 3967 O O . LEU A 1 504 ? 28.527 13.167 -6.292 1.00 73.25 504 LEU A O 1
ATOM 3971 N N . LEU A 1 505 ? 28.168 13.024 -8.517 1.00 74.81 505 LEU A N 1
ATOM 3972 C CA . LEU A 1 505 ? 27.808 14.430 -8.709 1.00 74.81 505 LEU A CA 1
ATOM 3973 C C . LEU A 1 505 ? 26.642 14.845 -7.796 1.00 74.81 505 LEU A C 1
ATOM 3975 O O . LEU A 1 505 ? 26.672 15.903 -7.165 1.00 74.81 505 LEU A O 1
ATOM 3979 N N . MET A 1 506 ? 25.620 13.990 -7.678 1.00 73.38 506 MET A N 1
ATOM 3980 C CA . MET A 1 506 ? 24.472 14.227 -6.801 1.00 73.38 506 MET A CA 1
ATOM 3981 C C . MET A 1 506 ? 24.888 14.316 -5.324 1.00 73.38 506 MET A C 1
ATOM 3983 O O . MET A 1 506 ? 24.400 15.187 -4.601 1.00 73.38 506 MET A O 1
ATOM 3987 N N . SER A 1 507 ? 25.800 13.449 -4.870 1.00 71.06 507 SER A N 1
ATOM 3988 C CA . SER A 1 507 ? 26.305 13.463 -3.492 1.00 71.06 507 SER A CA 1
ATOM 3989 C C . SER A 1 507 ? 27.121 14.723 -3.177 1.00 71.06 507 SER A C 1
ATOM 3991 O O . SER A 1 507 ? 26.925 15.326 -2.120 1.00 71.06 507 SER A O 1
ATOM 3993 N N . GLU A 1 508 ? 27.949 15.188 -4.118 1.00 73.00 508 GLU A N 1
ATOM 3994 C CA . GLU A 1 508 ? 28.723 16.428 -3.992 1.00 73.00 508 GLU A CA 1
ATOM 3995 C C . GLU A 1 508 ? 27.810 17.658 -3.906 1.00 73.00 508 GLU A C 1
ATOM 3997 O O . GLU A 1 508 ? 27.978 18.509 -3.028 1.00 73.00 508 GLU A O 1
ATOM 4002 N N . GLN A 1 509 ? 26.783 17.728 -4.759 1.00 74.31 509 GLN A N 1
ATOM 4003 C CA . GLN A 1 509 ? 25.802 18.815 -4.738 1.00 74.31 509 GLN A CA 1
ATOM 4004 C C . GLN A 1 509 ? 24.965 18.825 -3.452 1.00 74.31 509 GLN A C 1
ATOM 4006 O O . GLN A 1 509 ? 24.660 19.896 -2.920 1.00 74.31 509 GLN A O 1
ATOM 4011 N N . MET A 1 510 ? 24.587 17.652 -2.930 1.00 69.44 510 MET A N 1
AT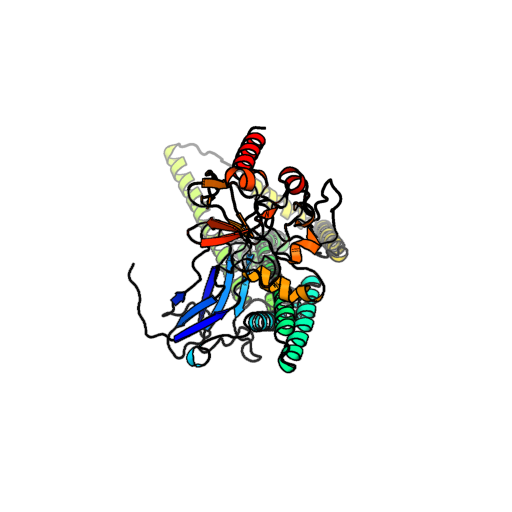OM 4012 C CA . MET A 1 510 ? 23.894 17.560 -1.642 1.00 69.44 510 MET A CA 1
ATOM 4013 C C . MET A 1 510 ? 24.780 18.018 -0.485 1.00 69.44 510 MET A C 1
ATOM 4015 O O . MET A 1 510 ? 24.302 18.763 0.371 1.00 69.44 510 MET A O 1
ATOM 4019 N N . ALA A 1 511 ? 26.057 17.624 -0.472 1.00 71.56 511 ALA A N 1
ATOM 4020 C CA . ALA A 1 511 ? 27.013 18.057 0.543 1.00 71.56 511 ALA A CA 1
ATOM 4021 C C . ALA A 1 511 ? 27.204 19.583 0.524 1.00 71.56 511 ALA A C 1
ATOM 4023 O O . ALA A 1 511 ? 27.167 20.216 1.577 1.00 71.56 511 ALA A O 1
ATOM 4024 N N . GLN A 1 512 ? 27.307 20.193 -0.661 1.00 69.94 512 GLN A N 1
ATOM 4025 C CA . GLN A 1 512 ? 27.379 21.652 -0.804 1.00 69.94 512 GLN A CA 1
ATOM 4026 C C . GLN A 1 512 ? 26.103 22.362 -0.331 1.00 69.94 512 GLN A C 1
ATOM 4028 O O . GLN A 1 512 ? 26.185 23.398 0.321 1.00 69.94 512 GLN A O 1
ATOM 4033 N N . ARG A 1 513 ? 24.918 21.804 -0.615 1.00 69.19 513 ARG A N 1
ATOM 4034 C CA . ARG A 1 513 ? 23.632 22.367 -0.159 1.00 69.19 513 ARG A CA 1
ATOM 4035 C C . ARG A 1 513 ? 23.378 22.215 1.339 1.00 69.19 513 ARG A C 1
ATOM 4037 O O . ARG A 1 513 ? 22.556 22.952 1.856 1.00 69.19 513 ARG A O 1
ATOM 4044 N N . GLN A 1 514 ? 24.011 21.255 2.013 1.00 65.81 514 GLN A N 1
ATOM 4045 C CA . GLN A 1 514 ? 23.941 21.116 3.475 1.00 65.81 514 GLN A CA 1
ATOM 4046 C C . GLN A 1 514 ? 24.948 22.014 4.208 1.00 65.81 514 GLN A C 1
ATOM 4048 O O . GLN A 1 514 ? 24.799 22.239 5.406 1.00 65.81 514 GLN A O 1
ATOM 4053 N N . GLN A 1 515 ? 25.983 22.489 3.509 1.00 57.22 515 GLN A N 1
ATOM 4054 C CA . GLN A 1 515 ? 26.974 23.429 4.040 1.00 57.22 515 GLN A CA 1
ATOM 4055 C C . GLN A 1 515 ? 26.556 24.902 3.889 1.00 57.22 515 GLN A C 1
ATOM 4057 O O . GLN A 1 515 ? 27.155 25.760 4.537 1.00 57.22 515 GLN A O 1
ATOM 4062 N N . MET A 1 516 ? 25.549 25.185 3.057 1.00 48.97 516 MET A N 1
ATOM 4063 C CA . MET A 1 516 ? 24.849 26.475 2.971 1.00 48.97 516 MET A CA 1
ATOM 4064 C C . MET A 1 516 ? 23.588 26.454 3.828 1.00 48.97 516 MET A C 1
ATOM 4066 O O . MET A 1 516 ? 23.275 27.515 4.413 1.00 48.97 516 MET A O 1
#

pLDDT: mean 86.58, std 9.75, range [48.41, 98.19]

Foldseek 3Di:
DDDDDDDKAKEKAADQAQLPQLDHFDAKDKAFLVPRHGDPDKDKDAWDDADFQDQEIGNMMIIIDDAQTFMWMWTDDVVLPTLFTQACADPVRLRHNGHGRVVHSYDPPRLLNRLVNLLSNLVVLQVLCVVLVRHAVLLVVLSVLLVVLSVQLVVCVVVVVVLSNSLSSSSSSNSSSVNRVVSVVSLVVLVVVVLVVLVVLQVVLLLCCCQPPNDPDPVSSVVSSVCSSVVVLVVCCVNRSSVVVDPHVVVSVVVSVVVSVVVVVVVVVVVVVVVVVQVVCCVVPVDNPPCCDPVVVVVVVSSVVSVVCNVVVVVNVVVVVVVVVVVCVVVVPDDDRDDDDDDDDDAPDAFPDDDDDDADPVRGHNHPVVLVSCCSNPVVPAQRKDKGKAFCDDQQDQGFFWKADVVFIDTDRIDMDIDPSCCVFLNQQVQWDPLAGDDDPPDDQADEAEPVRCVRRVNDSVCAQPDWIATPNGTYGHRTYGHPVVQQCRAGRNRHHPDDDDSNVVVVVVVVVVVD

Secondary structure (DSSP, 8-state):
--------EEEEE---B-TTT-PBP-EEEEEETTTSS--SS-EEEPPPPPPTT-------EEEEE-TT-EEEEEEE-GGG-EEEEE----SS-TT---EEGGG-SEE-SHHHHHHHHHHHHHHHHHHHHHHTT---HHHHHHHHHHHHHHHHHHHHHHTT-HHHHHHHHHHHHHHHHHHHHHHHHHHHHHHHHHHHHHHHHHHHHHHHHHHHT--SSHHHHHHHHHHHHHHHHHHHHHH-THHHHSS-HHHHHHHHHHHHHHHHHHHHHHHHHHHHHHHHHHHHH--------HHHHHHHHHHHHHHHHHHTHHHHHHHHHHHHHHHHHHHHH-----------PPPSS--SSS------TT-PPPPTHHHHHHHHHHTTTS-----EEE-SS-TTS---EEEEETTEEEEES-EEE--GGGGGTT-GGGGBPTT-----TT--SEEEEEHHHHHHTT--GGGTTT-EEEETTEEEEEEEEE-HHHHHH-B-TTSSBSSPP-HHHHHHHHHHHHH-

Organism: NCBI:txid412755